Protein AF-0000000082405286 (afdb_homodimer)

Nearest PDB structures (foldseek):
  8a39-assembly2_BP1-2  TM=7.703E-01  e=8.171E-12  Escherichia coli W
  3kfw-assembly1_X  TM=6.449E-01  e=4.320E-07  Mycobacterium tuberculosis
  3l09-assembly2_C  TM=5.891E-01  e=4.094E-05  Jannaschia sp. CCS1
  2vxz-assembly1_A  TM=5.331E-01  e=3.857E-01  Pyrobaculum spherical virus
  4aih-assembly1_A  TM=5.585E-01  e=1.703E+00  Yersinia pseudotuberculosis YPIII

Solvent-accessible surface area (backbone atoms only — not comparable to full-atom values): 31335 Å² total; per-residue (Å²): 128,79,81,67,79,63,82,72,87,66,52,67,64,54,54,54,62,42,42,22,32,86,86,37,34,30,53,19,49,59,49,53,53,42,32,48,75,69,75,43,53,70,63,60,50,52,51,50,50,51,50,37,37,71,69,56,33,31,46,75,45,74,56,73,55,71,15,39,35,33,53,27,73,67,40,54,59,72,60,48,66,59,48,58,54,48,28,49,50,48,33,53,67,67,64,71,49,83,73,82,86,61,47,36,32,36,43,30,48,52,61,53,78,94,40,46,69,48,43,54,52,49,49,52,50,42,43,71,71,30,36,29,70,78,41,50,54,25,28,37,27,78,53,92,51,59,69,61,51,50,51,52,26,52,76,58,70,45,42,72,35,30,28,36,35,47,28,72,54,56,26,54,30,89,36,61,51,63,43,60,42,41,58,70,49,41,68,57,68,63,45,42,51,35,19,51,51,33,29,52,42,29,50,53,50,35,53,45,49,73,72,45,73,59,70,58,52,65,50,51,50,47,46,50,50,46,40,47,46,64,28,48,68,79,49,52,70,72,53,72,87,45,46,66,85,82,48,53,54,51,55,21,51,51,45,39,49,52,37,52,54,55,50,62,67,28,87,62,36,85,72,44,25,31,53,54,52,52,48,46,49,34,66,47,64,68,60,59,60,73,77,92,128,80,81,67,79,62,82,71,87,63,53,67,64,54,54,54,62,40,43,22,31,85,87,37,34,29,53,19,47,60,50,52,52,42,32,49,75,69,75,42,53,71,62,59,52,52,52,50,49,52,50,37,37,72,71,55,32,30,45,74,44,76,57,72,56,70,15,37,35,33,53,29,74,68,40,54,57,70,61,48,66,59,48,59,53,48,26,50,49,46,33,53,68,67,64,72,50,82,73,79,85,61,46,36,30,34,42,30,46,52,62,51,76,94,40,44,69,49,42,54,51,49,51,51,50,42,44,72,71,30,35,27,69,76,42,50,56,28,29,38,26,78,52,92,52,61,68,61,53,50,51,53,27,51,76,58,71,45,43,72,33,29,29,37,35,47,26,71,56,54,27,55,32,88,37,61,51,64,43,62,42,43,58,68,50,40,68,56,67,62,45,41,52,35,19,52,51,34,29,54,42,30,50,53,49,34,52,46,49,73,73,45,71,59,71,58,53,65,49,51,50,46,46,50,51,45,41,47,48,64,28,48,68,81,50,50,69,72,53,72,87,47,47,65,85,83,48,52,54,51,56,23,51,50,45,40,49,52,38,51,55,53,50,61,67,29,88,63,35,85,72,44,26,32,53,54,52,51,48,45,49,34,65,48,64,68,60,60,61,74,77,93

Structure (mmCIF, N/CA/C/O backbone):
data_AF-0000000082405286-model_v1
#
loop_
_entity.id
_entity.type
_entity.pdbx_description
1 polymer 'Transcriptional regulator'
#
loop_
_atom_site.group_PDB
_atom_site.id
_atom_site.type_symbol
_atom_site.label_atom_id
_atom_site.label_alt_id
_atom_site.label_comp_id
_atom_site.label_asym_id
_atom_site.label_entity_id
_atom_site.label_seq_id
_atom_site.pdbx_PDB_ins_code
_atom_site.Cartn_x
_atom_site.Cartn_y
_atom_site.Cartn_z
_atom_site.occupancy
_atom_site.B_iso_or_equiv
_atom_site.auth_seq_id
_atom_site.auth_comp_id
_atom_site.auth_asym_id
_atom_site.auth_atom_id
_atom_site.pdbx_PDB_model_num
ATOM 1 N N . MET A 1 1 ? 21.406 46.094 8.484 1 28.77 1 MET A N 1
ATOM 2 C CA . MET A 1 1 ? 20.203 45.906 7.652 1 28.77 1 MET A CA 1
ATOM 3 C C . MET A 1 1 ? 18.953 45.906 8.508 1 28.77 1 MET A C 1
ATOM 5 O O . MET A 1 1 ? 18.828 45.094 9.43 1 28.77 1 MET A O 1
ATOM 9 N N . ALA A 1 2 ? 18.375 46.969 8.758 1 38.72 2 ALA A N 1
ATOM 10 C CA . ALA A 1 2 ? 17.188 47.188 9.586 1 38.72 2 ALA A CA 1
ATOM 11 C C . ALA A 1 2 ? 16.188 46.062 9.445 1 38.72 2 ALA A C 1
ATOM 13 O O . ALA A 1 2 ? 15.82 45.688 8.328 1 38.72 2 ALA A O 1
ATOM 14 N N . MET A 1 3 ? 16.188 45.062 10.195 1 41.66 3 MET A N 1
ATOM 15 C CA . MET A 1 3 ? 15.25 43.938 10.156 1 41.66 3 MET A CA 1
ATOM 16 C C . MET A 1 3 ? 13.836 44.406 9.852 1 41.66 3 MET A C 1
ATOM 18 O O . MET A 1 3 ? 13.266 45.188 10.617 1 41.66 3 MET A O 1
ATOM 22 N N . THR A 1 4 ? 13.547 44.688 8.586 1 43.94 4 THR A N 1
ATOM 23 C CA . THR A 1 4 ? 12.305 45.156 7.973 1 43.94 4 THR A CA 1
ATOM 24 C C . THR A 1 4 ? 11.102 44.531 8.656 1 43.94 4 THR A C 1
ATOM 26 O O . THR A 1 4 ? 11.086 43.312 8.898 1 43.94 4 THR A O 1
ATOM 29 N N . ASP A 1 5 ? 10.406 45.25 9.484 1 55.47 5 ASP A N 1
ATOM 30 C CA . ASP A 1 5 ? 9.078 44.938 10 1 55.47 5 ASP A CA 1
ATOM 31 C C . ASP A 1 5 ? 8.273 44.094 8.984 1 55.47 5 ASP A C 1
ATOM 33 O O . ASP A 1 5 ? 7.93 44.594 7.914 1 55.47 5 ASP A O 1
ATOM 37 N N . ARG A 1 6 ? 8.68 42.875 8.914 1 64.81 6 ARG A N 1
ATOM 38 C CA . ARG A 1 6 ? 8.023 42.062 7.891 1 64.81 6 ARG A CA 1
ATOM 39 C C . ARG A 1 6 ? 6.504 42.125 8.031 1 64.81 6 ARG A C 1
ATOM 41 O O . ARG A 1 6 ? 5.957 41.812 9.086 1 64.81 6 ARG A O 1
ATOM 48 N N . ASP A 1 7 ? 5.898 42.781 7.168 1 77.62 7 ASP A N 1
ATOM 49 C CA . ASP A 1 7 ? 4.449 42.875 7.051 1 77.62 7 ASP A CA 1
ATOM 50 C C . ASP A 1 7 ? 3.803 41.5 6.965 1 77.62 7 ASP A C 1
ATOM 52 O O . ASP A 1 7 ? 4.34 40.594 6.316 1 77.62 7 ASP A O 1
ATOM 56 N N . VAL A 1 8 ? 2.967 41.188 8 1 85.38 8 VAL A N 1
ATOM 57 C CA . VAL A 1 8 ? 2.205 39.969 8.008 1 85.38 8 VAL A CA 1
ATOM 58 C C . VAL A 1 8 ? 0.835 40.188 7.375 1 85.38 8 VAL A C 1
ATOM 60 O O . VAL A 1 8 ? 0.118 41.125 7.75 1 85.38 8 VAL A O 1
ATOM 63 N N . ASP A 1 9 ? 0.602 39.5 6.254 1 85.75 9 ASP A N 1
ATOM 64 C CA . ASP A 1 9 ? -0.736 39.531 5.672 1 85.75 9 ASP A CA 1
ATOM 65 C C . ASP A 1 9 ? -1.679 38.594 6.406 1 85.75 9 ASP A C 1
ATOM 67 O O . ASP A 1 9 ? -1.629 37.375 6.203 1 85.75 9 ASP A O 1
ATOM 71 N N . VAL A 1 10 ? -2.572 39.156 7.25 1 89.88 10 VAL A N 1
ATOM 72 C CA . VAL A 1 10 ? -3.527 38.375 8.016 1 89.88 10 VAL A CA 1
ATOM 73 C C . VAL A 1 10 ? -4.84 38.25 7.246 1 89.88 10 VAL A C 1
ATOM 75 O O . VAL A 1 10 ? -5.547 39.25 7.059 1 89.88 10 VAL A O 1
ATOM 78 N N . PRO A 1 11 ? -5.137 37.094 6.84 1 88.31 11 PRO A N 1
ATOM 79 C CA . PRO A 1 11 ? -6.473 36.969 6.25 1 88.31 11 PRO A CA 1
ATOM 80 C C . PRO A 1 11 ? -7.582 37.406 7.203 1 88.31 11 PRO A C 1
ATOM 82 O O . PRO A 1 11 ? -7.488 37.188 8.414 1 88.31 11 PRO A O 1
ATOM 85 N N . THR A 1 12 ? -8.617 38.031 6.633 1 90.44 12 THR A N 1
ATOM 86 C CA . THR A 1 12 ? -9.688 38.594 7.453 1 90.44 12 THR A CA 1
ATOM 87 C C . THR A 1 12 ? -10.367 37.5 8.266 1 90.44 12 THR A C 1
ATOM 89 O O . THR A 1 12 ? -10.758 37.719 9.414 1 90.44 12 THR A O 1
ATOM 92 N N . ARG A 1 13 ? -10.461 36.375 7.672 1 86.31 13 ARG A N 1
ATOM 93 C CA . ARG A 1 13 ? -11.055 35.25 8.391 1 86.31 13 ARG A CA 1
ATOM 94 C C . ARG A 1 13 ? -10.234 34.875 9.625 1 86.31 13 ARG A C 1
ATOM 96 O O . ARG A 1 13 ? -10.797 34.656 10.695 1 86.31 13 ARG A O 1
ATOM 103 N N . ILE A 1 14 ? -8.984 34.906 9.461 1 84.88 14 ILE A N 1
ATOM 104 C CA . ILE A 1 14 ? -8.086 34.594 10.57 1 84.88 14 ILE A CA 1
ATOM 105 C C . ILE A 1 14 ? -8.18 35.688 11.633 1 84.88 14 ILE A C 1
ATOM 107 O O . ILE A 1 14 ? -8.094 35.406 12.836 1 84.88 14 ILE A O 1
ATOM 111 N N . LEU A 1 15 ? -8.32 36.906 11.188 1 89.19 15 LEU A N 1
ATOM 112 C CA . LEU A 1 15 ? -8.484 38 12.117 1 89.19 15 LEU A CA 1
ATOM 113 C C . LEU A 1 15 ? -9.719 37.812 12.992 1 89.19 15 LEU A C 1
ATOM 115 O O . LEU A 1 15 ? -9.633 37.906 14.219 1 89.19 15 LEU A O 1
ATOM 119 N N . ILE A 1 16 ? -10.805 37.375 12.375 1 89.25 16 ILE A N 1
ATOM 120 C CA . ILE A 1 16 ? -12.062 37.219 13.102 1 89.25 16 ILE A CA 1
ATOM 121 C C . ILE A 1 16 ? -11.969 36.031 14.023 1 89.25 16 ILE A C 1
ATOM 123 O O . ILE A 1 16 ? -12.258 36.125 15.219 1 89.25 16 ILE A O 1
ATOM 127 N N . GLU A 1 17 ? -11.523 34.969 13.523 1 85.88 17 GLU A N 1
ATOM 128 C CA . GLU A 1 17 ? -11.406 33.75 14.312 1 85.88 17 GLU A CA 1
ATOM 129 C C . GLU A 1 17 ? -10.375 33.906 15.422 1 85.88 17 GLU A C 1
ATOM 131 O O . GLU A 1 17 ? -10.547 33.344 16.516 1 85.88 17 GLU A O 1
ATOM 136 N N . GLY A 1 18 ? -9.336 34.594 15.125 1 85.44 18 GLY A N 1
ATOM 137 C CA . GLY A 1 18 ? -8.258 34.781 16.094 1 85.44 18 GLY A CA 1
ATOM 138 C C . GLY A 1 18 ? -8.672 35.656 17.266 1 85.44 18 GLY A C 1
ATOM 139 O O . GLY A 1 18 ? -8.023 35.625 18.312 1 85.44 18 GLY A O 1
ATOM 140 N N . LEU A 1 19 ? -9.75 36.438 17.141 1 88.56 19 LEU A N 1
ATOM 141 C CA . LEU A 1 19 ? -10.172 37.375 18.172 1 88.56 19 LEU A CA 1
ATOM 142 C C . LEU A 1 19 ? -11.258 36.75 19.047 1 88.56 19 LEU A C 1
ATOM 144 O O . LEU A 1 19 ? -11.805 37.406 19.922 1 88.56 19 LEU A O 1
ATOM 148 N N . LEU A 1 20 ? -11.477 35.5 18.734 1 88 20 LEU A N 1
ATOM 149 C CA . LEU A 1 20 ? -12.461 34.812 19.578 1 88 20 LEU A CA 1
ATOM 150 C C . LEU A 1 20 ? -12.047 34.844 21.047 1 88 20 LEU A C 1
ATOM 152 O O . LEU A 1 20 ? -10.898 34.531 21.375 1 88 20 LEU A O 1
ATOM 156 N N . ARG A 1 21 ? -12.992 35.188 21.859 1 83.94 21 ARG A N 1
ATOM 157 C CA . ARG A 1 21 ? -12.797 35.125 23.297 1 83.94 21 ARG A CA 1
ATOM 158 C C . ARG A 1 21 ? -13.148 33.75 23.859 1 83.94 21 ARG A C 1
ATOM 160 O O . ARG A 1 21 ? -13.633 32.906 23.125 1 83.94 21 ARG A O 1
ATOM 167 N N . THR A 1 22 ? -12.914 33.562 25.141 1 78.94 22 THR A N 1
ATOM 168 C CA . THR A 1 22 ? -13.164 32.281 25.781 1 78.94 22 THR A CA 1
ATOM 169 C C . THR A 1 22 ? -14.656 31.969 25.781 1 78.94 22 THR A C 1
ATOM 171 O O . THR A 1 22 ? -15.039 30.797 25.734 1 78.94 22 THR A O 1
ATOM 174 N N . ASP A 1 23 ? -15.461 32.969 25.719 1 82.88 23 ASP A N 1
ATOM 175 C CA . ASP A 1 23 ? -16.906 32.719 25.766 1 82.88 23 ASP A CA 1
ATOM 176 C C . ASP A 1 23 ? -17.469 32.531 24.359 1 82.88 23 ASP A C 1
ATOM 178 O O . ASP A 1 23 ? -18.688 32.438 24.172 1 82.88 23 ASP A O 1
ATOM 182 N N . GLY A 1 24 ? -16.594 32.531 23.375 1 86.38 24 GLY A N 1
ATOM 183 C CA . GLY A 1 24 ? -16.984 32.25 22.016 1 86.38 24 GLY A CA 1
ATOM 184 C C . GLY A 1 24 ? -17.453 33.469 21.234 1 86.38 24 GLY A C 1
ATOM 185 O O . GLY A 1 24 ? -18.031 33.344 20.156 1 86.38 24 GLY A O 1
ATOM 186 N N . THR A 1 25 ? -17.172 34.688 21.812 1 91.31 25 THR A N 1
ATOM 187 C CA . THR A 1 25 ? -17.656 35.875 21.156 1 91.31 25 THR A CA 1
ATOM 188 C C . THR A 1 25 ? -16.5 36.719 20.625 1 91.31 25 THR A C 1
ATOM 190 O O . THR A 1 25 ? -15.352 36.531 21.031 1 91.31 25 THR A O 1
ATOM 193 N N . VAL A 1 26 ? -16.781 37.438 19.625 1 92.56 26 VAL A N 1
ATOM 194 C CA . VAL A 1 26 ? -15.883 38.469 19.109 1 92.56 26 VAL A CA 1
ATOM 195 C C . VAL A 1 26 ? -16.531 39.844 19.25 1 92.56 26 VAL A C 1
ATOM 197 O O . VAL A 1 26 ? -17.656 40.062 18.797 1 92.56 26 VAL A O 1
ATOM 200 N N . ASP A 1 27 ? -15.758 40.719 19.922 1 92.19 27 ASP A N 1
ATOM 201 C CA . ASP A 1 27 ? -16.234 42.094 20.125 1 92.19 27 ASP A CA 1
ATOM 202 C C . ASP A 1 27 ? -15.992 42.938 18.891 1 92.19 27 ASP A C 1
ATOM 204 O O . ASP A 1 27 ? -14.867 43.031 18.406 1 92.19 27 ASP A O 1
ATOM 208 N N . GLY A 1 28 ? -17.031 43.594 18.5 1 93.12 28 GLY A N 1
ATOM 209 C CA . GLY A 1 28 ? -16.953 44.375 17.281 1 93.12 28 GLY A CA 1
ATOM 210 C C . GLY A 1 28 ? -15.938 45.5 17.375 1 93.12 28 GLY A C 1
ATOM 211 O O . GLY A 1 28 ? -15.227 45.781 16.406 1 93.12 28 GLY A O 1
ATOM 212 N N . ARG A 1 29 ? -15.875 46.188 18.516 1 91.69 29 ARG A N 1
ATOM 213 C CA . ARG A 1 29 ? -14.945 47.281 18.688 1 91.69 29 ARG A CA 1
ATOM 214 C C . ARG A 1 29 ? -13.5 46.812 18.531 1 91.69 29 ARG A C 1
ATOM 216 O O . ARG A 1 29 ? -12.711 47.438 17.828 1 91.69 29 ARG A O 1
ATOM 223 N N . THR A 1 30 ? -13.242 45.75 19.188 1 89.06 30 THR A N 1
ATOM 224 C CA . THR A 1 30 ? -11.898 45.188 19.094 1 89.06 30 THR A CA 1
ATOM 225 C C . THR A 1 30 ? -11.602 44.719 17.688 1 89.06 30 THR A C 1
ATOM 227 O O . THR A 1 30 ? -10.492 44.906 17.188 1 89.06 30 THR A O 1
ATOM 230 N N . LEU A 1 31 ? -12.578 44.094 17.062 1 93.19 31 LEU A N 1
ATOM 231 C CA . LEU A 1 31 ? -12.414 43.562 15.719 1 93.19 31 LEU A CA 1
ATOM 232 C C . LEU A 1 31 ? -12.062 44.656 14.727 1 93.19 31 LEU A C 1
ATOM 234 O O . LEU A 1 31 ? -11.062 44.562 14.016 1 93.19 31 LEU A O 1
ATOM 238 N N . TYR A 1 32 ? -12.812 45.719 14.773 1 93.81 32 TYR A N 1
ATOM 239 C CA . TYR A 1 32 ? -12.594 46.781 13.805 1 93.81 32 TYR A CA 1
ATOM 240 C C . TYR A 1 32 ? -11.336 47.562 14.141 1 93.81 32 TYR A C 1
ATOM 242 O O . TYR A 1 32 ? -10.633 48.031 13.242 1 93.81 32 TYR A O 1
ATOM 250 N N . ALA A 1 33 ? -11.031 47.75 15.398 1 90.44 33 ALA A N 1
ATOM 251 C CA . ALA A 1 33 ? -9.789 48.406 15.789 1 90.44 33 ALA A CA 1
ATOM 252 C C . ALA A 1 33 ? -8.57 47.625 15.312 1 90.44 33 ALA A C 1
ATOM 254 O O . ALA A 1 33 ? -7.609 48.219 14.812 1 90.44 33 ALA A O 1
ATOM 255 N N . THR A 1 34 ? -8.633 46.312 15.539 1 90.06 34 THR A N 1
ATOM 256 C CA . THR A 1 34 ? -7.527 45.469 15.109 1 90.06 34 THR A CA 1
ATOM 257 C C . THR A 1 34 ? -7.426 45.438 13.586 1 90.06 34 THR A C 1
ATOM 259 O O . THR A 1 34 ? -6.324 45.406 13.031 1 90.06 34 THR A O 1
ATOM 262 N N . ALA A 1 35 ? -8.547 45.406 12.922 1 92.94 35 ALA A N 1
ATOM 263 C CA . ALA A 1 35 ? -8.57 45.469 11.461 1 92.94 35 ALA A CA 1
ATOM 264 C C . ALA A 1 35 ? -7.906 46.719 10.938 1 92.94 35 ALA A C 1
ATOM 266 O O . ALA A 1 35 ? -7.125 46.688 9.977 1 92.94 35 ALA A O 1
ATOM 267 N N . ASP A 1 36 ? -8.18 47.781 11.578 1 92.06 36 ASP A N 1
ATOM 268 C CA . ASP A 1 36 ? -7.582 49.062 11.203 1 92.06 36 ASP A CA 1
ATOM 269 C C . ASP A 1 36 ? -6.062 49.031 11.359 1 92.06 36 ASP A C 1
ATOM 271 O O . ASP A 1 36 ? -5.332 49.5 10.492 1 92.06 36 ASP A O 1
ATOM 275 N N . ALA A 1 37 ? -5.684 48.469 12.43 1 88.81 37 ALA A N 1
ATOM 276 C CA . ALA A 1 37 ? -4.254 48.375 12.711 1 88.81 37 ALA A CA 1
ATOM 277 C C . ALA A 1 37 ? -3.562 47.469 11.68 1 88.81 37 ALA A C 1
ATOM 279 O O . ALA A 1 37 ? -2.363 47.625 11.438 1 88.81 37 ALA A O 1
ATOM 280 N N . LEU A 1 38 ? -4.293 46.531 11.062 1 90.56 38 LEU A N 1
ATOM 281 C CA . LEU A 1 38 ? -3.762 45.594 10.07 1 90.56 38 LEU A CA 1
ATOM 282 C C . LEU A 1 38 ? -4.055 46.094 8.656 1 90.56 38 LEU A C 1
ATOM 284 O O . LEU A 1 38 ? -3.943 45.312 7.699 1 90.56 38 LEU A O 1
ATOM 288 N N . ASP A 1 39 ? -4.5 47.312 8.523 1 90.94 39 ASP A N 1
ATOM 289 C CA . ASP A 1 39 ? -4.762 47.969 7.25 1 90.94 39 ASP A CA 1
ATOM 290 C C . ASP A 1 39 ? -5.863 47.281 6.469 1 90.94 39 ASP A C 1
ATOM 292 O O . ASP A 1 39 ? -5.742 47.062 5.258 1 90.94 39 ASP A O 1
ATOM 296 N N . LYS A 1 40 ? -6.871 46.812 7.223 1 93.19 40 LYS A N 1
ATOM 297 C CA . LYS A 1 40 ? -8.078 46.25 6.605 1 93.19 40 LYS A CA 1
ATOM 298 C C . LYS A 1 40 ? -9.242 47.25 6.699 1 93.19 40 LYS A C 1
ATOM 300 O O . LYS A 1 40 ? -9.414 47.906 7.723 1 93.19 40 LYS A O 1
ATOM 305 N N . THR A 1 41 ? -10 47.25 5.645 1 93.88 41 THR A N 1
ATOM 306 C CA . THR A 1 41 ? -11.117 48.188 5.617 1 93.88 41 THR A CA 1
ATOM 307 C C . THR A 1 41 ? -12.328 47.625 6.348 1 93.88 41 THR A C 1
ATOM 309 O O . THR A 1 41 ? -12.461 46.406 6.477 1 93.88 41 THR A O 1
ATOM 312 N N . ASP A 1 42 ? -13.156 48.531 6.73 1 93.88 42 ASP A N 1
ATOM 313 C CA . ASP A 1 42 ? -14.422 48.125 7.332 1 93.88 42 ASP A CA 1
ATOM 314 C C . ASP A 1 42 ? -15.227 47.25 6.367 1 93.88 42 ASP A C 1
ATOM 316 O O . ASP A 1 42 ? -15.914 46.312 6.793 1 93.88 42 ASP A O 1
ATOM 320 N N . GLN A 1 43 ? -15.047 47.562 5.152 1 94.06 43 GLN A N 1
ATOM 321 C CA . GLN A 1 43 ? -15.789 46.812 4.137 1 94.06 43 GLN A CA 1
ATOM 322 C C . GLN A 1 43 ? -15.312 45.375 4.07 1 94.06 43 GLN A C 1
ATOM 324 O O . GLN A 1 43 ? -16.125 44.438 3.971 1 94.06 43 GLN A O 1
ATOM 329 N N . GLN A 1 44 ? -14.047 45.156 4.086 1 93.81 44 GLN A N 1
ATOM 330 C CA . GLN A 1 44 ? -13.492 43.812 4.07 1 93.81 44 GLN A CA 1
ATOM 331 C C . GLN A 1 44 ? -13.984 43 5.266 1 93.81 44 GLN A C 1
ATOM 333 O O . GLN A 1 44 ? -14.336 41.812 5.125 1 93.81 44 GLN A O 1
ATOM 338 N N . VAL A 1 45 ? -14.016 43.656 6.402 1 95.5 45 VAL A N 1
ATOM 339 C CA . VAL A 1 45 ? -14.438 42.969 7.625 1 95.5 45 VAL A CA 1
ATOM 340 C C . VAL A 1 45 ? -15.922 42.625 7.531 1 95.5 45 VAL A C 1
ATOM 342 O O . VAL A 1 45 ? -16.312 41.5 7.82 1 95.5 45 VAL A O 1
ATOM 345 N N . ARG A 1 46 ? -16.672 43.594 7.047 1 94.44 46 ARG A N 1
ATOM 346 C CA . ARG A 1 46 ? -18.109 43.375 6.922 1 94.44 46 ARG A CA 1
ATOM 347 C C . ARG A 1 46 ? -18.422 42.219 5.973 1 94.44 46 ARG A C 1
ATOM 349 O O . ARG A 1 46 ? -19.312 41.406 6.242 1 94.44 46 ARG A O 1
ATOM 356 N N . LEU A 1 47 ? -17.75 42.156 4.906 1 95.5 47 LEU A N 1
ATOM 357 C CA . LEU A 1 47 ? -17.969 41.094 3.916 1 95.5 47 LEU A CA 1
ATOM 358 C C . LEU A 1 47 ? -17.578 39.75 4.477 1 95.5 47 LEU A C 1
ATOM 360 O O . LEU A 1 47 ? -18.25 38.75 4.207 1 95.5 47 LEU A O 1
ATOM 364 N N . CYS A 1 48 ? -16.5 39.75 5.172 1 95.69 48 CYS A N 1
ATOM 365 C CA . CYS A 1 48 ? -16.047 38.5 5.758 1 95.69 48 CYS A CA 1
ATOM 366 C C . CYS A 1 48 ? -17.031 38 6.816 1 95.69 48 CYS A C 1
ATOM 368 O O . CYS A 1 48 ? -17.312 36.812 6.914 1 95.69 48 CYS A O 1
ATOM 370 N N . ILE A 1 49 ? -17.547 38.938 7.613 1 95 49 ILE A N 1
ATOM 371 C CA . ILE A 1 49 ? -18.547 38.594 8.609 1 95 49 ILE A CA 1
ATOM 372 C C . ILE A 1 49 ? -19.781 37.969 7.93 1 95 49 ILE A C 1
ATOM 374 O O . ILE A 1 49 ? -20.281 36.938 8.352 1 95 49 ILE A O 1
ATOM 378 N N . LYS A 1 50 ? -20.203 38.656 6.93 1 95.31 50 LYS A N 1
ATOM 379 C CA . LYS A 1 50 ? -21.375 38.188 6.195 1 95.31 50 LYS A CA 1
ATOM 380 C C . LYS A 1 50 ? -21.172 36.75 5.691 1 95.31 50 LYS A C 1
ATOM 382 O O . LYS A 1 50 ? -22.078 35.938 5.77 1 95.31 50 LYS A O 1
ATOM 387 N N . ARG A 1 51 ? -20.078 36.5 5.125 1 94.81 51 ARG A N 1
ATOM 388 C CA . ARG A 1 51 ? -19.75 35.156 4.625 1 94.81 51 ARG A CA 1
ATOM 389 C C . ARG A 1 51 ? -19.766 34.125 5.75 1 94.81 51 ARG A C 1
ATOM 391 O O . ARG A 1 51 ? -20.312 33.031 5.594 1 94.81 51 ARG A O 1
ATOM 398 N N . LEU A 1 52 ? -19.094 34.438 6.863 1 94.19 52 LEU A N 1
ATOM 399 C CA . LEU A 1 52 ? -18.984 33.5 7.992 1 94.19 52 LEU A CA 1
ATOM 400 C C . LEU A 1 52 ? -20.359 33.219 8.578 1 94.19 52 LEU A C 1
ATOM 402 O O . LEU A 1 52 ? -20.625 32.094 9.016 1 94.19 52 LEU A O 1
ATOM 406 N N . VAL A 1 53 ? -21.219 34.25 8.531 1 94.12 53 VAL A N 1
ATOM 407 C CA . VAL A 1 53 ? -22.594 34.062 9.008 1 94.12 53 VAL A CA 1
ATOM 408 C C . VAL A 1 53 ? -23.375 33.188 8.031 1 94.12 53 VAL A C 1
ATOM 410 O O . VAL A 1 53 ? -24.094 32.281 8.445 1 94.12 53 VAL A O 1
ATOM 413 N N . THR A 1 54 ? -23.141 33.438 6.785 1 95.06 54 THR A N 1
ATOM 414 C CA . THR A 1 54 ? -23.812 32.656 5.762 1 95.06 54 THR A CA 1
ATOM 415 C C . THR A 1 54 ? -23.375 31.188 5.836 1 95.06 54 THR A C 1
ATOM 417 O O . THR A 1 54 ? -24.172 30.281 5.625 1 95.06 54 THR A O 1
ATOM 420 N N . GLU A 1 55 ? -22.125 30.984 6.168 1 92.31 55 GLU A N 1
ATOM 421 C CA . GLU A 1 55 ? -21.562 29.641 6.27 1 92.31 55 GLU A CA 1
ATOM 422 C C . GLU A 1 55 ? -22 28.953 7.562 1 92.31 55 GLU A C 1
ATOM 424 O O . GLU A 1 55 ? -21.734 27.766 7.766 1 92.31 55 GLU A O 1
ATOM 429 N N . GLY A 1 56 ? -22.656 29.734 8.406 1 91.88 56 GLY A N 1
ATOM 430 C CA . GLY A 1 56 ? -23.125 29.172 9.664 1 91.88 56 GLY A CA 1
ATOM 431 C C . GLY A 1 56 ? -22.031 29.031 10.703 1 91.88 56 GLY A C 1
ATOM 432 O O . GLY A 1 56 ? -22.141 28.219 11.625 1 91.88 56 GLY A O 1
ATOM 433 N N . LYS A 1 57 ? -20.984 29.766 10.594 1 92.5 57 LYS A N 1
ATOM 434 C CA . LYS A 1 57 ? -19.859 29.672 11.531 1 92.5 57 LYS A CA 1
ATOM 435 C C . LYS A 1 57 ? -20.031 30.672 12.664 1 92.5 57 LYS A C 1
ATOM 437 O O . LYS A 1 57 ? -19.578 30.422 13.789 1 92.5 57 LYS A O 1
ATOM 442 N N . PHE A 1 58 ? -20.703 31.859 12.328 1 94.69 58 PHE A N 1
ATOM 443 C CA . PHE A 1 58 ? -20.938 32.906 13.328 1 94.69 58 PHE A CA 1
ATOM 444 C C . PHE A 1 58 ? -22.359 33.438 13.234 1 94.69 58 PHE A C 1
ATOM 446 O O . PHE A 1 58 ? -23 33.312 12.188 1 94.69 58 PHE A O 1
ATOM 453 N N . THR A 1 59 ? -22.844 33.844 14.352 1 95.94 59 THR A N 1
ATOM 454 C CA . THR A 1 59 ? -24.016 34.719 14.383 1 95.94 59 THR A CA 1
ATOM 455 C C . THR A 1 59 ? -23.609 36.125 14.781 1 95.94 59 THR A C 1
ATOM 457 O O . THR A 1 59 ? -22.578 36.344 15.406 1 95.94 59 THR A O 1
ATOM 460 N N . GLN A 1 60 ? -24.406 37.062 14.328 1 95.56 60 GLN A N 1
ATOM 461 C CA . GLN A 1 60 ? -24.078 38.438 14.594 1 95.56 60 GLN A CA 1
ATOM 462 C C . GLN A 1 60 ? -25.25 39.156 15.266 1 95.56 60 GLN A C 1
ATOM 464 O O . GLN A 1 60 ? -26.391 39.062 14.828 1 95.56 60 GLN A O 1
ATOM 469 N N . GLU A 1 61 ? -24.969 39.719 16.391 1 94.56 61 GLU A N 1
ATOM 470 C CA . GLU A 1 61 ? -25.875 40.656 17.031 1 94.56 61 GLU A CA 1
ATOM 471 C C . GLU A 1 61 ? -25.359 42.062 16.938 1 94.56 61 GLU A C 1
ATOM 473 O O . GLU A 1 61 ? -24.188 42.344 17.219 1 94.56 61 GLU A O 1
ATOM 478 N N . GLY A 1 62 ? -26.234 42.938 16.531 1 92.38 62 GLY A N 1
ATOM 479 C CA . GLY A 1 62 ? -25.797 44.312 16.344 1 92.38 62 GLY A CA 1
ATOM 480 C C . GLY A 1 62 ? -25.125 44.562 15.008 1 92.38 62 GLY A C 1
ATOM 481 O O . GLY A 1 62 ? -25.203 43.719 14.102 1 92.38 62 GLY A O 1
ATOM 482 N N . ARG A 1 63 ? -24.531 45.844 14.875 1 89.69 63 ARG A N 1
ATOM 483 C CA . ARG A 1 63 ? -23.906 46.188 13.602 1 89.69 63 ARG A CA 1
ATOM 484 C C . ARG A 1 63 ? -22.609 46.969 13.828 1 89.69 63 ARG A C 1
ATOM 486 O O . ARG A 1 63 ? -22.469 47.656 14.82 1 89.69 63 ARG A O 1
ATOM 493 N N . GLY A 1 64 ? -21.766 46.75 12.852 1 88.69 64 GLY A N 1
ATOM 494 C CA . GLY A 1 64 ? -20.516 47.5 12.875 1 88.69 64 GLY A CA 1
ATOM 495 C C . GLY A 1 64 ? -19.734 47.312 14.164 1 88.69 64 GLY A C 1
ATOM 496 O O . GLY A 1 64 ? -19.547 46.188 14.633 1 88.69 64 GLY A O 1
ATOM 497 N N . ARG A 1 65 ? -19.156 48.344 14.742 1 89.94 65 ARG A N 1
ATOM 498 C CA . ARG A 1 65 ? -18.297 48.312 15.93 1 89.94 65 ARG A CA 1
ATOM 499 C C . ARG A 1 65 ? -19.094 47.969 17.172 1 89.94 65 ARG A C 1
ATOM 501 O O . ARG A 1 65 ? -18.531 47.594 18.203 1 89.94 65 ARG A O 1
ATOM 508 N N . GLN A 1 66 ? -20.438 48.031 17.141 1 91.81 66 GLN A N 1
ATOM 509 C CA . GLN A 1 66 ? -21.281 47.688 18.281 1 91.81 66 GLN A CA 1
ATOM 510 C C . GLN A 1 66 ? -21.766 46.25 18.156 1 91.81 66 GLN A C 1
ATOM 512 O O . GLN A 1 66 ? -22.5 45.75 19.016 1 91.81 66 GLN A O 1
ATOM 517 N N . ALA A 1 67 ? -21.297 45.594 17.172 1 93.19 67 ALA A N 1
ATOM 518 C CA . ALA A 1 67 ? -21.734 44.25 16.938 1 93.19 67 ALA A CA 1
ATOM 519 C C . ALA A 1 67 ? -21.031 43.25 17.859 1 93.19 67 ALA A C 1
ATOM 521 O O . ALA A 1 67 ? -19.938 43.531 18.359 1 93.19 67 ALA A O 1
ATOM 522 N N . THR A 1 68 ? -21.641 42.25 18.156 1 95.62 68 THR A N 1
ATOM 523 C CA . THR A 1 68 ? -21.078 41.062 18.797 1 95.62 68 THR A CA 1
ATOM 524 C C . THR A 1 68 ? -21.281 39.812 17.953 1 95.62 68 THR A C 1
ATOM 526 O O . THR A 1 68 ? -22.422 39.5 17.562 1 95.62 68 THR A O 1
ATOM 529 N N . LEU A 1 69 ? -20.156 39.188 17.562 1 95.81 69 LEU A N 1
ATOM 530 C CA . LEU A 1 69 ? -20.219 37.938 16.828 1 95.81 69 LEU A CA 1
ATOM 531 C C . LEU A 1 69 ? -20.094 36.75 17.781 1 95.81 69 LEU A C 1
ATOM 533 O O . LEU A 1 69 ? -19.328 36.781 18.75 1 95.81 69 LEU A O 1
ATOM 537 N N . ARG A 1 70 ? -20.859 35.75 17.531 1 94.81 70 ARG A N 1
ATOM 538 C CA . ARG A 1 70 ? -20.797 34.531 18.312 1 94.81 70 ARG A CA 1
ATOM 539 C C . ARG A 1 70 ? -20.547 33.312 17.422 1 94.81 70 ARG A C 1
ATOM 541 O O . ARG A 1 70 ? -21.266 33.094 16.453 1 94.81 70 ARG A O 1
ATOM 548 N N . ALA A 1 71 ? -19.453 32.594 17.766 1 92.75 71 ALA A N 1
ATOM 549 C CA . ALA A 1 71 ? -19.141 31.375 17 1 92.75 71 ALA A CA 1
ATOM 550 C C . ALA A 1 71 ? -20.172 30.266 17.297 1 92.75 71 ALA A C 1
ATOM 552 O O . ALA A 1 71 ? -20.594 30.094 18.438 1 92.75 71 ALA A O 1
ATOM 553 N N . THR A 1 72 ? -20.562 29.609 16.281 1 93.06 72 THR A N 1
ATOM 554 C CA . THR A 1 72 ? -21.453 28.469 16.453 1 93.06 72 THR A CA 1
ATOM 555 C C . THR A 1 72 ? -20.688 27.281 17.047 1 93.06 72 THR A C 1
ATOM 557 O O . THR A 1 72 ? -19.469 27.219 16.969 1 93.06 72 THR A O 1
ATOM 560 N N . PRO A 1 73 ? -21.453 26.375 17.656 1 85.81 73 PRO A N 1
ATOM 561 C CA . PRO A 1 73 ? -20.797 25.172 18.172 1 85.81 73 PRO A CA 1
ATOM 562 C C . PRO A 1 73 ? -20 24.422 17.109 1 85.81 73 PRO A C 1
ATOM 564 O O . PRO A 1 73 ? -18.922 23.891 17.375 1 85.81 73 PRO A O 1
ATOM 567 N N . LYS A 1 74 ? -20.484 24.391 15.984 1 81.44 74 LYS A N 1
ATOM 568 C CA . LYS A 1 74 ? -19.812 23.719 14.867 1 81.44 74 LYS A CA 1
ATOM 569 C C . LYS A 1 74 ? -18.484 24.406 14.547 1 81.44 74 LYS A C 1
ATOM 571 O O . LYS A 1 74 ? -17.469 23.734 14.328 1 81.44 74 LYS A O 1
ATOM 576 N N . ALA A 1 75 ? -18.469 25.672 14.516 1 79.31 75 ALA A N 1
ATOM 577 C CA . ALA A 1 75 ? -17.266 26.438 14.211 1 79.31 75 ALA A CA 1
ATOM 578 C C . ALA A 1 75 ? -16.203 26.25 15.297 1 79.31 75 ALA A C 1
ATOM 580 O O . ALA A 1 75 ? -15.016 26.125 14.992 1 79.31 75 ALA A O 1
ATOM 581 N N . LEU A 1 76 ? -16.656 26.172 16.5 1 77 76 LEU A N 1
ATOM 582 C CA . LEU A 1 76 ? -15.727 25.984 17.609 1 77 76 LEU A CA 1
ATOM 583 C C . LEU A 1 76 ? -15.062 24.609 17.531 1 77 76 LEU A C 1
ATOM 585 O O . LEU A 1 76 ? -13.859 24.484 17.781 1 77 76 LEU A O 1
ATOM 589 N N . ARG A 1 77 ? -15.773 23.594 17.109 1 74.56 77 ARG A N 1
ATOM 590 C CA . ARG A 1 77 ? -15.25 22.234 16.969 1 74.56 77 ARG A CA 1
ATOM 591 C C . ARG A 1 77 ? -14.219 22.156 15.859 1 74.56 77 ARG A C 1
ATOM 593 O O . ARG A 1 77 ? -13.227 21.438 15.977 1 74.56 77 ARG A O 1
ATOM 600 N N . GLU A 1 78 ? -14.414 22.906 14.883 1 70.69 78 GLU A N 1
ATOM 601 C CA . GLU A 1 78 ? -13.531 22.875 13.727 1 70.69 78 GLU A CA 1
ATOM 602 C C . GLU A 1 78 ? -12.195 23.562 14.031 1 70.69 78 GLU A C 1
ATOM 604 O O . GLU A 1 78 ? -11.203 23.312 13.344 1 70.69 78 GLU A O 1
ATOM 609 N N . MET A 1 79 ? -12.203 24.359 15.07 1 68.94 79 MET A N 1
ATOM 610 C CA . MET A 1 79 ? -10.992 25.109 15.414 1 68.94 79 MET A CA 1
ATOM 611 C C . MET A 1 79 ? -10.141 24.328 16.422 1 68.94 79 MET A C 1
ATOM 613 O O . MET A 1 79 ? -8.969 24.656 16.625 1 68.94 79 MET A O 1
ATOM 617 N N . GLU A 1 80 ? -10.656 23.188 17.016 1 63.81 80 GLU A N 1
ATOM 618 C CA . GLU A 1 80 ? -10.055 22.484 18.141 1 63.81 80 GLU A CA 1
ATOM 619 C C . GLU A 1 80 ? -8.844 21.672 17.703 1 63.81 80 GLU A C 1
ATOM 621 O O . GLU A 1 80 ? -7.797 21.703 18.359 1 63.81 80 GLU A O 1
ATOM 626 N N . PRO A 1 81 ? -8.867 20.922 16.609 1 63.03 81 PRO A N 1
ATOM 627 C CA . PRO A 1 81 ? -7.793 19.969 16.297 1 63.03 81 PRO A CA 1
ATOM 628 C C . PRO A 1 81 ? -6.43 20.641 16.156 1 63.03 81 PRO A C 1
ATOM 630 O O . PRO A 1 81 ? -5.414 20.078 16.562 1 63.03 81 PRO A O 1
ATOM 633 N N . ASP A 1 82 ? -6.316 21.766 15.953 1 78.12 82 ASP A N 1
ATOM 634 C CA . ASP A 1 82 ? -5.07 22.484 15.688 1 78.12 82 ASP A CA 1
ATOM 635 C C . ASP A 1 82 ? -4.262 22.672 16.969 1 78.12 82 ASP A C 1
ATOM 637 O O . ASP A 1 82 ? -3.033 22.609 16.953 1 78.12 82 ASP A O 1
ATOM 641 N N . VAL A 1 83 ? -4.977 22.578 18.078 1 78.88 83 VAL A N 1
ATOM 642 C CA . VAL A 1 83 ? -4.301 22.812 19.344 1 78.88 83 VAL A CA 1
ATOM 643 C C . VAL A 1 83 ? -3.492 21.562 19.734 1 78.88 83 VAL A C 1
ATOM 645 O O . VAL A 1 83 ? -2.391 21.688 20.266 1 78.88 83 VAL A O 1
ATOM 648 N N . GLU A 1 84 ? -4.039 20.438 19.406 1 83.69 84 GLU A N 1
ATOM 649 C CA . GLU A 1 84 ? -3.332 19.188 19.688 1 83.69 84 GLU A CA 1
ATOM 650 C C . GLU A 1 84 ? -2.053 19.078 18.875 1 83.69 84 GLU A C 1
ATOM 652 O O . GLU A 1 84 ? -1.048 18.547 19.344 1 83.69 84 GLU A O 1
ATOM 657 N N . PHE A 1 85 ? -2.094 19.578 17.703 1 88.69 85 PHE A N 1
ATOM 658 C CA . PHE A 1 85 ? -0.902 19.578 16.875 1 88.69 85 PHE A CA 1
ATOM 659 C C . PHE A 1 85 ? 0.157 20.531 17.422 1 88.69 85 PHE A C 1
ATOM 661 O O . PHE A 1 85 ? 1.35 20.219 17.391 1 88.69 85 PHE A O 1
ATOM 668 N N . VAL A 1 86 ? -0.343 21.625 17.906 1 89 86 VAL A N 1
ATOM 669 C CA . VAL A 1 86 ? 0.578 22.578 18.516 1 89 86 VAL A CA 1
ATOM 670 C C . VAL A 1 86 ? 1.22 21.969 19.75 1 89 86 VAL A C 1
ATOM 672 O O . VAL A 1 86 ? 2.436 22.062 19.938 1 89 86 VAL A O 1
ATOM 675 N N . ARG A 1 87 ? 0.401 21.312 20.547 1 88.69 87 ARG A N 1
ATOM 676 C CA . ARG A 1 87 ? 0.915 20.656 21.734 1 88.69 87 ARG A CA 1
ATOM 677 C C . ARG A 1 87 ? 1.97 19.609 21.375 1 88.69 87 ARG A C 1
ATOM 679 O O . ARG A 1 87 ? 3.047 19.578 21.969 1 88.69 87 ARG A O 1
ATOM 686 N N . LEU A 1 88 ? 1.697 18.875 20.375 1 91 88 LEU A N 1
ATOM 687 C CA . LEU A 1 88 ? 2.637 17.844 19.938 1 91 88 LEU A CA 1
ATOM 688 C C . LEU A 1 88 ? 3.945 18.469 19.469 1 91 88 LEU A C 1
ATOM 690 O O . LEU A 1 88 ? 5.027 17.984 19.797 1 91 88 LEU A O 1
ATOM 694 N N . ALA A 1 89 ? 3.836 19.547 18.703 1 93.38 89 ALA A N 1
ATOM 695 C CA . ALA A 1 89 ? 5.016 20.219 18.172 1 93.38 89 ALA A CA 1
ATOM 696 C C . ALA A 1 89 ? 5.957 20.656 19.281 1 93.38 89 ALA A C 1
ATOM 698 O O . ALA A 1 89 ? 7.164 20.406 19.219 1 93.38 89 ALA A O 1
ATOM 699 N N . TYR A 1 90 ? 5.422 21.219 20.281 1 92.19 90 TYR A N 1
ATOM 700 C CA . TYR A 1 90 ? 6.262 21.734 21.359 1 92.19 90 TYR A CA 1
ATOM 701 C C . TYR A 1 90 ? 6.758 20.609 22.25 1 92.19 90 TYR A C 1
ATOM 703 O O . TYR A 1 90 ? 7.859 20.688 22.797 1 92.19 90 TYR A O 1
ATOM 711 N N . GLN A 1 91 ? 5.957 19.594 22.422 1 91.38 91 GLN A N 1
ATOM 712 C CA . GLN A 1 91 ? 6.438 18.422 23.141 1 91.38 91 GLN A CA 1
ATOM 713 C C . GLN A 1 91 ? 7.621 17.781 22.406 1 91.38 91 GLN A C 1
ATOM 715 O O . GLN A 1 91 ? 8.586 17.359 23.047 1 91.38 91 GLN A O 1
ATOM 720 N N . GLN A 1 92 ? 7.559 17.703 21.125 1 92.44 92 GLN A N 1
ATOM 721 C CA . GLN A 1 92 ? 8.672 17.203 20.328 1 92.44 92 GLN A CA 1
ATOM 722 C C . GLN A 1 92 ? 9.906 18.078 20.469 1 92.44 92 GLN A C 1
ATOM 724 O O . GLN A 1 92 ? 11.023 17.578 20.594 1 92.44 92 GLN A O 1
ATOM 729 N N . ASP A 1 93 ? 9.648 19.375 20.438 1 91.75 93 ASP A N 1
ATOM 730 C CA . ASP A 1 93 ? 10.75 20.328 20.547 1 91.75 93 ASP A CA 1
ATOM 731 C C . ASP A 1 93 ? 11.484 20.172 21.875 1 91.75 93 ASP A C 1
ATOM 733 O O . ASP A 1 93 ? 12.703 20.344 21.953 1 91.75 93 ASP A O 1
ATOM 737 N N . ARG A 1 94 ? 10.758 19.828 22.891 1 88.62 94 ARG A N 1
ATOM 738 C CA . ARG A 1 94 ? 11.32 19.734 24.234 1 88.62 94 ARG A CA 1
ATOM 739 C C . ARG A 1 94 ? 11.781 18.312 24.531 1 88.62 94 ARG A C 1
ATOM 741 O O . ARG A 1 94 ? 12.211 18.016 25.656 1 88.62 94 ARG A O 1
ATOM 748 N N . ASP A 1 95 ? 11.594 17.391 23.609 1 87.19 95 ASP A N 1
ATOM 749 C CA . ASP A 1 95 ? 12 16 23.766 1 87.19 95 ASP A CA 1
ATOM 750 C C . ASP A 1 95 ? 11.25 15.328 24.906 1 87.19 95 ASP A C 1
ATOM 752 O O . ASP A 1 95 ? 11.859 14.625 25.719 1 87.19 95 ASP A O 1
ATOM 756 N N . THR A 1 96 ? 10.023 15.734 25 1 81.88 96 THR A N 1
ATOM 757 C CA . THR A 1 96 ? 9.219 15.156 26.062 1 81.88 96 THR A CA 1
ATOM 758 C C . THR A 1 96 ? 8.25 14.109 25.516 1 81.88 96 THR A C 1
ATOM 760 O O . THR A 1 96 ? 7.371 13.625 26.234 1 81.88 96 THR A O 1
ATOM 763 N N . VAL A 1 97 ? 8.383 13.805 24.281 1 83.75 97 VAL A N 1
ATOM 764 C CA . VAL A 1 97 ? 7.562 12.766 23.656 1 83.75 97 VAL A CA 1
ATOM 765 C C . VAL A 1 97 ? 8.391 11.492 23.484 1 83.75 97 VAL A C 1
ATOM 767 O O . VAL A 1 97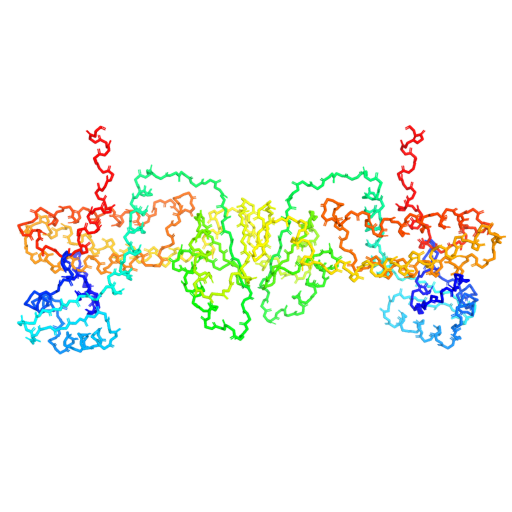 ? 9.617 11.539 23.484 1 83.75 97 VAL A O 1
ATOM 770 N N . THR A 1 98 ? 7.703 10.422 23.406 1 85.38 98 THR A N 1
ATOM 771 C CA . THR A 1 98 ? 8.359 9.141 23.156 1 85.38 98 THR A CA 1
ATOM 772 C C . THR A 1 98 ? 9.086 9.164 21.812 1 85.38 98 THR A C 1
ATOM 774 O O . THR A 1 98 ? 8.539 9.641 20.812 1 85.38 98 THR A O 1
ATOM 777 N N . PRO A 1 99 ? 10.328 8.734 21.875 1 91.81 99 PRO A N 1
ATOM 778 C CA . PRO A 1 99 ? 11.07 8.664 20.609 1 91.81 99 PRO A CA 1
ATOM 779 C C . PRO A 1 99 ? 10.375 7.789 19.562 1 91.81 99 PRO A C 1
ATOM 781 O O . PRO A 1 99 ? 9.625 6.879 19.922 1 91.81 99 PRO A O 1
ATOM 784 N N . TRP A 1 100 ? 10.609 8.133 18.406 1 95.44 100 TRP A N 1
ATOM 785 C CA . TRP A 1 100 ? 10.047 7.367 17.297 1 95.44 100 TRP A CA 1
ATOM 786 C C . TRP A 1 100 ? 10.492 5.91 17.359 1 95.44 100 TRP A C 1
ATOM 788 O O . TRP A 1 100 ? 11.68 5.629 17.516 1 95.44 100 TRP A O 1
ATOM 798 N N . ASP A 1 101 ? 9.617 4.98 17.25 1 95.69 101 ASP A N 1
ATOM 799 C CA . ASP A 1 101 ? 9.914 3.562 17.438 1 95.69 101 ASP A CA 1
ATOM 800 C C . ASP A 1 101 ? 10.297 2.902 16.109 1 95.69 101 ASP A C 1
ATOM 802 O O . ASP A 1 101 ? 10.555 1.697 16.062 1 95.69 101 ASP A O 1
ATOM 806 N N . GLY A 1 102 ? 10.336 3.658 15.047 1 96.81 102 GLY A N 1
ATOM 807 C CA . GLY A 1 102 ? 10.773 3.139 13.766 1 96.81 102 GLY A CA 1
ATOM 808 C C . GLY A 1 102 ? 9.633 2.627 12.906 1 96.81 102 GLY A C 1
ATOM 809 O O . GLY A 1 102 ? 9.836 2.225 11.758 1 96.81 102 GLY A O 1
ATOM 810 N N . TYR A 1 103 ? 8.406 2.684 13.445 1 97.69 103 TYR A N 1
ATOM 811 C CA . TYR A 1 103 ? 7.273 2.145 12.711 1 97.69 103 TYR A CA 1
ATOM 812 C C . TYR A 1 103 ? 6.66 3.203 11.797 1 97.69 103 TYR A C 1
ATOM 814 O O . TYR A 1 103 ? 6.391 4.324 12.242 1 97.69 103 TYR A O 1
ATOM 822 N N . TRP A 1 104 ? 6.531 2.795 10.586 1 98.56 104 TRP A N 1
ATOM 823 C CA . TRP A 1 104 ? 5.664 3.516 9.664 1 98.56 104 TRP A CA 1
ATOM 824 C C . TRP A 1 104 ? 4.234 2.994 9.742 1 98.56 104 TRP A C 1
ATOM 826 O O . TRP A 1 104 ? 4.012 1.784 9.828 1 98.56 104 TRP A O 1
ATOM 836 N N . HIS A 1 105 ? 3.352 3.902 9.781 1 98.69 105 HIS A N 1
ATOM 837 C CA . HIS A 1 105 ? 1.931 3.572 9.766 1 98.69 105 HIS A CA 1
ATOM 838 C C . HIS A 1 105 ? 1.313 3.877 8.398 1 98.69 105 HIS A C 1
ATOM 840 O O . HIS A 1 105 ? 1.307 5.027 7.961 1 98.69 105 HIS A O 1
ATOM 846 N N . LEU A 1 106 ? 0.862 2.809 7.719 1 98.06 106 LEU A N 1
ATOM 847 C CA . LEU A 1 106 ? 0.347 2.992 6.367 1 98.06 106 LEU A CA 1
ATOM 848 C C . LEU A 1 106 ? -1.164 2.785 6.328 1 98.06 106 LEU A C 1
ATOM 850 O O . LEU A 1 106 ? -1.707 1.994 7.102 1 98.06 106 LEU A O 1
ATOM 854 N N . ALA A 1 107 ? -1.821 3.553 5.496 1 96.94 107 ALA A N 1
ATOM 855 C CA . ALA A 1 107 ? -3.246 3.428 5.199 1 96.94 107 ALA A CA 1
ATOM 856 C C . ALA A 1 107 ? -3.512 3.598 3.705 1 96.94 107 ALA A C 1
ATOM 858 O O . ALA A 1 107 ? -2.996 4.527 3.08 1 96.94 107 ALA A O 1
ATOM 859 N N . GLY A 1 108 ? -4.176 2.613 3.145 1 94.12 108 GLY A N 1
ATOM 860 C CA . GLY A 1 108 ? -4.605 2.699 1.759 1 94.12 108 GLY A CA 1
ATOM 861 C C . GLY A 1 108 ? -6.109 2.58 1.592 1 94.12 108 GLY A C 1
ATOM 862 O O . GLY A 1 108 ? -6.785 1.965 2.42 1 94.12 108 GLY A O 1
ATOM 863 N N . PHE A 1 109 ? -6.648 3.201 0.623 1 90.69 109 PHE A N 1
ATOM 864 C CA . PHE A 1 109 ? -8.078 3.025 0.381 1 90.69 109 PHE A CA 1
ATOM 865 C C . PHE A 1 109 ? -8.383 3.072 -1.111 1 90.69 109 PHE A C 1
ATOM 867 O O . PHE A 1 109 ? -7.738 3.811 -1.859 1 90.69 109 PHE A O 1
ATOM 874 N N . ALA A 1 110 ? -9.141 2.092 -1.532 1 84.75 110 ALA A N 1
ATOM 875 C CA . ALA A 1 110 ? -9.68 1.954 -2.883 1 84.75 110 ALA A CA 1
ATOM 876 C C . ALA A 1 110 ? -11.172 2.262 -2.91 1 84.75 110 ALA A C 1
ATOM 878 O O . ALA A 1 110 ? -12 1.357 -3.061 1 84.75 110 ALA A O 1
ATOM 879 N N . ILE A 1 111 ? -11.5 3.486 -2.836 1 87.56 111 ILE A N 1
ATOM 880 C CA . ILE A 1 111 ? -12.898 3.912 -2.832 1 87.56 111 ILE A CA 1
ATOM 881 C C . ILE A 1 111 ? -13.383 4.098 -4.266 1 87.56 111 ILE A C 1
ATOM 883 O O . ILE A 1 111 ? -12.75 4.805 -5.059 1 87.56 111 ILE A O 1
ATOM 887 N N . PRO A 1 112 ? -14.406 3.445 -4.609 1 88.25 112 PRO A N 1
ATOM 888 C CA . PRO A 1 112 ? -14.891 3.486 -5.992 1 88.25 112 PRO A CA 1
ATOM 889 C C . PRO A 1 112 ? -15.281 4.895 -6.438 1 88.25 112 PRO A C 1
ATOM 891 O O . PRO A 1 112 ? -15.477 5.781 -5.602 1 88.25 112 PRO A O 1
ATOM 894 N N . GLU A 1 113 ? -15.375 5.008 -7.738 1 85.5 113 GLU A N 1
ATOM 895 C CA . GLU A 1 113 ? -15.711 6.293 -8.344 1 85.5 113 GLU A CA 1
ATOM 896 C C . GLU A 1 113 ? -17.109 6.754 -7.914 1 85.5 113 GLU A C 1
ATOM 898 O O . GLU A 1 113 ? -17.359 7.953 -7.801 1 85.5 113 GLU A O 1
ATOM 903 N N . SER A 1 114 ? -17.953 5.809 -7.652 1 88.12 114 SER A N 1
ATOM 904 C CA . SER A 1 114 ? -19.312 6.121 -7.207 1 88.12 114 SER A CA 1
ATOM 905 C C . SER A 1 114 ? -19.297 6.844 -5.863 1 88.12 114 SER A C 1
ATOM 907 O O . SER A 1 114 ? -20.266 7.508 -5.496 1 88.12 114 SER A O 1
ATOM 909 N N . SER A 1 115 ? -18.156 6.777 -5.145 1 91.62 115 SER A N 1
ATOM 910 C CA . SER A 1 115 ? -18 7.434 -3.848 1 91.62 115 SER A CA 1
ATOM 911 C C . SER A 1 115 ? -16.828 8.398 -3.855 1 91.62 115 SER A C 1
ATOM 913 O O . SER A 1 115 ? -16.078 8.492 -2.877 1 91.62 115 SER A O 1
ATOM 915 N N . ARG A 1 116 ? -16.734 9.078 -4.922 1 91.31 116 ARG A N 1
ATOM 916 C CA . ARG A 1 116 ? -15.602 9.984 -5.141 1 91.31 116 ARG A CA 1
ATOM 917 C C . ARG A 1 116 ? -15.547 11.055 -4.059 1 91.31 116 ARG A C 1
ATOM 919 O O . ARG A 1 116 ? -14.461 11.438 -3.615 1 91.31 116 ARG A O 1
ATOM 926 N N . LYS A 1 117 ? -16.703 11.578 -3.615 1 93.75 117 LYS A N 1
ATOM 927 C CA . LYS A 1 117 ? -16.734 12.609 -2.582 1 93.75 117 LYS A CA 1
ATOM 928 C C . LYS A 1 117 ? -16.125 12.102 -1.28 1 93.75 117 LYS A C 1
ATOM 930 O O . LYS A 1 117 ? -15.367 12.82 -0.626 1 93.75 117 LYS A O 1
ATOM 935 N N . ALA A 1 118 ? -16.469 10.883 -0.973 1 94.5 118 ALA A N 1
ATOM 936 C CA . ALA A 1 118 ? -15.914 10.273 0.237 1 94.5 118 ALA A CA 1
ATOM 937 C C . ALA A 1 118 ? -14.406 10.055 0.112 1 94.5 118 ALA A C 1
ATOM 939 O O . ALA A 1 118 ? -13.664 10.266 1.072 1 94.5 118 ALA A O 1
ATOM 940 N N . ARG A 1 119 ? -14.031 9.656 -1.06 1 93.88 119 ARG A N 1
ATOM 941 C CA . ARG A 1 119 ? -12.602 9.469 -1.311 1 93.88 119 ARG A CA 1
ATOM 942 C C . ARG A 1 119 ? -11.836 10.766 -1.107 1 93.88 119 ARG A C 1
ATOM 944 O O . ARG A 1 119 ? -10.812 10.789 -0.413 1 93.88 119 ARG A O 1
ATOM 951 N N . ASP A 1 120 ? -12.32 11.852 -1.664 1 94.69 120 ASP A N 1
ATOM 952 C CA . ASP A 1 120 ? -11.664 13.148 -1.562 1 94.69 120 ASP A CA 1
ATOM 953 C C . ASP A 1 120 ? -11.641 13.641 -0.117 1 94.69 120 ASP A C 1
ATOM 955 O O . ASP A 1 120 ? -10.641 14.203 0.339 1 94.69 120 ASP A O 1
ATOM 959 N N . ALA A 1 121 ? -12.695 13.406 0.595 1 94.75 121 ALA A N 1
ATOM 960 C CA . ALA A 1 121 ? -12.781 13.805 1.998 1 94.75 121 ALA A CA 1
ATOM 961 C C . ALA A 1 121 ? -11.781 13.031 2.85 1 94.75 121 ALA A C 1
ATOM 963 O O . ALA A 1 121 ? -11.117 13.609 3.719 1 94.75 121 ALA A O 1
ATOM 964 N N . LEU A 1 122 ? -11.68 11.773 2.6 1 94.94 122 LEU A N 1
ATOM 965 C CA . LEU A 1 122 ? -10.742 10.953 3.359 1 94.94 122 LEU A CA 1
ATOM 966 C C . LEU A 1 122 ? -9.305 11.352 3.057 1 94.94 122 LEU A C 1
ATOM 968 O O . LEU A 1 122 ? -8.477 11.438 3.965 1 94.94 122 LEU A O 1
ATOM 972 N N . ARG A 1 123 ? -9.07 11.586 1.781 1 95 123 ARG A N 1
ATOM 973 C CA . ARG A 1 123 ? -7.742 12.055 1.396 1 95 123 ARG A CA 1
ATOM 974 C C . ARG A 1 123 ? -7.383 13.344 2.121 1 95 123 ARG A C 1
ATOM 976 O O . ARG A 1 123 ? -6.273 13.484 2.648 1 95 123 ARG A O 1
ATOM 983 N N . THR A 1 124 ? -8.281 14.227 2.17 1 93.88 124 THR A N 1
ATOM 984 C CA . THR A 1 124 ? -8.07 15.5 2.852 1 93.88 124 THR A CA 1
ATOM 985 C C . THR A 1 124 ? -7.762 15.281 4.328 1 93.88 124 THR A C 1
ATOM 987 O O . THR A 1 124 ? -6.852 15.906 4.879 1 93.88 124 THR A O 1
ATOM 990 N N . ARG A 1 125 ? -8.5 14.391 4.918 1 93.06 125 ARG A N 1
ATOM 991 C CA . ARG A 1 125 ? -8.297 14.086 6.332 1 93.06 125 ARG A CA 1
ATOM 992 C C . ARG A 1 125 ? -6.93 13.445 6.562 1 93.06 125 ARG A C 1
ATOM 994 O O . ARG A 1 125 ? -6.238 13.773 7.531 1 93.06 125 ARG A O 1
ATOM 1001 N N . VAL A 1 126 ? -6.523 12.586 5.703 1 95.44 126 VAL A N 1
ATOM 1002 C CA . VAL A 1 126 ? -5.25 11.875 5.809 1 95.44 126 VAL A CA 1
ATOM 1003 C C . VAL A 1 126 ? -4.098 12.875 5.711 1 95.44 126 VAL A C 1
ATOM 1005 O O . VAL A 1 126 ? -3.154 12.82 6.504 1 95.44 126 VAL A O 1
ATOM 1008 N N . VAL A 1 127 ? -4.219 13.773 4.809 1 94.31 127 VAL A N 1
ATOM 1009 C CA . VAL A 1 127 ? -3.178 14.781 4.613 1 94.31 127 VAL A CA 1
ATOM 1010 C C . VAL A 1 127 ? -3.16 15.734 5.805 1 94.31 127 VAL A C 1
ATOM 1012 O O . VAL A 1 127 ? -2.092 16.109 6.293 1 94.31 127 VAL A O 1
ATOM 1015 N N . TYR A 1 128 ? -4.344 16.062 6.281 1 91.38 128 TYR A N 1
ATOM 1016 C CA . TYR A 1 128 ? -4.473 16.922 7.453 1 91.38 128 TYR A CA 1
ATOM 1017 C C . TYR A 1 128 ? -3.783 16.297 8.664 1 91.38 128 TYR A C 1
ATOM 1019 O O . TYR A 1 128 ? -3.176 17 9.469 1 91.38 128 TYR A O 1
ATOM 1027 N N . LEU A 1 129 ? -3.812 14.984 8.711 1 93.5 129 LEU A N 1
ATOM 1028 C CA . LEU A 1 129 ? -3.215 14.258 9.828 1 93.5 129 LEU A CA 1
ATOM 1029 C C . LEU A 1 129 ? -1.717 14.07 9.617 1 93.5 129 LEU A C 1
ATOM 1031 O O . LEU A 1 129 ? -1.042 13.445 10.438 1 93.5 129 LEU A O 1
ATOM 1035 N N . GLY A 1 130 ? -1.239 14.586 8.508 1 94.94 130 GLY A N 1
ATOM 1036 C CA . GLY A 1 130 ? 0.194 14.555 8.266 1 94.94 130 GLY A CA 1
ATOM 1037 C C . GLY A 1 130 ? 0.621 13.406 7.367 1 94.94 130 GLY A C 1
ATOM 1038 O O . GLY A 1 130 ? 1.811 13.102 7.273 1 94.94 130 GLY A O 1
ATOM 1039 N N . GLY A 1 131 ? -0.292 12.805 6.727 1 97.5 131 GLY A N 1
ATOM 1040 C CA . GLY A 1 131 ? 0.031 11.688 5.844 1 97.5 131 GLY A CA 1
ATOM 1041 C C . GLY A 1 131 ? 0.652 12.133 4.531 1 97.5 131 GLY A C 1
ATOM 1042 O O . GLY A 1 131 ? 0.319 13.195 4.008 1 97.5 131 GLY A O 1
ATOM 1043 N N . ALA A 1 132 ? 1.547 11.32 4.055 1 97.56 132 ALA A N 1
ATOM 1044 C CA . ALA A 1 132 ? 2.139 11.539 2.736 1 97.56 132 ALA A CA 1
ATOM 1045 C C . ALA A 1 132 ? 1.792 10.398 1.783 1 97.56 132 ALA A C 1
ATOM 1047 O O . ALA A 1 132 ? 1.698 9.242 2.197 1 97.56 132 ALA A O 1
ATOM 1048 N N . LEU A 1 133 ? 1.646 10.781 0.566 1 95.31 133 LEU A N 1
ATOM 1049 C CA . LEU A 1 133 ? 1.34 9.789 -0.462 1 95.31 133 LEU A CA 1
ATOM 1050 C C . LEU A 1 133 ? 2.59 9.008 -0.851 1 95.31 133 LEU A C 1
ATOM 1052 O O . LEU A 1 133 ? 3.604 9.594 -1.23 1 95.31 133 LEU A O 1
ATOM 1056 N N . VAL A 1 134 ? 2.545 7.664 -0.629 1 94.5 134 VAL A N 1
ATOM 1057 C CA . VAL A 1 134 ? 3.621 6.805 -1.105 1 94.5 134 VAL A CA 1
ATOM 1058 C C . VAL A 1 134 ? 3.393 6.453 -2.574 1 94.5 134 VAL A C 1
ATOM 1060 O O . VAL A 1 134 ? 4.262 6.684 -3.416 1 94.5 134 VAL A O 1
ATOM 1063 N N . GLN A 1 135 ? 2.117 5.824 -2.855 1 86.81 135 GLN A N 1
ATOM 1064 C CA . GLN A 1 135 ? 1.717 5.484 -4.215 1 86.81 135 GLN A CA 1
ATOM 1065 C C . GLN A 1 135 ? 0.261 5.031 -4.262 1 86.81 135 GLN A C 1
ATOM 1067 O O . GLN A 1 135 ? -0.223 4.383 -3.334 1 86.81 135 GLN A O 1
ATOM 1072 N N . GLY A 1 136 ? -0.377 5.352 -5.41 1 79.44 136 GLY A N 1
ATOM 1073 C CA . GLY A 1 136 ? -1.651 4.75 -5.773 1 79.44 136 GLY A CA 1
ATOM 1074 C C . GLY A 1 136 ? -2.676 4.805 -4.656 1 79.44 136 GLY A C 1
ATOM 1075 O O . GLY A 1 136 ? -3.396 3.832 -4.418 1 79.44 136 GLY A O 1
ATOM 1076 N N . GLY A 1 137 ? -2.746 5.738 -3.787 1 88.06 137 GLY A N 1
ATOM 1077 C CA . GLY A 1 137 ? -3.711 5.824 -2.703 1 88.06 137 GLY A CA 1
ATOM 1078 C C . GLY A 1 137 ? -3.184 5.285 -1.389 1 88.06 137 GLY A C 1
ATOM 1079 O O . GLY A 1 137 ? -3.936 5.148 -0.421 1 88.06 137 GLY A O 1
ATOM 1080 N N . LEU A 1 138 ? -1.992 4.906 -1.389 1 94.69 138 LEU A N 1
ATOM 1081 C CA . LEU A 1 138 ? -1.316 4.469 -0.171 1 94.69 138 LEU A CA 1
ATOM 1082 C C . LEU A 1 138 ? -0.604 5.637 0.504 1 94.69 138 LEU A C 1
ATOM 1084 O O . LEU A 1 138 ? 0.214 6.312 -0.121 1 94.69 138 LEU A O 1
ATOM 1088 N N . TYR A 1 139 ? -0.972 5.828 1.748 1 96.94 139 TYR A N 1
ATOM 1089 C CA . TYR A 1 139 ? -0.39 6.926 2.516 1 96.94 139 TYR A CA 1
ATOM 1090 C C . TYR A 1 139 ? 0.405 6.395 3.705 1 96.94 139 TYR A C 1
ATOM 1092 O O . TYR A 1 139 ? 0.197 5.262 4.145 1 96.94 139 TYR A O 1
ATOM 1100 N N . VAL A 1 140 ? 1.293 7.223 4.188 1 98.38 140 VAL A N 1
ATOM 1101 C CA . VAL A 1 140 ? 2.158 6.797 5.281 1 98.38 140 VAL A CA 1
ATOM 1102 C C . VAL A 1 140 ? 2.301 7.926 6.297 1 98.38 140 VAL A C 1
ATOM 1104 O O . VAL A 1 140 ? 2.182 9.102 5.945 1 98.38 140 VAL A O 1
ATOM 1107 N N . SER A 1 141 ? 2.422 7.625 7.5 1 98.25 141 SER A N 1
ATOM 1108 C CA . SER A 1 141 ? 2.693 8.523 8.617 1 98.25 141 SER A CA 1
ATOM 1109 C C . SER A 1 141 ? 3.623 7.867 9.641 1 98.25 141 SER A C 1
ATOM 1111 O O . SER A 1 141 ? 3.6 6.648 9.812 1 98.25 141 SER A O 1
ATOM 1113 N N . PRO A 1 142 ? 4.477 8.641 10.258 1 97.69 142 PRO A N 1
ATOM 1114 C CA . PRO A 1 142 ? 5.258 8.086 11.359 1 97.69 142 PRO A CA 1
ATOM 1115 C C . PRO A 1 142 ? 4.473 8.031 12.672 1 97.69 142 PRO A C 1
ATOM 1117 O O . PRO A 1 142 ? 4.977 7.535 13.68 1 97.69 142 PRO A O 1
ATOM 1120 N N . HIS A 1 143 ? 3.201 8.555 12.648 1 96 143 HIS A N 1
ATOM 1121 C CA . HIS A 1 143 ? 2.373 8.594 13.852 1 96 143 HIS A CA 1
ATOM 1122 C C . HIS A 1 143 ? 1.326 7.488 13.836 1 96 143 HIS A C 1
ATOM 1124 O O . HIS A 1 143 ? 0.882 7.059 12.773 1 96 143 HIS A O 1
ATOM 1130 N N . ALA A 1 144 ? 0.927 7.043 15.062 1 96 144 ALA A N 1
ATOM 1131 C CA . ALA A 1 144 ? -0.133 6.047 15.203 1 96 144 ALA A CA 1
ATOM 1132 C C . ALA A 1 144 ? -1.502 6.66 14.93 1 96 144 ALA A C 1
ATOM 1134 O O . ALA A 1 144 ? -2.328 6.785 15.836 1 96 144 ALA A O 1
ATOM 1135 N N . TRP A 1 145 ? -1.793 6.883 13.664 1 95.69 145 TRP A N 1
ATOM 1136 C CA . TRP A 1 145 ? -2.961 7.66 13.266 1 95.69 145 TRP A CA 1
ATOM 1137 C C . TRP A 1 145 ? -4.16 6.754 13.008 1 95.69 145 TRP A C 1
ATOM 1139 O O . TRP A 1 145 ? -5.234 7.223 12.625 1 95.69 145 TRP A O 1
ATOM 1149 N N . GLU A 1 146 ? -4.059 5.453 13.203 1 95.31 146 GLU A N 1
ATOM 1150 C CA . GLU A 1 146 ? -5.059 4.473 12.789 1 95.31 146 GLU A CA 1
ATOM 1151 C C . GLU A 1 146 ? -6.434 4.809 13.367 1 95.31 146 GLU A C 1
ATOM 1153 O O . GLU A 1 146 ? -7.434 4.777 12.648 1 95.31 146 GLU A O 1
ATOM 1158 N N . PRO A 1 147 ? -6.512 5.156 14.672 1 94.44 147 PRO A N 1
ATOM 1159 C CA . PRO A 1 147 ? -7.848 5.445 15.203 1 94.44 147 PRO A CA 1
ATOM 1160 C C . PRO A 1 147 ? -8.516 6.633 14.508 1 94.44 147 PRO A C 1
ATOM 1162 O O . PRO A 1 147 ? -9.727 6.613 14.273 1 94.44 147 PRO A O 1
ATOM 1165 N N . TYR A 1 148 ? -7.73 7.633 14.148 1 93.81 148 TYR A N 1
ATOM 1166 C CA . TYR A 1 148 ? -8.266 8.828 13.5 1 93.81 148 TYR A CA 1
ATOM 1167 C C . TYR A 1 148 ? -8.727 8.516 12.078 1 93.81 148 TYR A C 1
ATOM 1169 O O . TYR A 1 148 ? -9.781 8.992 11.648 1 93.81 148 TYR A O 1
ATOM 1177 N N . ILE A 1 149 ? -7.961 7.691 11.367 1 95.56 149 ILE A N 1
ATOM 1178 C CA . ILE A 1 149 ? -8.312 7.312 10.008 1 95.56 149 ILE A CA 1
ATOM 1179 C C . ILE A 1 149 ? -9.57 6.453 10.016 1 95.56 149 ILE A C 1
ATOM 1181 O O . ILE A 1 149 ? -10.469 6.645 9.188 1 95.56 149 ILE A O 1
ATOM 1185 N N . ARG A 1 150 ? -9.609 5.551 10.922 1 94.81 150 ARG A N 1
ATOM 1186 C CA . ARG A 1 150 ? -10.773 4.676 11.023 1 94.81 150 ARG A CA 1
ATOM 1187 C C . ARG A 1 150 ? -12.031 5.473 11.328 1 94.81 150 ARG A C 1
ATOM 1189 O O . ARG A 1 150 ? -13.094 5.207 10.758 1 94.81 150 ARG A O 1
ATOM 1196 N N . ASP A 1 151 ? -11.922 6.414 12.25 1 94.69 151 ASP A N 1
ATOM 1197 C CA . ASP A 1 151 ? -13.055 7.266 12.594 1 94.69 151 ASP A CA 1
ATOM 1198 C C . ASP A 1 151 ? -13.531 8.055 11.375 1 94.69 151 ASP A C 1
ATOM 1200 O O . ASP A 1 151 ? -14.734 8.156 11.125 1 94.69 151 ASP A O 1
ATOM 1204 N N . ALA A 1 152 ? -12.625 8.578 10.648 1 94.81 152 ALA A N 1
ATOM 1205 C CA . ALA A 1 152 ? -12.969 9.336 9.453 1 94.81 152 ALA A CA 1
ATOM 1206 C C . ALA A 1 152 ? -13.648 8.453 8.414 1 94.81 152 ALA A C 1
ATOM 1208 O O . ALA A 1 152 ? -14.648 8.852 7.816 1 94.81 152 ALA A O 1
ATOM 1209 N N . ALA A 1 153 ? -13.117 7.289 8.211 1 95.88 153 ALA A N 1
ATOM 1210 C CA . ALA A 1 153 ? -13.695 6.355 7.246 1 95.88 153 ALA A CA 1
ATOM 1211 C C . ALA A 1 153 ? -15.094 5.93 7.668 1 95.88 153 ALA A C 1
ATOM 1213 O O . ALA A 1 153 ? -15.984 5.77 6.824 1 95.88 153 ALA A O 1
ATOM 1214 N N . ALA A 1 154 ? -15.258 5.707 8.961 1 95.25 154 ALA A N 1
ATOM 1215 C CA . ALA A 1 154 ? -16.562 5.32 9.492 1 95.25 154 ALA A CA 1
ATOM 1216 C C . ALA A 1 154 ? -17.594 6.422 9.273 1 95.25 154 ALA A C 1
ATOM 1218 O O . ALA A 1 154 ? -18.734 6.152 8.875 1 95.25 154 ALA A O 1
ATOM 1219 N N . GLU A 1 155 ? -17.203 7.648 9.523 1 94.56 155 GLU A N 1
ATOM 1220 C CA . GLU A 1 155 ? -18.078 8.797 9.32 1 94.56 155 GLU A CA 1
ATOM 1221 C C . GLU A 1 155 ? -18.516 8.898 7.863 1 94.56 155 GLU A C 1
ATOM 1223 O O . GLU A 1 155 ? -19.641 9.336 7.578 1 94.56 155 GLU A O 1
ATOM 1228 N N . LEU A 1 156 ? -17.672 8.453 6.961 1 95.12 156 LEU A N 1
ATOM 1229 C CA . LEU A 1 156 ? -17.938 8.555 5.531 1 95.12 156 LEU A CA 1
ATOM 1230 C C . LEU A 1 156 ? -18.531 7.254 4.992 1 95.12 156 LEU A C 1
ATOM 1232 O O . LEU A 1 156 ? -18.828 7.152 3.799 1 95.12 156 LEU A O 1
ATOM 1236 N N . ASP A 1 157 ? -18.609 6.234 5.781 1 94.69 157 ASP A N 1
ATOM 1237 C CA . ASP A 1 157 ? -19.156 4.93 5.438 1 94.69 157 ASP A CA 1
ATOM 1238 C C . ASP A 1 157 ? -18.328 4.246 4.352 1 94.69 157 ASP A C 1
ATOM 1240 O O . ASP A 1 157 ? -18.875 3.73 3.377 1 94.69 157 ASP A O 1
ATOM 1244 N N . VAL A 1 158 ? -17 4.281 4.52 1 95.38 158 VAL A N 1
ATOM 1245 C CA . VAL A 1 158 ? -16.141 3.672 3.512 1 95.38 158 VAL A CA 1
ATOM 1246 C C . VAL A 1 158 ? -15.102 2.789 4.188 1 95.38 158 VAL A C 1
ATOM 1248 O O . VAL A 1 158 ? -14.023 2.549 3.631 1 95.38 158 VAL A O 1
ATOM 1251 N N . GLU A 1 159 ? -15.359 2.32 5.391 1 94.44 159 GLU A N 1
ATOM 1252 C CA . GLU A 1 159 ? -14.406 1.532 6.172 1 94.44 159 GLU A CA 1
ATOM 1253 C C . GLU A 1 159 ? -14.023 0.247 5.441 1 94.44 159 GLU A C 1
ATOM 1255 O O . GLU A 1 159 ? -12.898 -0.237 5.574 1 94.44 159 GLU A O 1
ATOM 1260 N N . GLN A 1 160 ? -14.969 -0.242 4.688 1 93.06 160 GLN A N 1
ATOM 1261 C CA . GLN A 1 160 ? -14.742 -1.511 4.004 1 93.06 160 GLN A CA 1
ATOM 1262 C C . GLN A 1 160 ? -13.703 -1.365 2.898 1 93.06 160 GLN A C 1
ATOM 1264 O O . GLN A 1 160 ? -13.188 -2.363 2.391 1 93.06 160 GLN A O 1
ATOM 1269 N N . HIS A 1 161 ? -13.344 -0.151 2.555 1 94.31 161 HIS A N 1
ATOM 1270 C CA . HIS A 1 161 ? -12.406 0.1 1.468 1 94.31 161 HIS A CA 1
ATOM 1271 C C . HIS A 1 161 ? -11.039 0.504 2.006 1 94.31 161 HIS A C 1
ATOM 1273 O O . HIS A 1 161 ? -10.133 0.828 1.231 1 94.31 161 HIS A O 1
ATOM 1279 N N . LEU A 1 162 ? -10.914 0.442 3.334 1 95.06 162 LEU A N 1
ATOM 1280 C CA . LEU A 1 162 ? -9.672 0.867 3.973 1 95.06 162 LEU A CA 1
ATOM 1281 C C . LEU A 1 162 ? -8.742 -0.322 4.203 1 95.06 162 LEU A C 1
ATOM 1283 O O . LEU A 1 162 ? -9.195 -1.405 4.578 1 95.06 162 LEU A O 1
ATOM 1287 N N . SER A 1 163 ? -7.512 -0.176 3.928 1 96.06 163 SER A N 1
ATOM 1288 C CA . SER A 1 163 ? -6.453 -1.08 4.367 1 96.06 163 SER A CA 1
ATOM 1289 C C . SER A 1 163 ? -5.43 -0.354 5.23 1 96.06 163 SER A C 1
ATOM 1291 O O . SER A 1 163 ? -5.121 0.814 4.988 1 96.06 163 SER A O 1
ATOM 1293 N N . SER A 1 164 ? -4.922 -0.998 6.262 1 97.25 164 SER A N 1
ATOM 1294 C CA . SER A 1 164 ? -3.928 -0.377 7.125 1 97.25 164 SER A CA 1
ATOM 1295 C C . SER A 1 164 ? -2.895 -1.395 7.602 1 97.25 164 SER A C 1
ATOM 1297 O O . SER A 1 164 ? -3.18 -2.592 7.664 1 97.25 164 SER A O 1
ATOM 1299 N N . LEU A 1 165 ? -1.722 -0.953 7.828 1 98.19 165 LEU A N 1
ATOM 1300 C CA . LEU A 1 165 ? -0.616 -1.77 8.32 1 98.19 165 LEU A CA 1
ATOM 1301 C C . LEU A 1 165 ? 0.483 -0.896 8.914 1 98.19 165 LEU A C 1
ATOM 1303 O O . LEU A 1 165 ? 0.489 0.322 8.719 1 98.19 165 LEU A O 1
ATOM 1307 N N . THR A 1 166 ? 1.329 -1.49 9.711 1 98.56 166 THR A N 1
ATOM 1308 C CA . THR A 1 166 ? 2.537 -0.837 10.203 1 98.56 166 THR A CA 1
ATOM 1309 C C . THR A 1 166 ? 3.781 -1.62 9.797 1 98.56 166 THR A C 1
ATOM 1311 O O . THR A 1 166 ? 3.709 -2.826 9.547 1 98.56 166 THR A O 1
ATOM 1314 N N . THR A 1 167 ? 4.844 -0.93 9.594 1 98.56 167 THR A N 1
ATOM 1315 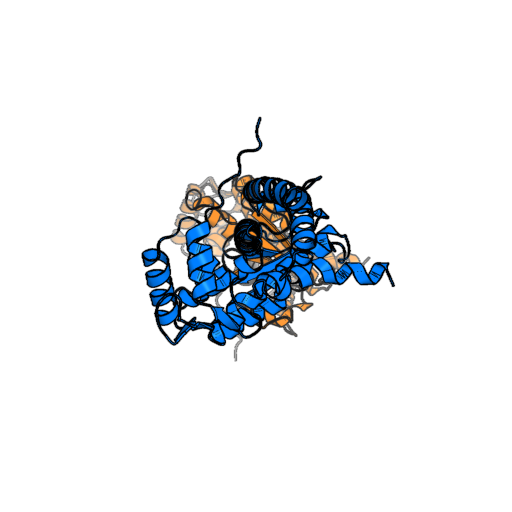C CA . THR A 1 167 ? 6.07 -1.61 9.188 1 98.56 167 THR A CA 1
ATOM 1316 C C . THR A 1 167 ? 7.297 -0.817 9.625 1 98.56 167 THR A C 1
ATOM 1318 O O . THR A 1 167 ? 7.219 0.396 9.836 1 98.56 167 THR A O 1
ATOM 1321 N N . ARG A 1 168 ? 8.406 -1.477 9.766 1 97.75 168 ARG A N 1
ATOM 1322 C CA . ARG A 1 168 ? 9.688 -0.832 10.039 1 97.75 168 ARG A CA 1
ATOM 1323 C C . ARG A 1 168 ? 10.617 -0.926 8.836 1 97.75 168 ARG A C 1
ATOM 1325 O O . ARG A 1 168 ? 11.727 -0.395 8.859 1 97.75 168 ARG A O 1
ATOM 1332 N N . ASP A 1 169 ? 10.125 -1.576 7.789 1 97.88 169 ASP A N 1
ATOM 1333 C CA . ASP A 1 169 ? 11.031 -1.832 6.676 1 97.88 169 ASP A CA 1
ATOM 1334 C C . ASP A 1 169 ? 10.461 -1.29 5.367 1 97.88 169 ASP A C 1
ATOM 1336 O O . ASP A 1 169 ? 10.57 -1.933 4.32 1 97.88 169 ASP A O 1
ATOM 1340 N N . LEU A 1 170 ? 9.836 -0.156 5.473 1 98.06 170 LEU A N 1
ATOM 1341 C CA . LEU A 1 170 ? 9.305 0.497 4.281 1 98.06 170 LEU A CA 1
ATOM 1342 C C . LEU A 1 170 ? 10.43 0.88 3.322 1 98.06 170 LEU A C 1
ATOM 1344 O O . LEU A 1 170 ? 11.414 1.49 3.73 1 98.06 170 LEU A O 1
ATOM 1348 N N . LYS A 1 171 ? 10.344 0.451 2.129 1 97.56 171 LYS A N 1
ATOM 1349 C CA . LYS A 1 171 ? 11.195 0.907 1.039 1 97.56 171 LYS A CA 1
ATOM 1350 C C . LYS A 1 171 ? 10.398 1.696 0.005 1 97.56 171 LYS A C 1
ATOM 1352 O O . LYS A 1 171 ? 9.305 1.288 -0.386 1 97.56 171 LYS A O 1
ATOM 1357 N N . VAL A 1 172 ? 10.844 2.816 -0.374 1 96.19 172 VAL A N 1
ATOM 1358 C CA . VAL A 1 172 ? 10.266 3.65 -1.423 1 96.19 172 VAL A CA 1
ATOM 1359 C C . VAL A 1 172 ? 11.281 3.844 -2.549 1 96.19 172 VAL A C 1
ATOM 1361 O O . VAL A 1 172 ? 12.273 4.555 -2.381 1 96.19 172 VAL A O 1
ATOM 1364 N N . GLY A 1 173 ? 10.945 3.268 -3.682 1 92.94 173 GLY A N 1
ATOM 1365 C CA . GLY A 1 173 ? 11.984 3.195 -4.695 1 92.94 173 GLY A CA 1
ATOM 1366 C C . GLY A 1 173 ? 13.242 2.502 -4.207 1 92.94 173 GLY A C 1
ATOM 1367 O O . GLY A 1 173 ? 13.188 1.373 -3.717 1 92.94 173 GLY A O 1
ATOM 1368 N N . MET A 1 174 ? 14.328 3.234 -4.254 1 91.44 174 MET A N 1
ATOM 1369 C CA . MET A 1 174 ? 15.609 2.672 -3.83 1 91.44 174 MET A CA 1
ATOM 1370 C C . MET A 1 174 ? 15.961 3.125 -2.416 1 91.44 174 MET A C 1
ATOM 1372 O O . MET A 1 174 ? 17.016 2.781 -1.894 1 91.44 174 MET A O 1
ATOM 1376 N N . LEU A 1 175 ? 15.039 3.803 -1.796 1 96.25 175 LEU A N 1
ATOM 1377 C CA . LEU A 1 175 ? 15.312 4.367 -0.479 1 96.25 175 LEU A CA 1
ATOM 1378 C C . LEU A 1 175 ? 14.859 3.414 0.625 1 96.25 175 LEU A C 1
ATOM 1380 O O . LEU A 1 175 ? 13.758 2.873 0.57 1 96.25 175 LEU A O 1
ATOM 1384 N N . GLU A 1 176 ? 15.727 3.25 1.592 1 96.38 176 GLU A N 1
ATOM 1385 C CA . GLU A 1 176 ? 15.422 2.418 2.752 1 96.38 176 GLU A CA 1
ATOM 1386 C C . GLU A 1 176 ? 15.586 3.201 4.051 1 96.38 176 GLU A C 1
ATOM 1388 O O . GLU A 1 176 ? 14.961 2.881 5.062 1 96.38 176 GLU A O 1
ATOM 1393 N N . ASP A 1 177 ? 16.453 4.168 3.986 1 97.44 177 ASP A N 1
ATOM 1394 C CA . ASP A 1 177 ? 16.703 5 5.16 1 97.44 177 ASP A CA 1
ATOM 1395 C C . ASP A 1 177 ? 15.508 5.887 5.473 1 97.44 177 ASP A C 1
ATOM 1397 O O . ASP A 1 177 ? 15.039 6.637 4.613 1 97.44 177 ASP A O 1
ATOM 1401 N N . PRO A 1 178 ? 15.023 5.793 6.707 1 97.56 178 PRO A N 1
ATOM 1402 C CA . PRO A 1 178 ? 13.805 6.535 7.051 1 97.56 178 PRO A CA 1
ATOM 1403 C C . PRO A 1 178 ? 13.953 8.039 6.836 1 97.56 178 PRO A C 1
ATOM 1405 O O . PRO A 1 178 ? 12.992 8.703 6.438 1 97.56 178 PRO A O 1
ATOM 1408 N N . VAL A 1 179 ? 15.109 8.594 7.094 1 96.5 179 VAL A N 1
ATOM 1409 C CA . VAL A 1 179 ? 15.328 10.031 6.93 1 96.5 179 VAL A CA 1
ATOM 1410 C C . VAL A 1 179 ? 15.211 10.398 5.453 1 96.5 179 VAL A C 1
ATOM 1412 O O . VAL A 1 179 ? 14.578 11.398 5.105 1 96.5 179 VAL A O 1
ATOM 1415 N N . GLU A 1 180 ? 15.805 9.594 4.605 1 96.69 180 GLU A N 1
ATOM 1416 C CA . GLU A 1 180 ? 15.75 9.836 3.168 1 96.69 180 GLU A CA 1
ATOM 1417 C C . GLU A 1 180 ? 14.328 9.656 2.633 1 96.69 180 GLU A C 1
ATOM 1419 O O . GLU A 1 180 ? 13.891 10.398 1.757 1 96.69 180 GLU A O 1
ATOM 1424 N N . ILE A 1 181 ? 13.633 8.641 3.168 1 97.5 181 ILE A N 1
ATOM 1425 C CA . ILE A 1 181 ? 12.25 8.398 2.775 1 97.5 181 ILE A CA 1
ATOM 1426 C C . ILE A 1 181 ? 11.391 9.602 3.16 1 97.5 181 ILE A C 1
ATOM 1428 O O . ILE A 1 181 ? 10.594 10.086 2.352 1 97.5 181 ILE A O 1
ATOM 1432 N N . ALA A 1 182 ? 11.586 10.125 4.367 1 97.62 182 ALA A N 1
ATOM 1433 C CA . ALA A 1 182 ? 10.836 11.297 4.82 1 97.62 182 ALA A CA 1
ATOM 1434 C C . ALA A 1 182 ? 11.102 12.5 3.92 1 97.62 182 ALA A C 1
ATOM 1436 O O . ALA A 1 182 ? 10.164 13.195 3.512 1 97.62 182 ALA A O 1
ATOM 1437 N N . ALA A 1 183 ? 12.336 12.719 3.553 1 95.56 183 ALA A N 1
ATOM 1438 C CA . ALA A 1 183 ? 12.711 13.852 2.715 1 95.56 183 ALA A CA 1
ATOM 1439 C C . ALA A 1 183 ? 12.086 13.742 1.327 1 95.56 183 ALA A C 1
ATOM 1441 O O . ALA A 1 183 ? 11.789 14.758 0.692 1 95.56 183 ALA A O 1
ATOM 1442 N N . GLN A 1 184 ? 11.898 12.516 0.961 1 95.25 184 GLN A N 1
ATOM 1443 C CA . GLN A 1 184 ? 11.312 12.289 -0.354 1 95.25 184 GLN A CA 1
ATOM 1444 C C . GLN A 1 184 ? 9.797 12.484 -0.319 1 95.25 184 GLN A C 1
ATOM 1446 O O . GLN A 1 184 ? 9.211 13 -1.271 1 95.25 184 GLN A O 1
ATOM 1451 N N . LEU A 1 185 ? 9.172 12.078 0.715 1 96.88 185 LEU A N 1
ATOM 1452 C CA . LEU A 1 185 ? 7.715 11.984 0.744 1 96.88 185 LEU A CA 1
ATOM 1453 C C . LEU A 1 185 ? 7.094 13.305 1.192 1 96.88 185 LEU A C 1
ATOM 1455 O O . LEU A 1 185 ? 5.973 13.633 0.791 1 96.88 185 LEU A O 1
ATOM 1459 N N . TRP A 1 186 ? 7.727 14.039 2.064 1 97.56 186 TRP A N 1
ATOM 1460 C CA . TRP A 1 186 ? 7.211 15.32 2.547 1 97.56 186 TRP A CA 1
ATOM 1461 C C . TRP A 1 186 ? 8.047 16.484 2.014 1 97.56 186 TRP A C 1
ATOM 1463 O O . TRP A 1 186 ? 9.266 16.375 1.899 1 97.56 186 TRP A O 1
ATOM 1473 N N . PRO A 1 187 ? 7.418 17.594 1.647 1 96.06 187 PRO A N 1
ATOM 1474 C CA . PRO A 1 187 ? 8.141 18.75 1.142 1 96.06 187 PRO A CA 1
ATOM 1475 C C . PRO A 1 187 ? 8.82 19.547 2.252 1 96.06 187 PRO A C 1
ATOM 1477 O O . PRO A 1 187 ? 8.438 20.688 2.521 1 96.06 187 PRO A O 1
ATOM 1480 N N . LEU A 1 188 ? 9.883 19.016 2.752 1 95.94 188 LEU A N 1
ATOM 1481 C CA . LEU A 1 188 ? 10.516 19.578 3.945 1 95.94 188 LEU A CA 1
ATOM 1482 C C . LEU A 1 188 ? 11.102 20.953 3.662 1 95.94 188 LEU A C 1
ATOM 1484 O O . LEU A 1 188 ? 11.086 21.828 4.527 1 95.94 188 LEU A O 1
ATOM 1488 N N . ASP A 1 189 ? 11.594 21.172 2.447 1 95.5 189 ASP A N 1
ATOM 1489 C CA . ASP A 1 189 ? 12.156 22.469 2.104 1 95.5 189 ASP A CA 1
ATOM 1490 C C . ASP A 1 189 ? 11.086 23.562 2.107 1 95.5 189 ASP A C 1
ATOM 1492 O O . ASP A 1 189 ? 11.312 24.656 2.607 1 95.5 189 ASP A O 1
ATOM 1496 N N . GLN A 1 190 ? 9.977 23.203 1.554 1 96.44 190 GLN A N 1
ATOM 1497 C CA . GLN A 1 190 ? 8.867 24.156 1.533 1 96.44 190 GLN A CA 1
ATOM 1498 C C . GLN A 1 190 ? 8.375 24.453 2.945 1 96.44 190 GLN A C 1
ATOM 1500 O O . GLN A 1 190 ? 8.047 25.594 3.266 1 96.44 190 GLN A O 1
ATOM 1505 N N . ILE A 1 191 ? 8.289 23.453 3.744 1 96.88 191 ILE A N 1
ATOM 1506 C CA . ILE A 1 191 ? 7.883 23.625 5.137 1 96.88 191 ILE A CA 1
ATOM 1507 C C . ILE A 1 191 ? 8.891 24.5 5.863 1 96.88 191 ILE A C 1
ATOM 1509 O O . ILE A 1 191 ? 8.508 25.406 6.613 1 96.88 191 ILE A O 1
ATOM 1513 N N . ALA A 1 192 ? 10.156 24.281 5.617 1 96.88 192 ALA A N 1
ATOM 1514 C CA . ALA A 1 192 ? 11.219 25.078 6.219 1 96.88 192 ALA A CA 1
ATOM 1515 C C . ALA A 1 192 ? 11.094 26.547 5.824 1 96.88 192 ALA A C 1
ATOM 1517 O O . ALA A 1 192 ? 11.32 27.453 6.645 1 96.88 192 ALA A O 1
ATOM 1518 N N . ASP A 1 193 ? 10.734 26.766 4.59 1 96.94 193 ASP A N 1
ATOM 1519 C CA . ASP A 1 193 ? 10.531 28.141 4.125 1 96.94 193 ASP A CA 1
ATOM 1520 C C . ASP A 1 193 ? 9.461 28.844 4.941 1 96.94 193 ASP A C 1
ATOM 1522 O O . ASP A 1 193 ? 9.594 30.031 5.266 1 96.94 193 ASP A O 1
ATOM 1526 N N . GLY A 1 194 ? 8.383 28.125 5.164 1 96.75 194 GLY A N 1
ATOM 1527 C CA . GLY A 1 194 ? 7.34 28.688 6.004 1 96.75 194 GLY A CA 1
ATOM 1528 C C . GLY A 1 194 ? 7.82 29.031 7.402 1 96.75 194 GLY A C 1
ATOM 1529 O O . GLY A 1 194 ? 7.48 30.094 7.934 1 96.75 194 GLY A O 1
ATOM 1530 N N . TYR A 1 195 ? 8.625 28.266 7.945 1 97.56 195 TYR A N 1
ATOM 1531 C CA . TYR A 1 195 ? 9.141 28.5 9.289 1 97.56 195 TYR A CA 1
ATOM 1532 C C . TYR A 1 195 ? 10.18 29.625 9.281 1 97.56 195 TYR A C 1
ATOM 1534 O O . TYR A 1 195 ? 10.312 30.344 10.266 1 97.56 195 TYR A O 1
ATOM 1542 N N . GLU A 1 196 ? 10.945 29.719 8.219 1 97.5 196 GLU A N 1
ATOM 1543 C CA . GLU A 1 196 ? 11.867 30.844 8.102 1 97.5 196 GLU A CA 1
ATOM 1544 C C . GLU A 1 196 ? 11.117 32.188 8.164 1 97.5 196 GLU A C 1
ATOM 1546 O O . GLU A 1 196 ? 11.562 33.094 8.836 1 97.5 196 GLU A O 1
ATOM 1551 N N . ARG A 1 197 ? 10.055 32.219 7.461 1 96.56 197 ARG A N 1
ATOM 1552 C CA . ARG A 1 197 ? 9.227 33.406 7.508 1 96.56 197 ARG A CA 1
ATOM 1553 C C . ARG A 1 197 ? 8.688 33.656 8.914 1 96.56 197 ARG A C 1
ATOM 1555 O O . ARG A 1 197 ? 8.672 34.781 9.391 1 96.56 197 ARG A O 1
ATOM 1562 N N . LEU A 1 198 ? 8.18 32.625 9.516 1 96.75 198 LEU A N 1
ATOM 1563 C CA . LEU A 1 198 ? 7.707 32.75 10.891 1 96.75 198 LEU A CA 1
ATOM 1564 C C . LEU A 1 198 ? 8.82 33.25 11.805 1 96.75 198 LEU A C 1
ATOM 1566 O O . LEU A 1 198 ? 8.586 34.094 12.664 1 96.75 198 LEU A O 1
ATOM 1570 N N . LEU A 1 199 ? 9.992 32.656 11.664 1 97 199 LEU A N 1
ATOM 1571 C CA . LEU A 1 199 ? 11.133 33.062 12.477 1 97 199 LEU A CA 1
ATOM 1572 C C . LEU A 1 199 ? 11.414 34.562 12.32 1 97 199 LEU A C 1
ATOM 1574 O O . LEU A 1 199 ? 11.648 35.25 13.305 1 97 199 LEU A O 1
ATOM 1578 N N . ASP A 1 200 ? 11.375 35.031 11.117 1 96.94 200 ASP A N 1
ATOM 1579 C CA . ASP A 1 200 ? 11.602 36.438 10.844 1 96.94 200 ASP A CA 1
ATOM 1580 C C . ASP A 1 200 ? 10.555 37.312 11.547 1 96.94 200 ASP A C 1
ATOM 1582 O O . ASP A 1 200 ? 10.906 38.281 12.227 1 96.94 200 ASP A O 1
ATOM 1586 N N . VAL A 1 201 ? 9.352 36.969 11.352 1 95.31 201 VAL A N 1
ATOM 1587 C CA . VAL A 1 201 ? 8.25 37.719 11.938 1 95.31 201 VAL A CA 1
ATOM 1588 C C . VAL A 1 201 ? 8.352 37.688 13.461 1 95.31 201 VAL A C 1
ATOM 1590 O O . VAL A 1 201 ? 8.25 38.719 14.117 1 95.31 201 VAL A O 1
ATOM 1593 N N . ALA A 1 202 ? 8.516 36.531 14.031 1 95.44 202 ALA A N 1
ATOM 1594 C CA . ALA A 1 202 ? 8.57 36.375 15.484 1 95.44 202 ALA A CA 1
ATOM 1595 C C . ALA A 1 202 ? 9.75 37.125 16.078 1 95.44 202 ALA A C 1
ATOM 1597 O O . ALA A 1 202 ? 9.641 37.719 17.156 1 95.44 202 ALA A O 1
ATOM 1598 N N . THR A 1 203 ? 10.883 37.062 15.398 1 95.88 203 THR A N 1
ATOM 1599 C CA . THR A 1 203 ? 12.062 37.781 15.875 1 95.88 203 THR A CA 1
ATOM 1600 C C . THR A 1 203 ? 11.812 39.281 15.906 1 95.88 203 THR A C 1
ATOM 1602 O O . THR A 1 203 ? 12.172 39.938 16.875 1 95.88 203 THR A O 1
ATOM 1605 N N . ALA A 1 204 ? 11.258 39.781 14.891 1 94.19 204 ALA A N 1
ATOM 1606 C CA . ALA A 1 204 ? 10.938 41.219 14.836 1 94.19 204 ALA A CA 1
ATOM 1607 C C . ALA A 1 204 ? 9.969 41.594 15.945 1 94.19 204 ALA A C 1
ATOM 1609 O O . ALA A 1 204 ? 10.133 42.656 16.578 1 94.19 204 ALA A O 1
ATOM 1610 N N . ARG A 1 205 ? 8.945 40.781 16.109 1 92.69 205 ARG A N 1
ATOM 1611 C CA . ARG A 1 205 ? 7.965 41.062 17.156 1 92.69 205 ARG A CA 1
ATOM 1612 C C . ARG A 1 205 ? 8.586 40.938 18.547 1 92.69 205 ARG A C 1
ATOM 1614 O O . ARG A 1 205 ? 8.25 41.688 19.453 1 92.69 205 ARG A O 1
ATOM 1621 N N . LEU A 1 206 ? 9.414 40 18.703 1 92.69 206 LEU A N 1
ATOM 1622 C CA . LEU A 1 206 ? 10.094 39.812 19.984 1 92.69 206 LEU A CA 1
ATOM 1623 C C . LEU A 1 206 ? 10.891 41.062 20.344 1 92.69 206 LEU A C 1
ATOM 1625 O O . LEU A 1 206 ? 10.82 41.531 21.484 1 92.69 206 LEU A O 1
ATOM 1629 N N . ARG A 1 207 ? 11.578 41.594 19.391 1 92.06 207 ARG A N 1
ATOM 1630 C CA . ARG A 1 207 ? 12.352 42.812 19.609 1 92.06 207 ARG A CA 1
ATOM 1631 C C . ARG A 1 207 ? 11.445 43.969 20.016 1 92.06 207 ARG A C 1
ATOM 1633 O O . ARG A 1 207 ? 11.766 44.75 20.922 1 92.06 207 ARG A O 1
ATOM 1640 N N . LYS A 1 208 ? 10.367 44.094 19.344 1 89.75 208 LYS A N 1
ATOM 1641 C CA . LYS A 1 208 ? 9.414 45.156 19.641 1 89.75 208 LYS A CA 1
ATOM 1642 C C . LYS A 1 208 ? 8.836 45 21.047 1 89.75 208 LYS A C 1
ATOM 1644 O O . LYS A 1 208 ? 8.68 46 21.766 1 89.75 208 LYS A O 1
ATOM 1649 N N . LEU A 1 209 ? 8.508 43.781 21.406 1 88.69 209 LEU A N 1
ATOM 1650 C CA . LEU A 1 209 ? 7.926 43.5 22.719 1 88.69 209 LEU A CA 1
ATOM 1651 C C . LEU A 1 209 ? 8.922 43.781 23.828 1 88.69 209 LEU A C 1
ATOM 1653 O O . LEU A 1 209 ? 8.531 44.219 24.922 1 88.69 209 LEU A O 1
ATOM 1657 N N . GLN A 1 210 ? 10.156 43.625 23.578 1 88.56 210 GLN A N 1
ATOM 1658 C CA . GLN A 1 210 ? 11.195 43.875 24.562 1 88.56 210 GLN A CA 1
ATOM 1659 C C . GLN A 1 210 ? 11.445 45.375 24.75 1 88.56 210 GLN A C 1
ATOM 1661 O O . GLN A 1 210 ? 11.742 45.812 25.859 1 88.56 210 GLN A O 1
ATOM 1666 N N . ASN A 1 211 ? 11.219 46.125 23.688 1 86.31 211 ASN A N 1
ATOM 1667 C CA . ASN A 1 211 ? 11.516 47.531 23.719 1 86.31 211 ASN A CA 1
ATOM 1668 C C . ASN A 1 211 ? 10.297 48.344 24.141 1 86.31 211 ASN A C 1
ATOM 1670 O O . ASN A 1 211 ? 10.438 49.406 24.75 1 86.31 211 ASN A O 1
ATOM 1674 N N . SER A 1 212 ? 9.133 48.062 23.719 1 79.31 212 SER A N 1
ATOM 1675 C CA . SER A 1 212 ? 7.895 48.781 24 1 79.31 212 SER A CA 1
ATOM 1676 C C . SER A 1 212 ? 6.766 47.844 24.375 1 79.31 212 SER A C 1
ATOM 1678 O O . SER A 1 212 ? 5.848 47.594 23.594 1 79.31 212 SER A O 1
ATOM 1680 N N . PRO A 1 213 ? 6.844 47.469 25.766 1 64.62 213 PRO A N 1
ATOM 1681 C CA . PRO A 1 213 ? 5.82 46.531 26.203 1 64.62 213 PRO A CA 1
ATOM 1682 C C . PRO A 1 213 ? 4.41 47.094 26.172 1 64.62 213 PRO A C 1
ATOM 1684 O O . PRO A 1 213 ? 4.23 48.312 26.406 1 64.62 213 PRO A O 1
ATOM 1687 N N . GLY A 1 214 ? 3.508 46.531 25.516 1 62.62 214 GLY A N 1
ATOM 1688 C CA . GLY A 1 214 ? 2.117 46.938 25.594 1 62.62 214 GLY A CA 1
ATOM 1689 C C . GLY A 1 214 ? 1.582 47.5 24.281 1 62.62 214 GLY A C 1
ATOM 1690 O O . GLY A 1 214 ? 0.368 47.625 24.109 1 62.62 214 GLY A O 1
ATOM 1691 N N . THR A 1 215 ? 2.562 48 23.484 1 64.44 215 THR A N 1
ATOM 1692 C CA . THR A 1 215 ? 2.018 48.625 22.266 1 64.44 215 THR A CA 1
ATOM 1693 C C . THR A 1 215 ? 1.438 47.562 21.344 1 64.44 215 THR A C 1
ATOM 1695 O O . THR A 1 215 ? 2.127 46.594 20.984 1 64.44 215 THR A O 1
ATOM 1698 N N . ASP A 1 216 ? 0.126 47.625 21.125 1 80.12 216 ASP A N 1
ATOM 1699 C CA . ASP A 1 216 ? -0.738 46.938 20.172 1 80.12 216 ASP A CA 1
ATOM 1700 C C . ASP A 1 216 ? -0.619 45.406 20.328 1 80.12 216 ASP A C 1
ATOM 1702 O O . ASP A 1 216 ? -0.385 44.688 19.359 1 80.12 216 ASP A O 1
ATOM 1706 N N . ALA A 1 217 ? -0.692 44.969 21.562 1 82.62 217 ALA A N 1
ATOM 1707 C CA . ALA A 1 217 ? -0.544 43.562 21.938 1 82.62 217 ALA A CA 1
ATOM 1708 C C . ALA A 1 217 ? -1.538 42.688 21.188 1 82.62 217 ALA A C 1
ATOM 1710 O O . ALA A 1 217 ? -1.199 41.594 20.766 1 82.62 217 ALA A O 1
ATOM 1711 N N . VAL A 1 218 ? -2.674 43.188 21.016 1 83.56 218 VAL A N 1
ATOM 1712 C CA . VAL A 1 218 ? -3.715 42.406 20.328 1 83.56 218 VAL A CA 1
ATOM 1713 C C . VAL A 1 218 ? -3.32 42.188 18.875 1 83.56 218 VAL A C 1
ATOM 1715 O O . VAL A 1 218 ? -3.371 41.062 18.375 1 83.56 218 VAL A O 1
ATOM 1718 N N . THR A 1 219 ? -2.898 43.25 18.219 1 84.62 219 THR A N 1
ATOM 1719 C CA . THR A 1 219 ? -2.5 43.156 16.828 1 84.62 219 THR A CA 1
ATOM 1720 C C . THR A 1 219 ? -1.315 42.219 16.656 1 84.62 219 THR A C 1
ATOM 1722 O O . THR A 1 219 ? -1.307 41.375 15.75 1 84.62 219 THR A O 1
ATOM 1725 N N . MET A 1 220 ? -0.361 42.312 17.516 1 87.06 220 MET A N 1
ATOM 1726 C CA . MET A 1 220 ? 0.815 41.438 17.438 1 87.06 220 MET A CA 1
ATOM 1727 C C . MET A 1 220 ? 0.431 40 17.656 1 87.06 220 MET A C 1
ATOM 1729 O O . MET A 1 220 ? 0.965 39.094 17 1 87.06 220 MET A O 1
ATOM 1733 N N . THR A 1 221 ? -0.465 39.812 18.609 1 86 221 THR A N 1
ATOM 1734 C CA . THR A 1 221 ? -0.943 38.438 18.875 1 86 221 THR A CA 1
ATOM 1735 C C . THR A 1 221 ? -1.579 37.844 17.625 1 86 221 THR A C 1
ATOM 1737 O O . THR A 1 221 ? -1.297 36.688 17.281 1 86 221 THR A O 1
ATOM 1740 N N . ILE A 1 222 ? -2.359 38.594 16.953 1 87.12 222 ILE A N 1
ATOM 1741 C CA . ILE A 1 222 ? -3.068 38.125 15.766 1 87.12 222 ILE A CA 1
ATOM 1742 C C . ILE A 1 222 ? -2.07 37.844 14.641 1 87.12 222 ILE A C 1
ATOM 1744 O O . ILE A 1 222 ? -2.18 36.844 13.922 1 87.12 222 ILE A O 1
ATOM 1748 N N . GLU A 1 223 ? -1.109 38.75 14.469 1 89.56 223 GLU A N 1
ATOM 1749 C CA . GLU A 1 223 ? -0.084 38.562 13.445 1 89.56 223 GLU A CA 1
ATOM 1750 C C . GLU A 1 223 ? 0.726 37.312 13.68 1 89.56 223 GLU A C 1
ATOM 1752 O O . GLU A 1 223 ? 0.942 36.531 12.75 1 89.56 223 GLU A O 1
ATOM 1757 N N . LEU A 1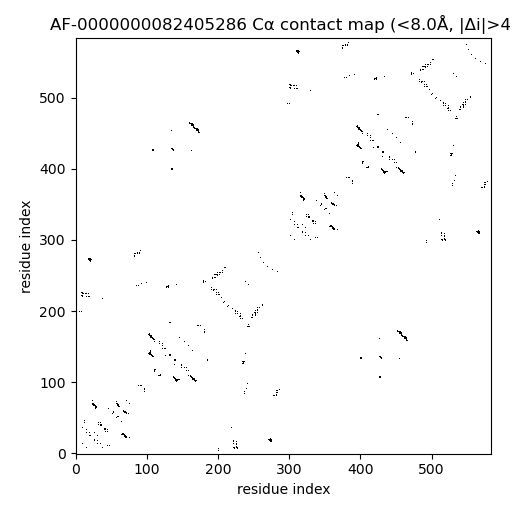 224 ? 1.116 37.125 14.914 1 89.88 224 LEU A N 1
ATOM 1758 C CA . LEU A 1 224 ? 1.907 35.938 15.266 1 89.88 224 LEU A CA 1
ATOM 1759 C C . LEU A 1 224 ? 1.094 34.656 15.094 1 89.88 224 LEU A C 1
ATOM 1761 O O . LEU A 1 224 ? 1.598 33.688 14.57 1 89.88 224 LEU A O 1
ATOM 1765 N N . ALA A 1 225 ? -0.115 34.719 15.523 1 87 225 ALA A N 1
ATOM 1766 C CA . ALA A 1 225 ? -0.991 33.562 15.398 1 87 225 ALA A CA 1
ATOM 1767 C C . ALA A 1 225 ? -1.214 33.188 13.93 1 87 225 ALA A C 1
ATOM 1769 O O . ALA A 1 225 ? -1.213 32.031 13.57 1 87 225 ALA A O 1
ATOM 1770 N N . ALA A 1 226 ? -1.405 34.219 13.133 1 88.12 226 ALA A N 1
ATOM 1771 C CA . ALA A 1 226 ? -1.638 34 11.711 1 88.12 226 ALA A CA 1
ATOM 1772 C C . ALA A 1 226 ? -0.418 33.344 11.047 1 88.12 226 ALA A C 1
ATOM 1774 O O . ALA A 1 226 ? -0.544 32.375 10.312 1 88.12 226 ALA A O 1
ATOM 1775 N N . GLU A 1 227 ? 0.713 33.906 11.297 1 92.12 227 GLU A N 1
ATOM 1776 C CA . GLU A 1 227 ? 1.934 33.375 10.688 1 92.12 227 GLU A CA 1
ATOM 1777 C C . GLU A 1 227 ? 2.281 32 11.227 1 92.12 227 GLU A C 1
ATOM 1779 O O . GLU A 1 227 ? 2.775 31.156 10.492 1 92.12 227 GLU A O 1
ATOM 1784 N N . PHE A 1 228 ? 2.037 31.875 12.531 1 91.69 228 PHE A N 1
ATOM 1785 C CA . PHE A 1 228 ? 2.266 30.594 13.164 1 91.69 228 PHE A CA 1
ATOM 1786 C C . PHE A 1 228 ? 1.399 29.516 12.531 1 91.69 228 PHE A C 1
ATOM 1788 O O . PHE A 1 228 ? 1.895 28.438 12.18 1 91.69 228 PHE A O 1
ATOM 1795 N N . THR A 1 229 ? 0.166 29.797 12.359 1 87.5 229 THR A N 1
ATOM 1796 C CA . THR A 1 229 ? -0.775 28.859 11.742 1 87.5 229 THR A CA 1
ATOM 1797 C C . THR A 1 229 ? -0.373 28.562 10.305 1 87.5 229 THR A C 1
ATOM 1799 O O . THR A 1 229 ? -0.434 27.406 9.875 1 87.5 229 THR A O 1
ATOM 1802 N N . ARG A 1 230 ? 0.034 29.531 9.602 1 90.88 230 ARG A N 1
ATOM 1803 C CA . ARG A 1 230 ? 0.453 29.359 8.211 1 90.88 230 ARG A CA 1
ATOM 1804 C C . ARG A 1 230 ? 1.646 28.406 8.117 1 90.88 230 ARG A C 1
ATOM 1806 O O . ARG A 1 230 ? 1.716 27.578 7.207 1 90.88 230 ARG A O 1
ATOM 1813 N N . ALA A 1 231 ? 2.531 28.531 9.016 1 93.88 231 ALA A N 1
ATOM 1814 C CA . ALA A 1 231 ? 3.73 27.703 9.016 1 93.88 231 ALA A CA 1
ATOM 1815 C C . ALA A 1 231 ? 3.414 26.281 9.477 1 93.88 231 ALA A C 1
ATOM 1817 O O . ALA A 1 231 ? 3.949 25.312 8.938 1 93.88 231 ALA A O 1
ATOM 1818 N N . MET A 1 232 ? 2.488 26.172 10.461 1 92.06 232 MET A N 1
ATOM 1819 C CA . MET A 1 232 ? 2.205 24.906 11.109 1 92.06 232 MET A CA 1
ATOM 1820 C C . MET A 1 232 ? 1.268 24.047 10.258 1 92.06 232 MET A C 1
ATOM 1822 O O . MET A 1 232 ? 1.343 22.828 10.281 1 92.06 232 MET A O 1
ATOM 1826 N N . GLU A 1 233 ? 0.485 24.656 9.516 1 89.81 233 GLU A N 1
ATOM 1827 C CA . GLU A 1 233 ? -0.603 23.984 8.812 1 89.81 233 GLU A CA 1
ATOM 1828 C C . GLU A 1 233 ? -0.07 22.875 7.902 1 89.81 233 GLU A C 1
ATOM 1830 O O . GLU A 1 233 ? -0.546 21.75 7.953 1 89.81 233 GLU A O 1
ATOM 1835 N N . PRO A 1 234 ? 0.973 23.125 7.121 1 93.31 234 PRO A N 1
ATOM 1836 C CA . PRO A 1 234 ? 1.444 22.078 6.219 1 93.31 234 PRO A CA 1
ATOM 1837 C C . PRO A 1 234 ? 2.41 21.109 6.895 1 93.31 234 PRO A C 1
ATOM 1839 O O . PRO A 1 234 ? 2.832 20.125 6.285 1 93.31 234 PRO A O 1
ATOM 1842 N N . ASP A 1 235 ? 2.779 21.375 8.133 1 95.5 235 ASP A N 1
ATOM 1843 C CA . ASP A 1 235 ? 3.789 20.578 8.82 1 95.5 235 ASP A CA 1
ATOM 1844 C C . ASP A 1 235 ? 3.195 19.266 9.336 1 95.5 235 ASP A C 1
ATOM 1846 O O . ASP A 1 235 ? 2.293 19.281 10.18 1 95.5 235 ASP A O 1
ATOM 1850 N N . PRO A 1 236 ? 3.742 18.141 8.898 1 96.06 236 PRO A N 1
ATOM 1851 C CA . PRO A 1 236 ? 3.252 16.844 9.367 1 96.06 236 PRO A CA 1
ATOM 1852 C C . PRO A 1 236 ? 3.738 16.516 10.781 1 96.06 236 PRO A C 1
ATOM 1854 O O . PRO A 1 236 ? 3.273 15.539 11.383 1 96.06 236 PRO A O 1
ATOM 1857 N N . LEU A 1 237 ? 4.59 17.359 11.328 1 95.5 237 LEU A N 1
ATOM 1858 C CA . LEU A 1 237 ? 5.168 17.156 12.648 1 95.5 237 LEU A CA 1
ATOM 1859 C C . LEU A 1 237 ? 5.887 15.82 12.734 1 95.5 237 LEU A C 1
ATOM 1861 O O . LEU A 1 237 ? 5.637 15.031 13.641 1 95.5 237 LEU A O 1
ATOM 1865 N N . LEU A 1 238 ? 6.828 15.594 11.773 1 97.44 238 LEU A N 1
ATOM 1866 C CA . LEU A 1 238 ? 7.645 14.391 11.797 1 97.44 238 LEU A CA 1
ATOM 1867 C C . LEU A 1 238 ? 8.453 14.305 13.086 1 97.44 238 LEU A C 1
ATOM 1869 O O . LEU A 1 238 ? 8.867 15.328 13.641 1 97.44 238 LEU A O 1
ATOM 1873 N N . PRO A 1 239 ? 8.656 13.141 13.586 1 96.31 239 PRO A N 1
ATOM 1874 C CA . PRO A 1 239 ? 9.594 13 14.703 1 96.31 239 PRO A CA 1
ATOM 1875 C C . PRO A 1 239 ? 10.961 13.609 14.414 1 96.31 239 PRO A C 1
ATOM 1877 O O . PRO A 1 239 ? 11.445 13.539 13.281 1 96.31 239 PRO A O 1
ATOM 1880 N N . PRO A 1 240 ? 11.555 14.117 15.477 1 94.44 240 PRO A N 1
ATOM 1881 C CA . PRO A 1 240 ? 12.867 14.742 15.289 1 94.44 240 PRO A CA 1
ATOM 1882 C C . PRO A 1 240 ? 13.875 13.82 14.617 1 94.44 240 PRO A C 1
ATOM 1884 O O . PRO A 1 240 ? 14.75 14.281 13.883 1 94.44 240 PRO A O 1
ATOM 1887 N N . GLU A 1 241 ? 13.797 12.516 14.797 1 95.31 241 GLU A N 1
ATOM 1888 C CA . GLU A 1 241 ? 14.703 11.523 14.234 1 95.31 241 GLU A CA 1
ATOM 1889 C C . GLU A 1 241 ? 14.641 11.508 12.711 1 95.31 241 GLU A C 1
ATOM 1891 O O . GLU A 1 241 ? 15.57 11.047 12.039 1 95.31 241 GLU A O 1
ATOM 1896 N N . LEU A 1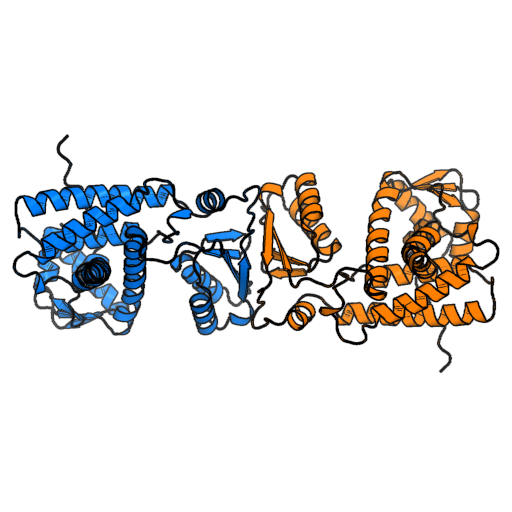 242 ? 13.531 12.023 12.133 1 97.12 242 LEU A N 1
ATOM 1897 C CA . LEU A 1 242 ? 13.32 11.961 10.695 1 97.12 242 LEU A CA 1
ATOM 1898 C C . LEU A 1 242 ? 13.609 13.312 10.047 1 97.12 242 LEU A C 1
ATOM 1900 O O . LEU A 1 242 ? 13.508 13.461 8.828 1 97.12 242 LEU A O 1
ATOM 1904 N N . LEU A 1 243 ? 13.93 14.297 10.898 1 95.94 243 LEU A N 1
ATOM 1905 C CA . LEU A 1 243 ? 14.164 15.656 10.422 1 95.94 243 LEU A CA 1
ATOM 1906 C C . LEU A 1 243 ? 15.656 15.938 10.289 1 95.94 243 LEU A C 1
ATOM 1908 O O . LEU A 1 243 ? 16.469 15.273 10.938 1 95.94 243 LEU A O 1
ATOM 1912 N N . PRO A 1 244 ? 15.984 16.875 9.367 1 92.5 244 PRO A N 1
ATOM 1913 C CA . PRO A 1 244 ? 17.375 17.328 9.344 1 92.5 244 PRO A CA 1
ATOM 1914 C C . PRO A 1 244 ? 17.844 17.891 10.68 1 92.5 244 PRO A C 1
ATOM 1916 O O . PRO A 1 244 ? 17.031 18.328 11.492 1 92.5 244 PRO A O 1
ATOM 1919 N N . THR A 1 245 ? 19.141 17.828 10.773 1 90.5 245 THR A N 1
ATOM 1920 C CA . THR A 1 245 ? 19.719 18.438 11.969 1 90.5 245 THR A CA 1
ATOM 1921 C C . THR A 1 245 ? 19.438 19.938 11.992 1 90.5 245 THR A C 1
ATOM 1923 O O . THR A 1 245 ? 19.484 20.609 10.953 1 90.5 245 THR A O 1
ATOM 1926 N N . ASN A 1 246 ? 19.156 20.531 13.148 1 90.88 246 ASN A N 1
ATOM 1927 C CA . ASN A 1 246 ? 18.891 21.953 13.336 1 90.88 246 ASN A CA 1
ATOM 1928 C C . ASN A 1 246 ? 17.625 22.391 12.578 1 90.88 246 ASN A C 1
ATOM 1930 O O . ASN A 1 246 ? 17.672 23.375 11.82 1 90.88 246 ASN A O 1
ATOM 1934 N N . TRP A 1 247 ? 16.672 21.641 12.711 1 94.12 247 TRP A N 1
ATOM 1935 C CA . TRP A 1 247 ? 15.398 21.922 12.039 1 94.12 247 TRP A CA 1
ATOM 1936 C C . TRP A 1 247 ? 14.898 23.312 12.383 1 94.12 247 TRP A C 1
ATOM 1938 O O . TRP A 1 247 ? 14.742 23.656 13.562 1 94.12 247 TRP A O 1
ATOM 1948 N N . ILE A 1 248 ? 14.656 24.125 11.398 1 96.69 248 ILE A N 1
ATOM 1949 C CA . ILE A 1 248 ? 14.305 25.531 11.523 1 96.69 248 ILE A CA 1
ATOM 1950 C C . ILE A 1 248 ? 12.969 25.672 12.242 1 96.69 248 ILE A C 1
ATOM 1952 O O . ILE A 1 248 ? 12.719 26.672 12.914 1 96.69 248 ILE A O 1
ATOM 1956 N N . GLY A 1 249 ? 12.102 24.656 12.148 1 96.81 249 GLY A N 1
ATOM 1957 C CA . GLY A 1 249 ? 10.82 24.703 12.836 1 96.81 249 GLY A CA 1
ATOM 1958 C C . GLY A 1 249 ? 10.953 24.828 14.336 1 96.81 249 GLY A C 1
ATOM 1959 O O . GLY A 1 249 ? 10.211 25.578 14.977 1 96.81 249 GLY A O 1
ATOM 1960 N N . THR A 1 250 ? 11.906 24.172 14.875 1 95 250 THR A N 1
ATOM 1961 C CA . THR A 1 250 ? 12.156 24.203 16.312 1 95 250 THR A CA 1
ATOM 1962 C C . THR A 1 250 ? 12.555 25.609 16.75 1 95 250 THR A C 1
ATOM 1964 O O . THR A 1 250 ? 12.047 26.125 17.75 1 95 250 THR A O 1
ATOM 1967 N N . ARG A 1 251 ? 13.406 26.203 16.031 1 95.19 251 ARG A N 1
ATOM 1968 C CA . ARG A 1 251 ? 13.875 27.547 16.359 1 95.19 251 ARG A CA 1
ATOM 1969 C C . ARG A 1 251 ? 12.742 28.562 16.25 1 95.19 251 ARG A C 1
ATOM 1971 O O . ARG A 1 251 ? 12.57 29.406 17.141 1 95.19 251 ARG A O 1
ATOM 1978 N N . ALA A 1 252 ? 12.023 28.453 15.18 1 97.44 252 ALA A N 1
ATOM 1979 C CA . ALA A 1 252 ? 10.922 29.375 14.961 1 97.44 252 ALA A CA 1
ATOM 1980 C C . ALA A 1 252 ? 9.883 29.266 16.078 1 97.44 252 ALA A C 1
ATOM 1982 O O . ALA A 1 252 ? 9.406 30.281 16.594 1 97.44 252 ALA A O 1
ATOM 1983 N N . ARG A 1 253 ? 9.57 28.062 16.453 1 95.56 253 ARG A N 1
ATOM 1984 C CA . ARG A 1 253 ? 8.586 27.828 17.5 1 95.56 253 ARG A CA 1
ATOM 1985 C C . ARG A 1 253 ? 9.109 28.328 18.859 1 95.56 253 ARG A C 1
ATOM 1987 O O . ARG A 1 253 ? 8.344 28.828 19.672 1 95.56 253 ARG A O 1
ATOM 1994 N N . SER A 1 254 ? 10.391 28.203 19.047 1 94.88 254 SER A N 1
ATOM 1995 C CA . SER A 1 254 ? 11 28.688 20.281 1 94.88 254 SER A CA 1
ATOM 1996 C C . SER A 1 254 ? 10.867 30.203 20.422 1 94.88 254 SER A C 1
ATOM 1998 O O . SER A 1 254 ? 10.492 30.703 21.469 1 94.88 254 SER A O 1
ATOM 2000 N N . ILE A 1 255 ? 11.18 30.922 19.359 1 95.88 255 ILE A N 1
ATOM 2001 C CA . ILE A 1 255 ? 11.094 32.375 19.391 1 95.88 255 ILE A CA 1
ATOM 2002 C C . ILE A 1 255 ? 9.633 32.812 19.516 1 95.88 255 ILE A C 1
ATOM 2004 O O . ILE A 1 255 ? 9.32 33.781 20.219 1 95.88 255 ILE A O 1
ATOM 2008 N N . THR A 1 256 ? 8.766 32.062 18.859 1 94.38 256 THR A N 1
ATOM 2009 C CA . THR A 1 256 ? 7.344 32.375 18.984 1 94.38 256 THR A CA 1
ATOM 2010 C C . THR A 1 256 ? 6.867 32.188 20.422 1 94.38 256 THR A C 1
ATOM 2012 O O . THR A 1 256 ? 6.102 33 20.922 1 94.38 256 THR A O 1
ATOM 2015 N N . ALA A 1 257 ? 7.312 31.172 21.031 1 92.5 257 ALA A N 1
ATOM 2016 C CA . ALA A 1 257 ? 6.961 30.922 22.422 1 92.5 257 ALA A CA 1
ATOM 2017 C C . ALA A 1 257 ? 7.441 32.062 23.312 1 92.5 257 ALA A C 1
ATOM 2019 O O . ALA A 1 257 ? 6.758 32.438 24.266 1 92.5 257 ALA A O 1
ATOM 2020 N N . GLN A 1 258 ? 8.578 32.594 23.047 1 92.75 258 GLN A N 1
ATOM 2021 C CA . GLN A 1 258 ? 9.086 33.719 23.797 1 92.75 258 GLN A CA 1
ATOM 2022 C C . GLN A 1 258 ? 8.188 34.938 23.625 1 92.75 258 GLN A C 1
ATOM 2024 O O . GLN A 1 258 ? 7.918 35.656 24.594 1 92.75 258 GLN A O 1
ATOM 2029 N N . CYS A 1 259 ? 7.758 35.156 22.422 1 91.38 259 CYS A N 1
ATOM 2030 C CA . CYS A 1 259 ? 6.824 36.25 22.172 1 91.38 259 CYS A CA 1
ATOM 2031 C C . CYS A 1 259 ? 5.551 36.062 22.984 1 91.38 259 CYS A C 1
ATOM 2033 O O . CYS A 1 259 ? 5.062 37.031 23.609 1 91.38 259 CYS A O 1
ATOM 2035 N N . TRP A 1 260 ? 5.078 34.812 22.938 1 88.31 260 TRP A N 1
ATOM 2036 C CA . TRP A 1 260 ? 3.838 34.531 23.641 1 88.31 260 TRP A CA 1
ATOM 2037 C C . TRP A 1 260 ? 4 34.781 25.141 1 88.31 260 TRP A C 1
ATOM 2039 O O . TRP A 1 260 ? 3.086 35.281 25.797 1 88.31 260 TRP A O 1
ATOM 2049 N N . THR A 1 261 ? 5.09 34.438 25.656 1 87.44 261 THR A N 1
ATOM 2050 C CA . THR A 1 261 ? 5.379 34.625 27.062 1 87.44 261 THR A CA 1
ATOM 2051 C C . THR A 1 261 ? 5.367 36.125 27.422 1 87.44 261 THR A C 1
ATOM 2053 O O . THR A 1 261 ? 4.797 36.5 28.438 1 87.44 261 THR A O 1
ATOM 2056 N N . LEU A 1 262 ? 5.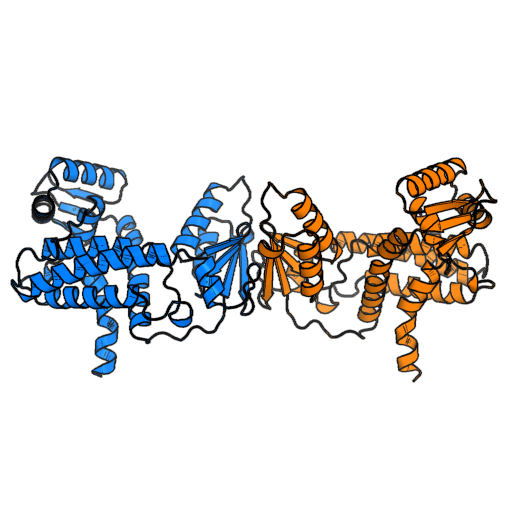957 36.938 26.594 1 88.12 262 LEU A N 1
ATOM 2057 C CA . LEU A 1 262 ? 6 38.375 26.844 1 88.12 262 LEU A CA 1
ATOM 2058 C C . LEU A 1 262 ? 4.613 38.969 26.688 1 88.12 262 LEU A C 1
ATOM 2060 O O . LEU A 1 262 ? 4.238 39.875 27.453 1 88.12 262 LEU A O 1
ATOM 2064 N N . LEU A 1 263 ? 3.889 38.469 25.734 1 86.81 263 LEU A N 1
ATOM 2065 C CA . LEU A 1 263 ? 2.535 38.969 25.516 1 86.81 263 LEU A CA 1
ATOM 2066 C C . LEU A 1 263 ? 1.645 38.656 26.719 1 86.81 263 LEU A C 1
ATOM 2068 O O . LEU A 1 263 ? 0.752 39.438 27.047 1 86.81 263 LEU A O 1
ATOM 2072 N N . ALA A 1 264 ? 1.859 37.562 27.328 1 83.06 264 ALA A N 1
ATOM 2073 C CA . ALA A 1 264 ? 1.079 37.156 28.5 1 83.06 264 ALA A CA 1
ATOM 2074 C C . ALA A 1 264 ? 1.345 38.062 29.688 1 83.06 264 ALA A C 1
ATOM 2076 O O . ALA A 1 264 ? 0.557 38.125 30.625 1 83.06 264 ALA A O 1
ATOM 2077 N N . GLN A 1 265 ? 2.441 38.781 29.594 1 83.19 265 GLN A N 1
ATOM 2078 C CA . GLN A 1 265 ? 2.834 39.656 30.719 1 83.19 265 GLN A CA 1
ATOM 2079 C C . GLN A 1 265 ? 2.35 41.062 30.5 1 83.19 265 GLN A C 1
ATOM 2081 O O . GLN A 1 265 ? 2.43 41.906 31.406 1 83.19 265 GLN A O 1
ATOM 2086 N N . VAL A 1 266 ? 1.858 41.281 29.328 1 79.06 266 VAL A N 1
ATOM 2087 C CA . VAL A 1 266 ? 1.414 42.656 29.047 1 79.06 266 VAL A CA 1
ATOM 2088 C C . VAL A 1 266 ? 0.116 42.938 29.797 1 79.06 266 VAL A C 1
ATOM 2090 O O . VAL A 1 266 ? -0.644 42.031 30.109 1 79.06 266 VAL A O 1
ATOM 2093 N N . ASP A 1 267 ? -0.076 44.188 30.094 1 73.19 267 ASP A N 1
ATOM 2094 C CA . ASP A 1 267 ? -1.312 44.625 30.75 1 73.19 267 ASP A CA 1
ATOM 2095 C C . ASP A 1 267 ? -2.527 44.281 29.875 1 73.19 267 ASP A C 1
ATOM 2097 O O . ASP A 1 267 ? -2.539 44.594 28.688 1 73.19 267 ASP A O 1
ATOM 2101 N N . GLY A 1 268 ? -3.51 43.562 30.406 1 70.62 268 GLY A N 1
ATOM 2102 C CA . GLY A 1 268 ? -4.719 43.219 29.688 1 70.62 268 GLY A CA 1
ATOM 2103 C C . GLY A 1 268 ? -4.613 41.906 28.938 1 70.62 268 GLY A C 1
ATOM 2104 O O . GLY A 1 268 ? -5.391 41.656 28.016 1 70.62 268 GLY A O 1
ATOM 2105 N N . ALA A 1 269 ? -3.627 41.25 29.297 1 69.94 269 ALA A N 1
ATOM 2106 C CA . ALA A 1 269 ? -3.404 39.938 28.656 1 69.94 269 ALA A CA 1
ATOM 2107 C C . ALA A 1 269 ? -4.645 39.062 28.75 1 69.94 269 ALA A C 1
ATOM 2109 O O . ALA A 1 269 ? -4.91 38.25 27.844 1 69.94 269 ALA A O 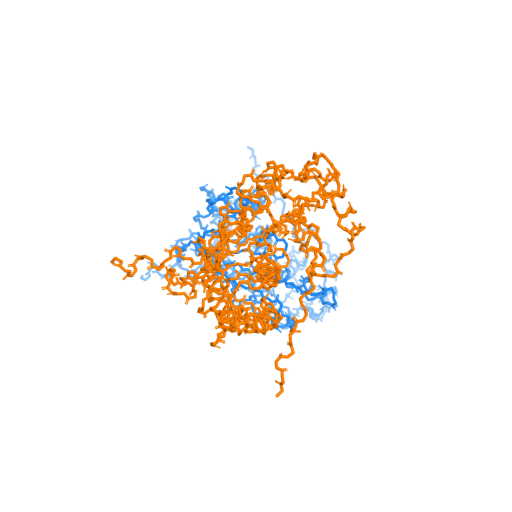1
ATOM 2110 N N . ASP A 1 270 ? -5.363 39.25 29.734 1 67.44 270 ASP A N 1
ATOM 2111 C CA . ASP A 1 270 ? -6.578 38.469 29.938 1 67.44 270 ASP A CA 1
ATOM 2112 C C . ASP A 1 270 ? -7.59 38.719 28.828 1 67.44 270 ASP A C 1
ATOM 2114 O O . ASP A 1 270 ? -8.453 37.875 28.547 1 67.44 270 ASP A O 1
ATOM 2118 N N . ASP A 1 271 ? -7.348 39.812 28.25 1 68.44 271 ASP A N 1
ATOM 2119 C CA . ASP A 1 271 ? -8.312 40.219 27.219 1 68.44 271 ASP A CA 1
ATOM 2120 C C . ASP A 1 271 ? -7.852 39.781 25.828 1 68.44 271 ASP A C 1
ATOM 2122 O O . ASP A 1 271 ? -8.508 40.062 24.828 1 68.44 271 ASP A O 1
ATOM 2126 N N . LEU A 1 272 ? -6.77 39.062 25.953 1 72.25 272 LEU A N 1
ATOM 2127 C CA . LEU A 1 272 ? -6.293 38.562 24.656 1 72.25 272 LEU A CA 1
ATOM 2128 C C . LEU A 1 272 ? -7.211 37.469 24.125 1 72.25 272 LEU A C 1
ATOM 2130 O O . LEU A 1 272 ? -7.961 36.875 24.875 1 72.25 272 LEU A O 1
ATOM 2134 N N . PRO A 1 273 ? -7.203 37.25 22.766 1 74.31 273 PRO A N 1
ATOM 2135 C CA . PRO A 1 273 ? -8.07 36.281 22.125 1 74.31 273 PRO A CA 1
ATOM 2136 C C . PRO A 1 273 ? -7.852 34.844 22.625 1 74.31 273 PRO A C 1
ATOM 2138 O O . PRO A 1 273 ? -6.785 34.562 23.172 1 74.31 273 PRO A O 1
ATOM 2141 N N . SER A 1 274 ? -8.93 34.062 22.5 1 73.38 274 SER A N 1
ATOM 2142 C CA . SER A 1 274 ? -8.914 32.656 22.984 1 73.38 274 SER A CA 1
ATOM 2143 C C . SER A 1 274 ? -7.754 31.891 22.375 1 73.38 274 SER A C 1
ATOM 2145 O O . SER A 1 274 ? -7.16 31.031 23.047 1 73.38 274 SER A O 1
ATOM 2147 N N . LEU A 1 275 ? -7.418 32.25 21.188 1 73.25 275 LEU A N 1
ATOM 2148 C CA . LEU A 1 275 ? -6.316 31.562 20.5 1 73.25 275 LEU A CA 1
ATOM 2149 C C . LEU A 1 275 ? -5.02 31.703 21.297 1 73.25 275 LEU A C 1
ATOM 2151 O O . LEU A 1 275 ? -4.211 30.781 21.344 1 73.25 275 LEU A O 1
ATOM 2155 N N . PHE A 1 276 ? -4.879 32.875 21.875 1 74.69 276 PHE A N 1
ATOM 2156 C CA . PHE A 1 276 ? -3.701 33.094 22.703 1 74.69 276 PHE A CA 1
ATOM 2157 C C . PHE A 1 276 ? -3.666 32.125 23.875 1 74.69 276 PHE A C 1
ATOM 2159 O O . PHE A 1 276 ? -2.629 31.516 24.156 1 74.69 276 PHE A O 1
ATOM 2166 N N . HIS A 1 277 ? -4.773 31.922 24.453 1 73.88 277 HIS A N 1
ATOM 2167 C CA . HIS A 1 277 ? -4.832 31.062 25.625 1 73.88 277 HIS A CA 1
ATOM 2168 C C . HIS A 1 277 ? -4.66 29.594 25.234 1 73.88 277 HIS A C 1
ATOM 2170 O O . HIS A 1 277 ? -3.994 28.844 25.953 1 73.88 277 HIS A O 1
ATOM 2176 N N . LEU A 1 278 ? -5.219 29.281 24.156 1 75.38 278 LEU A N 1
ATOM 2177 C CA . LEU A 1 278 ? -5.098 27.922 23.672 1 75.38 278 LEU A CA 1
ATOM 2178 C C . LEU A 1 278 ? -3.646 27.578 23.328 1 75.38 278 LEU A C 1
ATOM 2180 O O . LEU A 1 278 ? -3.135 26.531 23.734 1 75.38 278 LEU A O 1
ATOM 2184 N N . TYR A 1 279 ? -3.047 28.516 22.719 1 78.31 279 TYR A N 1
ATOM 2185 C CA . TYR A 1 279 ? -1.654 28.297 22.344 1 78.31 279 TYR A CA 1
ATOM 2186 C C . TYR A 1 279 ? -0.744 28.391 23.562 1 78.31 279 TYR A C 1
ATOM 2188 O O . TYR A 1 279 ? 0.214 27.609 23.688 1 78.31 279 TYR A O 1
ATOM 2196 N N . SER A 1 280 ? -1.107 29.328 24.422 1 78.62 280 SER A N 1
ATOM 2197 C CA . SER A 1 280 ? -0.333 29.453 25.656 1 78.62 280 SER A CA 1
ATOM 2198 C C . SER A 1 280 ? -0.383 28.156 26.469 1 78.62 280 SER A C 1
ATOM 2200 O O . SER A 1 280 ? 0.638 27.719 27 1 78.62 280 SER A O 1
ATOM 2202 N N . ASP A 1 281 ? -1.546 27.594 26.531 1 77.44 281 ASP A N 1
ATOM 2203 C CA . ASP A 1 281 ? -1.712 26.344 27.25 1 77.44 281 ASP A CA 1
ATOM 2204 C C . ASP A 1 281 ? -0.929 25.219 26.578 1 77.44 281 ASP A C 1
ATOM 2206 O O . ASP A 1 281 ? -0.313 24.391 27.266 1 77.44 281 ASP A O 1
ATOM 2210 N N . ALA A 1 282 ? -0.967 25.25 25.297 1 79.69 282 ALA A N 1
ATOM 2211 C CA . ALA A 1 282 ? -0.284 24.203 24.531 1 79.69 282 ALA A CA 1
ATOM 2212 C C . ALA A 1 282 ? 1.231 24.359 24.641 1 79.69 282 ALA A C 1
ATOM 2214 O O . ALA A 1 282 ? 1.955 23.359 24.719 1 79.69 282 ALA A O 1
ATOM 2215 N N . ILE A 1 283 ? 1.65 25.609 24.688 1 80 283 ILE A N 1
ATOM 2216 C CA . ILE A 1 283 ? 3.078 25.906 24.734 1 80 283 ILE A CA 1
ATOM 2217 C C . ILE A 1 283 ? 3.607 25.703 26.156 1 80 283 ILE A C 1
ATOM 2219 O O . ILE A 1 283 ? 4.719 25.203 26.344 1 80 283 ILE A O 1
ATOM 2223 N N . GLY A 1 284 ? 2.811 26.188 27.281 1 69.69 284 GLY A N 1
ATOM 2224 C CA . GLY A 1 284 ? 3.221 26.203 28.672 1 69.69 284 GLY A CA 1
ATOM 2225 C C . GLY A 1 284 ? 3.068 24.859 29.359 1 69.69 284 GLY A C 1
ATOM 2226 O O . GLY A 1 284 ? 3.621 24.641 30.438 1 69.69 284 GLY A O 1
ATOM 2227 N N . ASP A 1 285 ? 2.041 24.047 29.109 1 57.28 285 ASP A N 1
ATOM 2228 C CA . ASP A 1 285 ? 1.805 22.797 29.844 1 57.28 285 ASP A CA 1
ATOM 2229 C C . ASP A 1 285 ? 3.121 22.172 30.297 1 57.28 285 ASP A C 1
ATOM 2231 O O . ASP A 1 285 ? 3.207 21.609 31.391 1 57.28 285 ASP A O 1
ATOM 2235 N N . ASP A 1 286 ? 4.273 21.953 29.625 1 48.81 286 ASP A N 1
ATOM 2236 C CA . ASP A 1 286 ? 5.348 21.156 30.219 1 48.81 286 ASP A CA 1
ATOM 2237 C C . ASP A 1 286 ? 6.246 22.016 31.109 1 48.81 286 ASP A C 1
ATOM 2239 O O . ASP A 1 286 ? 7.262 21.531 31.609 1 48.81 286 ASP A O 1
ATOM 2243 N N . GLN A 1 287 ? 6.195 23.266 31.25 1 43.03 287 GLN A N 1
ATOM 2244 C CA . GLN A 1 287 ? 7.133 23.938 32.156 1 43.03 287 GLN A CA 1
ATOM 2245 C C . GLN A 1 287 ? 6.836 23.578 33.594 1 43.03 287 GLN A C 1
ATOM 2247 O O . GLN A 1 287 ? 7.734 23.609 34.438 1 43.03 287 GLN A O 1
ATOM 2252 N N . ASP A 1 288 ? 5.758 23.328 34.156 1 36.16 288 ASP A N 1
ATOM 2253 C CA . ASP A 1 288 ? 5.535 22.938 35.531 1 36.16 288 ASP A CA 1
ATOM 2254 C C . ASP A 1 288 ? 6.027 21.5 35.781 1 36.16 288 ASP A C 1
ATOM 2256 O O . ASP A 1 288 ? 6.043 21.047 36.938 1 36.16 288 ASP A O 1
ATOM 2260 N N . ALA A 1 289 ? 6.199 20.641 34.969 1 41.62 289 ALA A N 1
ATOM 2261 C CA . ALA A 1 289 ? 6.738 19.375 35.406 1 41.62 289 ALA A CA 1
ATOM 2262 C C . ALA A 1 289 ? 8.195 19.516 35.875 1 41.62 289 ALA A C 1
ATOM 2264 O O . ALA A 1 289 ? 8.734 18.641 36.531 1 41.62 289 ALA A O 1
ATOM 2265 N N . SER A 1 290 ? 8.992 20.344 35.344 1 31.44 290 SER A N 1
ATOM 2266 C CA . SER A 1 290 ? 10.344 20.484 35.875 1 31.44 290 SER A CA 1
ATOM 2267 C C . SER A 1 290 ? 10.352 21.344 37.125 1 31.44 290 SER A C 1
ATOM 2269 O O . SER A 1 290 ? 11.383 21.484 37.781 1 31.44 290 SER A O 1
ATOM 2271 N N . VAL A 1 291 ? 9.422 22.328 37.344 1 31.56 291 VAL A N 1
ATOM 2272 C CA . VAL A 1 291 ? 9.516 22.969 38.656 1 31.56 291 VAL A CA 1
ATOM 2273 C C . VAL A 1 291 ? 8.938 22.047 39.719 1 31.56 291 VAL A C 1
ATOM 2275 O O . VAL A 1 291 ? 9.008 22.344 40.906 1 31.56 291 VAL A O 1
ATOM 2278 N N . ARG A 1 292 ? 8.141 20.984 39.219 1 26.42 292 ARG A N 1
ATOM 2279 C CA . ARG A 1 292 ? 7.914 20.109 40.375 1 26.42 292 ARG A CA 1
ATOM 2280 C C . ARG A 1 292 ? 8.945 18.984 40.406 1 26.42 292 ARG A C 1
ATOM 2282 O O . ARG A 1 292 ? 9.367 18.484 39.375 1 26.42 292 ARG A O 1
ATOM 2289 N N . MET B 1 1 ? -22.078 -45.031 -10.078 1 28.91 1 MET B N 1
ATOM 2290 C CA . MET B 1 1 ? -21.906 -44.031 -11.117 1 28.91 1 MET B CA 1
ATOM 2291 C C . MET B 1 1 ? -20.547 -44.125 -11.773 1 28.91 1 MET B C 1
ATOM 2293 O O . MET B 1 1 ? -19.516 -44.094 -11.094 1 28.91 1 MET B O 1
ATOM 2297 N N . ALA B 1 2 ? -20.422 -44.875 -12.781 1 38.38 2 ALA B N 1
ATOM 2298 C CA . ALA B 1 2 ? -19.188 -45.156 -13.539 1 38.38 2 ALA B CA 1
ATOM 2299 C C . ALA B 1 2 ? -18.312 -43.906 -13.594 1 38.38 2 ALA B C 1
ATOM 2301 O O . ALA B 1 2 ? -18.766 -42.812 -13.961 1 38.38 2 ALA B O 1
ATOM 2302 N N . MET B 1 3 ? -17.406 -43.688 -12.758 1 41.38 3 MET B N 1
ATOM 2303 C CA . MET B 1 3 ? -16.469 -42.562 -12.766 1 41.38 3 MET B CA 1
ATOM 2304 C C . MET B 1 3 ? -16.047 -42.219 -14.188 1 41.38 3 MET B C 1
ATOM 2306 O O . MET B 1 3 ? -15.422 -43.031 -14.867 1 41.38 3 MET B O 1
ATOM 2310 N N . THR B 1 4 ? -16.906 -41.531 -14.945 1 44.25 4 THR B N 1
ATOM 2311 C CA . THR B 1 4 ? -16.797 -41.062 -16.312 1 44.25 4 THR B CA 1
ATOM 2312 C C . THR B 1 4 ? -15.367 -40.594 -16.625 1 44.25 4 THR B C 1
ATOM 2314 O O . THR B 1 4 ? -14.75 -39.906 -15.836 1 44.25 4 THR B O 1
ATOM 2317 N N . ASP B 1 5 ? -14.609 -41.375 -17.328 1 55.94 5 ASP B N 1
ATOM 2318 C CA . ASP B 1 5 ? -13.352 -41.031 -17.984 1 55.94 5 ASP B CA 1
ATOM 2319 C C . ASP B 1 5 ? -13.352 -39.531 -18.375 1 55.94 5 ASP B C 1
ATOM 2321 O O . ASP B 1 5 ? -14.117 -39.125 -19.25 1 55.94 5 ASP B O 1
ATOM 2325 N N . ARG B 1 6 ? -13.203 -38.781 -17.344 1 64.94 6 ARG B N 1
ATOM 2326 C CA . ARG B 1 6 ? -13.297 -37.344 -17.641 1 64.94 6 ARG B CA 1
ATOM 2327 C C . ARG B 1 6 ? -12.344 -36.938 -18.766 1 64.94 6 ARG B C 1
ATOM 2329 O O . ARG B 1 6 ? -11.133 -37.188 -18.672 1 64.94 6 ARG B O 1
ATOM 2336 N N . ASP B 1 7 ? -12.852 -36.688 -19.859 1 77.94 7 ASP B N 1
ATOM 2337 C CA . ASP B 1 7 ? -12.125 -36.188 -21.031 1 77.94 7 ASP B CA 1
ATOM 2338 C C . ASP B 1 7 ? -11.336 -34.906 -20.688 1 77.94 7 ASP B C 1
ATOM 2340 O O . ASP B 1 7 ? -11.82 -34.062 -19.922 1 77.94 7 ASP B O 1
ATOM 2344 N N . VAL B 1 8 ? -9.984 -35.062 -20.812 1 85.56 8 VAL B N 1
ATOM 2345 C CA . VAL B 1 8 ? -9.109 -33.906 -20.609 1 85.56 8 VAL B CA 1
ATOM 2346 C C . VAL B 1 8 ? -8.852 -33.188 -21.938 1 85.56 8 VAL B C 1
ATOM 2348 O O . VAL B 1 8 ? -8.484 -33.844 -22.922 1 85.56 8 VAL B O 1
ATOM 2351 N N . ASP B 1 9 ? -9.289 -31.953 -22.016 1 85.88 9 ASP B N 1
ATOM 2352 C CA . ASP B 1 9 ? -8.945 -31.156 -23.188 1 85.88 9 ASP B CA 1
ATOM 2353 C C . ASP B 1 9 ? -7.527 -30.594 -23.078 1 85.88 9 ASP B C 1
ATOM 2355 O O . ASP B 1 9 ? -7.281 -29.641 -22.359 1 85.88 9 ASP B O 1
ATOM 2359 N N . VAL B 1 10 ? -6.59 -31.203 -23.844 1 89.81 10 VAL B N 1
ATOM 2360 C CA . VAL B 1 10 ? -5.191 -30.781 -23.828 1 89.81 10 VAL B CA 1
ATOM 2361 C C . VAL B 1 10 ? -4.949 -29.766 -24.938 1 89.81 10 VAL B C 1
ATOM 2363 O O . VAL B 1 10 ? -5.02 -30.109 -26.125 1 89.81 10 VAL B O 1
ATOM 2366 N N . PRO B 1 11 ? -4.68 -28.609 -24.578 1 88.44 11 PRO B N 1
ATOM 2367 C CA . PRO B 1 11 ? -4.281 -27.688 -25.656 1 88.44 11 PRO B CA 1
ATOM 2368 C C . PRO B 1 11 ? -3.084 -28.188 -26.453 1 88.44 11 PRO B C 1
ATOM 2370 O O . PRO B 1 11 ? -2.176 -28.812 -25.891 1 88.44 11 PRO B O 1
ATOM 2373 N N . THR B 1 12 ? -3.109 -27.922 -27.75 1 90.44 12 THR B N 1
ATOM 2374 C CA . THR B 1 12 ? -2.076 -28.438 -28.641 1 90.44 12 THR B CA 1
ATOM 2375 C C . THR B 1 12 ? -0.698 -27.922 -28.234 1 90.44 12 THR B C 1
ATOM 2377 O O . THR B 1 12 ? 0.292 -28.656 -28.328 1 90.44 12 THR B O 1
ATOM 2380 N N . ARG B 1 13 ? -0.694 -26.734 -27.766 1 86.31 13 ARG B N 1
ATOM 2381 C CA . ARG B 1 13 ? 0.571 -26.172 -27.297 1 86.31 13 ARG B CA 1
ATOM 2382 C C . ARG B 1 13 ? 1.122 -26.969 -26.125 1 86.31 13 ARG B C 1
ATOM 2384 O O . ARG B 1 13 ? 2.318 -27.266 -26.062 1 86.31 13 ARG B O 1
ATOM 2391 N N . ILE B 1 14 ? 0.266 -27.312 -25.266 1 84.75 14 ILE B N 1
ATOM 2392 C CA . ILE B 1 14 ? 0.665 -28.094 -24.094 1 84.75 14 ILE B CA 1
ATOM 2393 C C . ILE B 1 14 ? 1.122 -29.484 -24.531 1 84.75 14 ILE B C 1
ATOM 2395 O O . ILE B 1 14 ? 2.051 -30.047 -23.953 1 84.75 14 ILE B O 1
ATOM 2399 N N . LEU B 1 15 ? 0.452 -30.016 -25.516 1 89.06 15 LEU B N 1
ATOM 2400 C CA . LEU B 1 15 ? 0.846 -31.312 -26.047 1 89.06 15 LEU B CA 1
ATOM 2401 C C . LEU B 1 15 ? 2.277 -31.281 -26.578 1 89.06 15 LEU B C 1
ATOM 2403 O O . LEU B 1 15 ? 3.098 -32.125 -26.203 1 89.06 15 LEU B O 1
ATOM 2407 N N . ILE B 1 16 ? 2.592 -30.219 -27.281 1 89 16 ILE B N 1
ATOM 2408 C CA . ILE B 1 16 ? 3.912 -30.109 -27.891 1 89 16 ILE B CA 1
ATOM 2409 C C . ILE B 1 16 ? 4.961 -29.859 -26.812 1 89 16 ILE B C 1
ATOM 2411 O O . ILE B 1 16 ? 5.969 -30.562 -26.734 1 89 16 ILE B O 1
ATOM 2415 N N . GLU B 1 17 ? 4.703 -28.953 -25.969 1 85.81 17 GLU B N 1
ATOM 2416 C CA . GLU B 1 17 ? 5.641 -28.609 -24.906 1 85.81 17 GLU B CA 1
ATOM 2417 C C . GLU B 1 17 ? 5.797 -29.766 -23.922 1 85.81 17 GLU B C 1
ATOM 2419 O O . GLU B 1 17 ? 6.887 -30 -23.391 1 85.81 17 GLU B O 1
ATOM 2424 N N . GLY B 1 18 ? 4.734 -30.453 -23.672 1 85.12 18 GLY B N 1
ATOM 2425 C CA . GLY B 1 18 ? 4.742 -31.562 -22.734 1 85.12 18 GLY B CA 1
ATOM 2426 C C . GLY B 1 18 ? 5.539 -32.75 -23.234 1 85.12 18 GLY B C 1
ATOM 2427 O O . GLY B 1 18 ? 5.945 -33.594 -22.438 1 85.12 18 GLY B O 1
ATOM 2428 N N . LEU B 1 19 ? 5.801 -32.844 -24.531 1 88.31 19 LEU B N 1
ATOM 2429 C CA . LEU B 1 19 ? 6.484 -33.969 -25.125 1 88.31 19 LEU B CA 1
ATOM 2430 C C . LEU B 1 19 ? 7.977 -33.688 -25.281 1 88.31 19 LEU B C 1
ATOM 2432 O O . LEU B 1 19 ? 8.711 -34.531 -25.844 1 88.31 19 LEU B O 1
ATOM 2436 N N . LEU B 1 20 ? 8.32 -32.562 -24.75 1 87.81 20 LEU B N 1
ATOM 2437 C CA . LEU B 1 20 ? 9.742 -32.25 -24.797 1 87.81 20 LEU B CA 1
ATOM 2438 C C . LEU B 1 20 ? 10.562 -33.312 -24.078 1 87.81 20 LEU B C 1
ATOM 2440 O O . LEU B 1 20 ? 10.242 -33.688 -22.953 1 87.81 20 LEU B O 1
ATOM 2444 N N . ARG B 1 21 ? 11.602 -33.719 -24.766 1 83.69 21 ARG B N 1
ATOM 2445 C CA . ARG B 1 21 ? 12.562 -34.656 -24.172 1 83.69 21 ARG B CA 1
ATOM 2446 C C . ARG B 1 21 ? 13.648 -33.875 -23.422 1 83.69 21 ARG B C 1
ATOM 2448 O O . ARG B 1 21 ? 13.695 -32.656 -23.438 1 83.69 21 ARG B O 1
ATOM 2455 N N . THR B 1 22 ? 14.508 -34.625 -22.75 1 78.62 22 THR B N 1
ATOM 2456 C CA . THR B 1 22 ? 15.57 -34.031 -21.953 1 78.62 22 THR B CA 1
ATOM 2457 C C . THR B 1 22 ? 16.547 -33.281 -22.828 1 78.62 22 THR B C 1
ATOM 2459 O O . THR B 1 22 ? 17.156 -32.281 -22.406 1 78.62 22 THR B O 1
ATOM 2462 N N . ASP B 1 23 ? 16.656 -33.656 -24.047 1 82.44 23 ASP B N 1
ATOM 2463 C CA . ASP B 1 23 ? 17.609 -33 -24.953 1 82.44 23 ASP B CA 1
ATOM 2464 C C . ASP B 1 23 ? 16.969 -31.797 -25.641 1 82.44 23 ASP B C 1
ATOM 2466 O O . ASP B 1 23 ? 17.578 -31.188 -26.531 1 82.44 23 ASP B O 1
ATOM 2470 N N . GLY B 1 24 ? 15.727 -31.516 -25.312 1 86.19 24 GLY B N 1
ATOM 2471 C CA . GLY B 1 24 ? 15.062 -30.328 -25.812 1 86.19 24 GLY B CA 1
ATOM 2472 C C . GLY B 1 24 ? 14.344 -30.562 -27.141 1 86.19 24 GLY B C 1
ATOM 2473 O O . GLY B 1 24 ? 13.938 -29.609 -27.797 1 86.19 24 GLY B O 1
ATOM 2474 N N . THR B 1 25 ? 14.188 -31.859 -27.5 1 91.12 25 THR B N 1
ATOM 2475 C CA . THR B 1 25 ? 13.57 -32.125 -28.797 1 91.12 25 THR B CA 1
ATOM 2476 C C . THR B 1 25 ? 12.211 -32.812 -28.625 1 91.12 25 THR B C 1
ATOM 2478 O O . THR B 1 25 ? 11.906 -33.344 -27.547 1 91.12 25 THR B O 1
ATOM 2481 N N . VAL B 1 26 ? 11.391 -32.625 -29.562 1 92.44 26 VAL B N 1
ATOM 2482 C CA . VAL B 1 26 ? 10.133 -33.344 -29.703 1 92.44 26 VAL B CA 1
ATOM 2483 C C . VAL B 1 26 ? 10.141 -34.156 -30.984 1 92.44 26 VAL B C 1
ATOM 2485 O O . VAL B 1 26 ? 10.391 -33.656 -32.062 1 92.44 26 VAL B O 1
ATOM 2488 N N . ASP B 1 27 ? 9.883 -35.469 -30.766 1 92.19 27 ASP B N 1
ATOM 2489 C CA . ASP B 1 27 ? 9.844 -36.375 -31.891 1 92.19 27 ASP B CA 1
ATOM 2490 C C . ASP B 1 27 ? 8.5 -36.344 -32.625 1 92.19 27 ASP B C 1
ATOM 2492 O O . ASP B 1 27 ? 7.449 -36.5 -31.984 1 92.19 27 ASP B O 1
ATOM 2496 N N . GLY B 1 28 ? 8.586 -36.188 -33.875 1 93.06 28 GLY B N 1
ATOM 2497 C CA . GLY B 1 28 ? 7.375 -36.031 -34.656 1 93.06 28 GLY B CA 1
ATOM 2498 C C . GLY B 1 28 ? 6.461 -37.219 -34.594 1 93.06 28 GLY B C 1
ATOM 2499 O O . GLY B 1 28 ? 5.238 -37.094 -34.531 1 93.06 28 GLY B O 1
ATOM 2500 N N . ARG B 1 29 ? 7.027 -38.406 -34.625 1 91.69 29 ARG B N 1
ATOM 2501 C CA . ARG B 1 29 ? 6.227 -39.625 -34.562 1 91.69 29 ARG B CA 1
ATOM 2502 C C . ARG B 1 29 ? 5.43 -39.688 -33.281 1 91.69 29 ARG B C 1
ATOM 2504 O O . ARG B 1 29 ? 4.23 -39.969 -33.281 1 91.69 29 ARG B O 1
ATOM 2511 N N . THR B 1 30 ? 6.121 -39.438 -32.25 1 89 30 THR B N 1
ATOM 2512 C CA . THR B 1 30 ? 5.473 -39.469 -30.938 1 89 30 THR B CA 1
ATOM 2513 C C . THR B 1 30 ? 4.422 -38.375 -30.844 1 89 30 THR B C 1
ATOM 2515 O O . THR B 1 30 ? 3.342 -38.562 -30.281 1 89 30 THR B O 1
ATOM 2518 N N . LEU B 1 31 ? 4.754 -37.188 -31.344 1 93.19 31 LEU B N 1
ATOM 2519 C CA . LEU B 1 31 ? 3.852 -36.062 -31.281 1 93.19 31 LEU B CA 1
ATOM 2520 C C . LEU B 1 31 ? 2.541 -36.344 -32 1 93.19 31 LEU B C 1
ATOM 2522 O O . LEU B 1 31 ? 1.463 -36.219 -31.422 1 93.19 31 LEU B O 1
ATOM 2526 N N . TYR B 1 32 ? 2.65 -36.875 -33.188 1 93.75 32 TYR B N 1
ATOM 2527 C CA . TYR B 1 32 ? 1.444 -37.094 -33.969 1 93.75 32 TYR B CA 1
ATOM 2528 C C . TYR B 1 32 ? 0.682 -38.312 -33.438 1 93.75 32 TYR B C 1
ATOM 2530 O O . TYR B 1 32 ? -0.551 -38.344 -33.469 1 93.75 32 TYR B O 1
ATOM 2538 N N . ALA B 1 33 ? 1.372 -39.312 -32.938 1 90.38 33 ALA B N 1
ATOM 2539 C CA . ALA B 1 33 ? 0.704 -40.469 -32.344 1 90.38 33 ALA B CA 1
ATOM 2540 C C . ALA B 1 33 ? -0.087 -40.031 -31.109 1 90.38 33 ALA B C 1
ATOM 2542 O O . ALA B 1 33 ? -1.223 -40.469 -30.906 1 90.38 33 ALA B O 1
ATOM 2543 N N . THR B 1 34 ? 0.562 -39.219 -30.281 1 89.94 34 THR B N 1
ATOM 2544 C CA . THR B 1 34 ? -0.106 -38.75 -29.062 1 89.94 34 THR B CA 1
ATOM 2545 C C . THR B 1 34 ? -1.274 -37.844 -29.422 1 89.94 34 THR B C 1
ATOM 2547 O O . THR B 1 34 ? -2.316 -37.875 -28.766 1 89.94 34 THR B O 1
ATOM 2550 N N . ALA B 1 35 ? -1.094 -37.031 -30.422 1 92.88 35 ALA B N 1
ATOM 2551 C CA . ALA B 1 35 ? -2.166 -36.156 -30.891 1 92.88 35 ALA B CA 1
ATOM 2552 C C . ALA B 1 35 ? -3.381 -36.969 -31.328 1 92.88 35 ALA B C 1
ATOM 2554 O O . ALA B 1 35 ? -4.52 -36.625 -31.016 1 92.88 35 ALA B O 1
ATOM 2555 N N . ASP B 1 36 ? -3.109 -38 -32 1 92 36 ASP B N 1
ATOM 2556 C CA . ASP B 1 36 ? -4.18 -38.875 -32.469 1 92 36 ASP B CA 1
ATOM 2557 C C . ASP B 1 36 ? -4.938 -39.5 -31.281 1 92 36 ASP B C 1
ATOM 2559 O O . ASP B 1 36 ? -6.168 -39.562 -31.297 1 92 36 ASP B O 1
ATOM 2563 N N . ALA B 1 37 ? -4.18 -39.906 -30.359 1 88.75 37 ALA B N 1
ATOM 2564 C CA . ALA B 1 37 ? -4.773 -40.5 -29.156 1 88.75 37 ALA B CA 1
ATOM 2565 C C . ALA B 1 37 ? -5.621 -39.469 -28.406 1 88.75 37 ALA B C 1
ATOM 2567 O O . ALA B 1 37 ? -6.543 -39.844 -27.672 1 88.75 37 ALA B O 1
ATOM 2568 N N . LEU B 1 38 ? -5.34 -38.156 -28.531 1 90.5 38 LEU B N 1
ATOM 2569 C CA . LEU B 1 38 ? -6.051 -37.094 -27.859 1 90.5 38 LEU B CA 1
ATOM 2570 C C . LEU B 1 38 ? -7.086 -36.469 -28.781 1 90.5 38 LEU B C 1
ATOM 2572 O O . LEU B 1 38 ? -7.59 -35.375 -28.516 1 90.5 38 LEU B O 1
ATOM 2576 N N . ASP B 1 39 ? -7.344 -37.094 -29.906 1 90.94 39 ASP B N 1
ATOM 2577 C CA . ASP B 1 39 ? -8.352 -36.688 -30.891 1 90.94 39 ASP B CA 1
ATOM 2578 C C . ASP B 1 39 ? -8.039 -35.312 -31.484 1 90.94 39 ASP B C 1
ATOM 2580 O O . ASP B 1 39 ? -8.93 -34.469 -31.625 1 90.94 39 ASP B O 1
ATOM 2584 N N . LYS B 1 40 ? -6.738 -35.094 -31.719 1 93.06 40 LYS B N 1
ATOM 2585 C CA . LYS B 1 40 ? -6.297 -33.906 -32.438 1 93.06 40 LYS B CA 1
ATOM 2586 C C . LYS B 1 40 ? -5.887 -34.25 -33.875 1 93.06 40 LYS B C 1
ATOM 2588 O O . LYS B 1 40 ? -5.258 -35.281 -34.094 1 93.06 40 LYS B O 1
ATOM 2593 N N . THR B 1 41 ? -6.219 -33.344 -34.75 1 93.81 41 THR B N 1
ATOM 2594 C CA . THR B 1 41 ? -5.91 -33.594 -36.156 1 93.81 41 THR B CA 1
ATOM 2595 C C . THR B 1 41 ? -4.469 -33.219 -36.469 1 93.81 41 THR B C 1
ATOM 2597 O O . THR B 1 41 ? -3.875 -32.375 -35.75 1 93.81 41 THR B O 1
ATOM 2600 N N . ASP B 1 42 ? -4.016 -33.812 -37.531 1 93.81 42 ASP B N 1
ATOM 2601 C CA . ASP B 1 42 ? -2.691 -33.438 -38 1 93.81 42 ASP B CA 1
ATOM 2602 C C . ASP B 1 42 ? -2.627 -31.953 -38.344 1 93.81 42 ASP B C 1
ATOM 2604 O O . ASP B 1 42 ? -1.593 -31.312 -38.156 1 93.81 42 ASP B O 1
ATOM 2608 N N . GLN B 1 43 ? -3.725 -31.5 -38.75 1 94.06 43 GLN B N 1
ATOM 2609 C CA . GLN B 1 43 ? -3.779 -30.078 -39.125 1 94.06 43 GLN B CA 1
ATOM 2610 C C . GLN B 1 43 ? -3.607 -29.188 -37.906 1 94.06 43 GLN B C 1
ATOM 2612 O O . GLN B 1 43 ? -2.889 -28.188 -37.969 1 94.06 43 GLN B O 1
ATOM 2617 N N . GLN B 1 44 ? -4.266 -29.484 -36.875 1 93.81 44 GLN B N 1
ATOM 2618 C CA . GLN B 1 44 ? -4.137 -28.719 -35.625 1 93.81 44 GLN B CA 1
ATOM 2619 C C . GLN B 1 44 ? -2.693 -28.703 -35.125 1 93.81 44 GLN B C 1
ATOM 2621 O O . GLN B 1 44 ? -2.186 -27.672 -34.719 1 93.81 44 GLN B O 1
ATOM 2626 N N . VAL B 1 45 ? -2.061 -29.859 -35.219 1 95.5 45 VAL B N 1
ATOM 2627 C CA . VAL B 1 45 ? -0.682 -29.984 -34.781 1 95.5 45 VAL B CA 1
ATOM 2628 C C . VAL B 1 45 ? 0.236 -29.141 -35.656 1 95.5 45 VAL B C 1
ATOM 2630 O O . VAL B 1 45 ? 1.074 -28.391 -35.156 1 95.5 45 VAL B O 1
ATOM 2633 N N . ARG B 1 46 ? -0.01 -29.281 -36.938 1 94.38 46 ARG B N 1
ATOM 2634 C CA . ARG B 1 46 ? 0.81 -28.547 -37.906 1 94.38 46 ARG B CA 1
ATOM 2635 C C . ARG B 1 46 ? 0.692 -27.047 -37.719 1 94.38 46 ARG B C 1
ATOM 2637 O O . ARG B 1 46 ? 1.69 -26.328 -37.781 1 94.38 46 ARG B O 1
ATOM 2644 N N . LEU B 1 47 ? -0.459 -26.578 -37.5 1 95.44 47 LEU B N 1
ATOM 2645 C CA . LEU B 1 47 ? -0.691 -25.141 -37.281 1 95.44 47 LEU B CA 1
ATOM 2646 C C . LEU B 1 47 ? -0.036 -24.656 -36 1 95.44 47 LEU B C 1
ATOM 2648 O O . LEU B 1 47 ? 0.508 -23.547 -35.969 1 95.44 47 LEU B O 1
ATOM 2652 N N . CYS B 1 48 ? -0.172 -25.469 -35 1 95.62 48 CYS B N 1
ATOM 2653 C CA . CYS B 1 48 ? 0.436 -25.094 -33.719 1 95.62 48 CYS B CA 1
ATOM 2654 C C . CYS B 1 48 ? 1.955 -25.062 -33.844 1 95.62 48 CYS B C 1
ATOM 2656 O O . CYS B 1 48 ? 2.602 -24.172 -33.281 1 95.62 48 CYS B O 1
ATOM 2658 N N . ILE B 1 49 ? 2.523 -26 -34.562 1 94.94 49 ILE B N 1
ATOM 2659 C CA . ILE B 1 49 ? 3.965 -26.016 -34.781 1 94.94 49 ILE B CA 1
ATOM 2660 C C . ILE B 1 49 ? 4.387 -24.75 -35.5 1 94.94 49 ILE B C 1
ATOM 2662 O O . ILE B 1 49 ? 5.352 -24.094 -35.094 1 94.94 49 ILE B O 1
ATOM 2666 N N . LYS B 1 50 ? 3.674 -24.469 -36.5 1 95.31 50 LYS B N 1
ATOM 2667 C CA . LYS B 1 50 ? 3.98 -23.266 -37.281 1 95.31 50 LYS B CA 1
ATOM 2668 C C . LYS B 1 50 ? 3.982 -22.031 -36.406 1 95.31 50 LYS B C 1
ATOM 2670 O O . LYS B 1 50 ? 4.859 -21.172 -36.531 1 95.31 50 LYS B O 1
ATOM 2675 N N . ARG B 1 51 ? 3.02 -21.875 -35.594 1 94.69 51 ARG B N 1
ATOM 2676 C CA . ARG B 1 51 ? 2.92 -20.75 -34.688 1 94.69 51 ARG B CA 1
ATOM 2677 C C . ARG B 1 51 ? 4.109 -20.703 -33.75 1 94.69 51 ARG B C 1
ATOM 2679 O O . ARG B 1 51 ? 4.695 -19.641 -33.531 1 94.69 51 ARG B O 1
ATOM 2686 N N . LEU B 1 52 ? 4.434 -21.828 -33.125 1 94.12 52 LEU B N 1
ATOM 2687 C CA . LEU B 1 52 ? 5.52 -21.906 -32.156 1 94.12 52 LEU B CA 1
ATOM 2688 C C . LEU B 1 52 ? 6.855 -21.562 -32.812 1 94.12 52 LEU B C 1
ATOM 2690 O O . LEU B 1 52 ? 7.719 -20.953 -32.188 1 94.12 52 LEU B O 1
ATOM 2694 N N . VAL B 1 53 ? 6.973 -21.969 -34.062 1 94.12 53 VAL B N 1
ATOM 2695 C CA . VAL B 1 53 ? 8.18 -21.656 -34.844 1 94.12 53 VAL B CA 1
ATOM 2696 C C . VAL B 1 53 ? 8.227 -20.156 -35.156 1 94.12 53 VAL B C 1
ATOM 2698 O O . VAL B 1 53 ? 9.266 -19.516 -35 1 94.12 53 VAL B O 1
ATOM 2701 N N . THR B 1 54 ? 7.086 -19.656 -35.5 1 95.06 54 THR B N 1
ATOM 2702 C CA . THR B 1 54 ? 7 -18.219 -35.781 1 95.06 54 THR B CA 1
ATOM 2703 C C . THR B 1 54 ? 7.305 -17.391 -34.531 1 95.06 54 THR B C 1
ATOM 2705 O O . THR B 1 54 ? 7.938 -16.344 -34.625 1 95.06 54 THR B O 1
ATOM 2708 N N . GLU B 1 55 ? 6.902 -17.891 -33.406 1 92.19 55 GLU B N 1
ATOM 2709 C CA . GLU B 1 55 ? 7.117 -17.203 -32.156 1 92.19 55 GLU B CA 1
ATOM 2710 C C . GLU B 1 55 ? 8.555 -17.359 -31.672 1 92.19 55 GLU B C 1
ATOM 2712 O O . GLU B 1 55 ? 8.961 -16.75 -30.672 1 92.19 55 GLU B O 1
ATOM 2717 N N . GLY B 1 56 ? 9.281 -18.203 -32.375 1 91.88 56 GLY B N 1
ATOM 2718 C CA . GLY B 1 56 ? 10.672 -18.422 -32 1 91.88 56 GLY B CA 1
ATOM 2719 C C . GLY B 1 56 ? 10.844 -19.344 -30.828 1 91.88 56 GLY B C 1
ATOM 2720 O O . GLY B 1 56 ? 11.875 -19.297 -30.141 1 91.88 56 GLY B O 1
ATOM 2721 N N . LYS B 1 57 ? 9.898 -20.156 -30.531 1 92.44 57 LYS B N 1
ATOM 2722 C CA . LYS B 1 57 ? 9.961 -21.062 -29.391 1 92.44 57 LYS B CA 1
ATOM 2723 C C . LYS B 1 57 ? 10.539 -22.422 -29.797 1 92.44 57 LYS B C 1
ATOM 2725 O O . LYS B 1 57 ? 11.188 -23.078 -28.984 1 92.44 57 LYS B O 1
ATOM 2730 N N . PHE B 1 58 ? 10.281 -22.797 -31.125 1 94.56 58 PHE B N 1
ATOM 2731 C CA . PHE B 1 58 ? 10.789 -24.062 -31.656 1 94.56 58 PHE B CA 1
ATOM 2732 C C . PHE B 1 58 ? 11.375 -23.875 -33.031 1 94.56 58 PHE B C 1
ATOM 2734 O O . PHE B 1 58 ? 11.023 -22.922 -33.75 1 94.56 58 PHE B O 1
ATOM 2741 N N . THR B 1 59 ? 12.328 -24.688 -33.312 1 95.88 59 THR B N 1
ATOM 2742 C CA . THR B 1 59 ? 12.734 -24.922 -34.688 1 95.88 59 THR B CA 1
ATOM 2743 C C . THR B 1 59 ? 12.312 -26.312 -35.156 1 95.88 59 THR B C 1
ATOM 2745 O O . THR B 1 59 ? 12.086 -27.203 -34.344 1 95.88 59 THR B O 1
ATOM 2748 N N . GLN B 1 60 ? 12.109 -26.391 -36.438 1 95.56 60 GLN B N 1
ATOM 2749 C CA . GLN B 1 60 ? 11.633 -27.656 -37 1 95.56 60 GLN B CA 1
ATOM 2750 C C . GLN B 1 60 ? 12.555 -28.172 -38.094 1 95.56 60 GLN B C 1
ATOM 2752 O O . GLN B 1 60 ? 12.938 -27.422 -39 1 95.56 60 GLN B O 1
ATOM 2757 N N . GLU B 1 61 ? 13.031 -29.344 -37.875 1 94.62 61 GLU B N 1
ATOM 2758 C CA . GLU B 1 61 ? 13.719 -30.078 -38.938 1 94.62 61 GLU B CA 1
ATOM 2759 C C . GLU B 1 61 ? 12.852 -31.219 -39.469 1 94.62 61 GLU B C 1
ATOM 2761 O O . GLU B 1 61 ? 12.281 -31.984 -38.688 1 94.62 61 GLU B O 1
ATOM 2766 N N . GLY B 1 62 ? 12.75 -31.266 -40.75 1 92.38 62 GLY B N 1
ATOM 2767 C CA . GLY B 1 62 ? 11.891 -32.281 -41.344 1 92.38 62 GLY B CA 1
ATOM 2768 C C . GLY B 1 62 ? 10.43 -31.875 -41.375 1 92.38 62 GLY B C 1
ATOM 2769 O O . GLY B 1 62 ? 10.102 -30.703 -41.188 1 92.38 62 GLY B O 1
ATOM 2770 N N . ARG B 1 63 ? 9.547 -32.906 -41.781 1 89.62 63 ARG B N 1
ATOM 2771 C CA . ARG B 1 63 ? 8.125 -32.594 -41.906 1 89.62 63 ARG B CA 1
ATOM 2772 C C . ARG B 1 63 ? 7.266 -33.719 -41.375 1 89.62 63 ARG B C 1
ATOM 2774 O O . ARG B 1 63 ? 7.668 -34.906 -41.406 1 89.62 63 ARG B O 1
ATOM 2781 N N . GLY B 1 64 ? 6.117 -33.281 -40.906 1 88.69 64 GLY B N 1
ATOM 2782 C CA . GLY B 1 64 ? 5.145 -34.25 -40.469 1 88.69 64 GLY B CA 1
ATOM 2783 C C . GLY B 1 64 ? 5.691 -35.188 -39.406 1 88.69 64 GLY B C 1
ATOM 2784 O O . GLY B 1 64 ? 6.312 -34.75 -38.438 1 88.69 64 GLY B O 1
ATOM 2785 N N . ARG B 1 65 ? 5.438 -36.5 -39.438 1 89.94 65 ARG B N 1
ATOM 2786 C CA . ARG B 1 65 ? 5.812 -37.5 -38.469 1 89.94 65 ARG B CA 1
ATOM 2787 C C . ARG B 1 65 ? 7.324 -37.719 -38.469 1 89.94 65 ARG B C 1
ATOM 2789 O O . ARG B 1 65 ? 7.867 -38.312 -37.5 1 89.94 65 ARG B O 1
ATOM 2796 N N . GLN B 1 66 ? 8.047 -37.281 -39.5 1 91.75 66 GLN B N 1
ATOM 2797 C CA . GLN B 1 66 ? 9.5 -37.438 -39.562 1 91.75 66 GLN B CA 1
ATOM 2798 C C . GLN B 1 66 ? 10.195 -36.156 -39.062 1 91.75 66 GLN B C 1
ATOM 2800 O O . GLN B 1 66 ? 11.422 -36.094 -39.062 1 91.75 66 GLN B O 1
ATOM 2805 N N . ALA B 1 67 ? 9.398 -35.281 -38.625 1 93.25 67 ALA B N 1
ATOM 2806 C CA . ALA B 1 67 ? 9.961 -34 -38.156 1 93.25 67 ALA B CA 1
ATOM 2807 C C . ALA B 1 67 ? 10.562 -34.125 -36.781 1 93.25 67 ALA B C 1
ATOM 2809 O O . ALA B 1 67 ? 10.203 -35.031 -36 1 93.25 67 ALA B O 1
ATOM 2810 N N . THR B 1 68 ? 11.492 -33.375 -36.5 1 95.56 68 THR B N 1
ATOM 2811 C CA . THR B 1 68 ? 12.047 -33.156 -35.188 1 95.56 68 THR B CA 1
ATOM 2812 C C . THR B 1 68 ? 11.977 -31.672 -34.812 1 95.56 68 THR B C 1
ATOM 2814 O O . THR B 1 68 ? 12.469 -30.812 -35.562 1 95.56 68 THR B O 1
ATOM 2817 N N . LEU B 1 69 ? 11.25 -31.391 -33.719 1 95.75 69 LEU B N 1
ATOM 2818 C CA . LEU B 1 69 ? 11.188 -30.031 -33.188 1 95.75 69 LEU B CA 1
ATOM 2819 C C . LEU B 1 69 ? 12.227 -29.828 -32.094 1 95.75 69 LEU B C 1
ATOM 2821 O O . LEU B 1 69 ? 12.469 -30.719 -31.297 1 95.75 69 LEU B O 1
ATOM 2825 N N . ARG B 1 70 ? 12.836 -28.688 -32.125 1 94.75 70 ARG B N 1
ATOM 2826 C CA . ARG B 1 70 ? 13.812 -28.312 -31.094 1 94.75 70 ARG B CA 1
ATOM 2827 C C . ARG B 1 70 ? 13.422 -27 -30.406 1 94.75 70 ARG B C 1
ATOM 2829 O O . ARG B 1 70 ? 13.203 -26 -31.078 1 94.75 70 ARG B O 1
ATOM 2836 N N . ALA B 1 71 ? 13.289 -27.094 -29.078 1 92.5 71 ALA B N 1
ATOM 2837 C CA . ALA B 1 71 ? 12.977 -25.875 -28.328 1 92.5 71 ALA B CA 1
ATOM 2838 C C . ALA B 1 71 ? 14.164 -24.922 -28.312 1 92.5 71 ALA B C 1
ATOM 2840 O O . ALA B 1 71 ? 15.312 -25.344 -28.188 1 92.5 71 ALA B O 1
ATOM 2841 N N . THR B 1 72 ? 13.883 -23.688 -28.484 1 93 72 THR B N 1
ATOM 2842 C CA . THR B 1 72 ? 14.922 -22.672 -28.359 1 93 72 THR B CA 1
ATOM 2843 C C . THR B 1 72 ? 15.328 -22.484 -26.906 1 93 72 THR B C 1
ATOM 2845 O O . THR B 1 72 ? 14.57 -22.812 -26 1 93 72 THR B O 1
ATOM 2848 N N . PRO B 1 73 ? 16.531 -21.953 -26.719 1 85.81 73 PRO B N 1
ATOM 2849 C CA . PRO B 1 73 ? 16.953 -21.656 -25.344 1 85.81 73 PRO B CA 1
ATOM 2850 C C . PRO B 1 73 ? 15.969 -20.734 -24.609 1 85.81 73 PRO B C 1
ATOM 2852 O O . PRO B 1 73 ? 15.719 -20.922 -23.422 1 85.81 73 PRO B O 1
ATOM 2855 N N . LYS B 1 74 ? 15.445 -19.844 -25.266 1 81.38 74 LYS B N 1
ATOM 2856 C CA . LYS B 1 74 ? 14.469 -18.922 -24.688 1 81.38 74 LYS B CA 1
ATOM 2857 C C . LYS B 1 74 ? 13.219 -19.672 -24.234 1 81.38 74 LYS B C 1
ATOM 2859 O O . LYS B 1 74 ? 12.703 -19.422 -23.141 1 81.38 74 LYS B O 1
ATOM 2864 N N . ALA B 1 75 ? 12.742 -20.547 -25.031 1 79.31 75 ALA B N 1
ATOM 2865 C CA . ALA B 1 75 ? 11.539 -21.312 -24.703 1 79.31 75 ALA B CA 1
ATOM 2866 C C . ALA B 1 75 ? 11.773 -22.219 -23.5 1 79.31 75 ALA B C 1
ATOM 2868 O O . ALA B 1 75 ? 10.898 -22.359 -22.656 1 79.31 75 ALA B O 1
ATOM 2869 N N . LEU B 1 76 ? 12.93 -22.766 -23.438 1 77.12 76 LEU B N 1
ATOM 2870 C CA . LEU B 1 76 ? 13.273 -23.625 -22.312 1 77.12 76 LEU B CA 1
ATOM 2871 C C . LEU B 1 76 ? 13.297 -22.844 -21 1 77.12 76 LEU B C 1
ATOM 2873 O O . LEU B 1 76 ? 12.812 -23.328 -19.969 1 77.12 76 LEU B O 1
ATOM 2877 N N . ARG B 1 77 ? 13.773 -21.625 -21.016 1 74.62 77 ARG B N 1
ATOM 2878 C CA . ARG B 1 77 ? 13.844 -20.766 -19.844 1 74.62 77 ARG B CA 1
ATOM 2879 C C . ARG B 1 77 ? 12.445 -20.375 -19.359 1 74.62 77 ARG B C 1
ATOM 2881 O O . ARG B 1 77 ? 12.203 -20.281 -18.156 1 74.62 77 ARG B O 1
ATOM 2888 N N . GLU B 1 78 ? 11.594 -20.234 -20.266 1 70.69 78 GLU B N 1
ATOM 2889 C CA . GLU B 1 78 ? 10.234 -19.812 -19.938 1 70.69 78 GLU B CA 1
ATOM 2890 C C . GLU B 1 78 ? 9.438 -20.938 -19.297 1 70.69 78 GLU B C 1
ATOM 2892 O O . GLU B 1 78 ? 8.43 -20.688 -18.625 1 70.69 78 GLU B O 1
ATOM 2897 N N . MET B 1 79 ? 9.914 -22.141 -19.484 1 69 79 MET B N 1
ATOM 2898 C CA . MET B 1 79 ? 9.188 -23.297 -18.953 1 69 79 MET B CA 1
ATOM 2899 C C . MET B 1 79 ? 9.695 -23.656 -17.562 1 69 79 MET B C 1
ATOM 2901 O O . MET B 1 79 ? 9.031 -24.406 -16.844 1 69 79 MET B O 1
ATOM 2905 N N . GLU B 1 80 ? 10.828 -23.047 -17.078 1 64.06 80 GLU B N 1
ATOM 2906 C CA . GLU B 1 80 ? 11.547 -23.453 -15.867 1 64.06 80 GLU B CA 1
ATOM 2907 C C . GLU B 1 80 ? 10.797 -23.016 -14.609 1 64.06 80 GLU B C 1
ATOM 2909 O O . GLU B 1 80 ? 10.648 -23.797 -13.672 1 64.06 80 GLU B O 1
ATOM 2914 N N . PRO B 1 81 ? 10.281 -21.797 -14.5 1 63.44 81 PRO B N 1
ATOM 2915 C CA . PRO B 1 81 ? 9.75 -21.312 -13.227 1 63.44 81 PRO B CA 1
ATOM 2916 C C . PRO B 1 81 ? 8.609 -22.172 -12.695 1 63.44 81 PRO B C 1
ATOM 2918 O O . PRO B 1 81 ? 8.492 -22.359 -11.477 1 63.44 81 PRO B O 1
ATOM 2921 N N . ASP B 1 82 ? 8 -22.875 -13.375 1 78.06 82 ASP B N 1
ATOM 2922 C CA . ASP B 1 82 ? 6.836 -23.672 -12.984 1 78.06 82 ASP B CA 1
ATOM 2923 C C . ASP B 1 82 ? 7.242 -24.859 -12.125 1 78.06 82 ASP B C 1
ATOM 2925 O O . ASP B 1 82 ? 6.523 -25.25 -11.203 1 78.06 82 ASP B O 1
ATOM 2929 N N . VAL B 1 83 ? 8.5 -25.234 -12.281 1 78.88 83 VAL B N 1
ATOM 2930 C CA . VAL B 1 83 ? 8.969 -26.406 -11.547 1 78.88 83 VAL B CA 1
ATOM 2931 C C . VAL B 1 83 ? 9.203 -26.047 -10.086 1 78.88 83 VAL B C 1
ATOM 2933 O O . VAL B 1 83 ? 8.93 -26.844 -9.188 1 78.88 83 VAL B O 1
ATOM 2936 N N . GLU B 1 84 ? 9.672 -24.859 -9.883 1 83.69 84 GLU B N 1
ATOM 2937 C CA . GLU B 1 84 ? 9.914 -24.391 -8.516 1 83.69 84 GLU B CA 1
ATOM 2938 C C . GLU B 1 84 ? 8.602 -24.25 -7.75 1 83.69 84 GLU B C 1
ATOM 2940 O O . GLU B 1 84 ? 8.547 -24.531 -6.547 1 83.69 84 GLU B O 1
ATOM 2945 N N . PHE B 1 85 ? 7.594 -23.891 -8.438 1 88.56 85 PHE B N 1
ATOM 2946 C CA . PHE B 1 85 ? 6.285 -23.797 -7.805 1 88.56 85 PHE B CA 1
ATOM 2947 C C . PHE B 1 85 ? 5.746 -25.172 -7.441 1 88.56 85 PHE B C 1
ATOM 2949 O O . PHE B 1 85 ? 5.141 -25.344 -6.383 1 88.56 85 PHE B O 1
ATOM 2956 N N . VAL B 1 86 ? 6.004 -26.062 -8.344 1 88.88 86 VAL B N 1
ATOM 2957 C CA . VAL B 1 86 ? 5.578 -27.438 -8.07 1 88.88 86 VAL B CA 1
ATOM 2958 C C . VAL B 1 86 ? 6.332 -27.984 -6.863 1 88.88 86 VAL B C 1
ATOM 2960 O O . VAL B 1 86 ? 5.73 -28.594 -5.973 1 88.88 86 VAL B O 1
ATOM 2963 N N . ARG B 1 87 ? 7.621 -27.719 -6.828 1 88.56 87 ARG B N 1
ATOM 2964 C CA . ARG B 1 87 ? 8.43 -28.156 -5.691 1 88.56 87 ARG B CA 1
ATOM 2965 C C . ARG B 1 87 ? 7.91 -27.562 -4.387 1 88.56 87 ARG B C 1
ATOM 2967 O O . ARG B 1 87 ? 7.73 -28.281 -3.4 1 88.56 87 ARG B O 1
ATOM 2974 N N . LEU B 1 88 ? 7.598 -26.344 -4.43 1 90.88 88 LEU B N 1
ATOM 2975 C CA . LEU B 1 88 ? 7.082 -25.672 -3.242 1 90.88 88 LEU B CA 1
ATOM 2976 C C . LEU B 1 88 ? 5.754 -26.297 -2.803 1 90.88 88 LEU B C 1
ATOM 2978 O O . LEU B 1 88 ? 5.539 -26.516 -1.611 1 90.88 88 LEU B O 1
ATOM 2982 N N . ALA B 1 89 ? 4.891 -26.547 -3.768 1 93.31 89 ALA B N 1
ATOM 2983 C CA . ALA B 1 89 ? 3.572 -27.109 -3.471 1 93.31 89 ALA B CA 1
ATOM 2984 C C . ALA B 1 89 ? 3.689 -28.438 -2.723 1 93.31 89 ALA B C 1
ATOM 2986 O O . ALA B 1 89 ? 3.031 -28.641 -1.7 1 93.31 89 ALA B O 1
ATOM 2987 N N . TYR B 1 90 ? 4.539 -29.266 -3.166 1 92.06 90 TYR B N 1
ATOM 2988 C CA . TYR B 1 90 ? 4.66 -30.578 -2.557 1 92.06 90 TYR B CA 1
ATOM 2989 C C . TYR B 1 90 ? 5.422 -30.5 -1.237 1 92.06 90 TYR B C 1
ATOM 2991 O O . TYR B 1 90 ? 5.156 -31.266 -0.313 1 92.06 90 TYR B O 1
ATOM 2999 N N . GLN B 1 91 ? 6.355 -29.594 -1.158 1 91.12 91 GLN B N 1
ATOM 3000 C CA . GLN B 1 91 ? 7.012 -29.359 0.126 1 91.12 91 GLN B CA 1
ATOM 3001 C C . GLN B 1 91 ? 6.012 -28.891 1.175 1 91.12 91 GLN B C 1
ATOM 3003 O O . GLN B 1 91 ? 6.066 -29.312 2.332 1 91.12 91 GLN B O 1
ATOM 3008 N N . GLN B 1 92 ? 5.121 -28.031 0.797 1 92.25 92 GLN B N 1
ATOM 3009 C CA . GLN B 1 92 ? 4.062 -27.562 1.691 1 92.25 92 GLN B CA 1
ATOM 3010 C C . GLN B 1 92 ? 3.146 -28.719 2.098 1 92.25 92 GLN B C 1
ATOM 3012 O O . GLN B 1 92 ? 2.762 -28.828 3.264 1 92.25 92 GLN B O 1
ATOM 3017 N N . ASP B 1 93 ? 2.828 -29.531 1.111 1 91.62 93 ASP B N 1
ATOM 3018 C CA . ASP B 1 93 ? 1.936 -30.656 1.366 1 91.62 93 ASP B CA 1
ATOM 3019 C C . ASP B 1 93 ? 2.539 -31.609 2.391 1 91.62 93 ASP B C 1
ATOM 3021 O O . ASP B 1 93 ? 1.818 -32.219 3.197 1 91.62 93 ASP B O 1
ATOM 3025 N N . ARG B 1 94 ? 3.824 -31.734 2.369 1 88.5 94 ARG B N 1
ATOM 3026 C CA . ARG B 1 94 ? 4.516 -32.688 3.234 1 88.5 94 ARG B CA 1
ATOM 3027 C C . ARG B 1 94 ? 4.965 -32 4.531 1 88.5 94 ARG B C 1
ATOM 3029 O O . ARG B 1 94 ? 5.641 -32.625 5.352 1 88.5 94 ARG B O 1
ATOM 3036 N N . ASP B 1 95 ? 4.715 -30.75 4.688 1 86.75 95 ASP B N 1
ATOM 3037 C CA . ASP B 1 95 ? 5.066 -29.984 5.879 1 86.75 95 ASP B CA 1
ATOM 3038 C C . ASP B 1 95 ? 6.578 -29.953 6.078 1 86.75 95 ASP B C 1
ATOM 3040 O O . ASP B 1 95 ? 7.07 -30.156 7.191 1 86.75 95 ASP B O 1
ATOM 3044 N N . THR B 1 96 ? 7.227 -29.859 4.953 1 81.19 96 THR B N 1
ATOM 3045 C CA . THR B 1 96 ? 8.688 -29.812 5.027 1 81.19 96 THR B CA 1
ATOM 3046 C C . THR B 1 96 ? 9.195 -28.406 4.793 1 81.19 96 THR B C 1
ATOM 3048 O O . THR B 1 96 ? 10.406 -28.188 4.652 1 81.19 96 THR B O 1
ATOM 3051 N N . VAL B 1 97 ? 8.305 -27.484 4.715 1 82.62 97 VAL B N 1
ATOM 3052 C CA . VAL B 1 97 ? 8.68 -26.078 4.566 1 82.62 97 VAL B CA 1
ATOM 3053 C C . VAL B 1 97 ? 8.523 -25.359 5.902 1 82.62 97 VAL B C 1
ATOM 3055 O O . VAL B 1 97 ? 7.773 -25.812 6.773 1 82.62 97 VAL B O 1
ATOM 3058 N N . THR B 1 98 ? 9.242 -24.297 6.027 1 84.5 98 THR B N 1
ATOM 3059 C CA . THR B 1 98 ? 9.117 -23.469 7.215 1 84.5 98 THR B CA 1
ATOM 3060 C C . THR B 1 98 ? 7.703 -22.906 7.344 1 84.5 98 THR B C 1
ATOM 3062 O O . THR B 1 98 ? 7.125 -22.438 6.363 1 84.5 98 THR B O 1
ATOM 3065 N N . PRO B 1 99 ? 7.172 -23.094 8.539 1 91.5 99 PRO B N 1
ATOM 3066 C CA . PRO B 1 99 ? 5.84 -22.516 8.758 1 91.5 99 PRO B CA 1
ATOM 3067 C C . PRO B 1 99 ? 5.781 -21.016 8.484 1 91.5 99 PRO B C 1
ATOM 3069 O O . PRO B 1 99 ? 6.801 -20.328 8.586 1 91.5 99 PRO B O 1
ATOM 3072 N N . TRP B 1 100 ? 4.668 -20.641 8.109 1 95.31 100 TRP B N 1
ATOM 3073 C CA . TRP B 1 100 ? 4.457 -19.219 7.844 1 95.31 100 TRP B CA 1
ATOM 3074 C C . TRP B 1 100 ? 4.75 -18.391 9.086 1 95.31 100 TRP B C 1
ATOM 3076 O O . TRP B 1 100 ? 4.27 -18.688 10.18 1 95.31 100 TRP B O 1
ATOM 3086 N N . ASP B 1 101 ? 5.52 -17.344 8.984 1 95.56 101 ASP B N 1
ATOM 3087 C CA . ASP B 1 101 ? 5.98 -16.547 10.117 1 95.56 101 ASP B CA 1
ATOM 3088 C C . ASP B 1 101 ? 5.016 -15.406 10.43 1 95.56 101 ASP B C 1
ATOM 3090 O O . ASP B 1 101 ? 5.258 -14.609 11.336 1 95.56 101 ASP B O 1
ATOM 3094 N N . GLY B 1 102 ? 3.941 -15.305 9.68 1 96.81 102 GLY B N 1
ATOM 3095 C CA . GLY B 1 102 ? 2.926 -14.297 9.953 1 96.81 102 GLY B CA 1
ATOM 3096 C C . GLY B 1 102 ? 3.141 -13.016 9.18 1 96.81 102 GLY B C 1
ATOM 3097 O O . GLY B 1 102 ? 2.318 -12.094 9.25 1 96.81 102 GLY B O 1
ATOM 3098 N N . TYR B 1 103 ? 4.23 -12.953 8.398 1 97.62 103 TYR B N 1
ATOM 3099 C CA . TYR B 1 103 ? 4.535 -11.719 7.68 1 97.62 103 TYR B CA 1
ATOM 3100 C C . TYR B 1 103 ? 3.857 -11.703 6.312 1 97.62 103 TYR B C 1
ATOM 3102 O O . TYR B 1 103 ? 3.949 -12.672 5.555 1 97.62 103 TYR B O 1
ATOM 3110 N N . TRP B 1 104 ? 3.189 -10.633 6.117 1 98.56 104 TRP B N 1
ATOM 3111 C CA . TRP B 1 104 ? 2.762 -10.273 4.77 1 98.56 104 TRP B CA 1
ATOM 3112 C C . TRP B 1 104 ? 3.834 -9.453 4.059 1 98.56 104 TRP B C 1
ATOM 3114 O O . TRP B 1 104 ? 4.453 -8.57 4.66 1 98.56 104 TRP B O 1
ATOM 3124 N N . HIS B 1 105 ? 4.062 -9.82 2.863 1 98.69 105 HIS B N 1
ATOM 3125 C CA . HIS B 1 105 ? 4.988 -9.078 2.018 1 98.69 105 HIS B CA 1
ATOM 3126 C C . HIS B 1 105 ? 4.246 -8.242 0.981 1 98.69 105 HIS B C 1
ATOM 3128 O O . HIS B 1 105 ? 3.525 -8.789 0.141 1 98.69 105 HIS B O 1
ATOM 3134 N N . LEU B 1 106 ? 4.379 -6.91 1.111 1 98.06 106 LEU B N 1
ATOM 3135 C CA . LEU B 1 106 ? 3.623 -6.027 0.228 1 98.06 106 LEU B CA 1
ATOM 3136 C C . LEU B 1 106 ? 4.547 -5.332 -0.767 1 98.06 106 LEU B C 1
ATOM 3138 O O . LEU B 1 106 ? 5.711 -5.062 -0.457 1 98.06 106 LEU B O 1
ATOM 3142 N N . ALA B 1 107 ? 4.059 -5.133 -1.959 1 96.88 107 ALA B N 1
ATOM 3143 C CA . ALA B 1 107 ? 4.715 -4.363 -3.014 1 96.88 107 ALA B CA 1
ATOM 3144 C C . ALA B 1 107 ? 3.715 -3.471 -3.744 1 96.88 107 ALA B C 1
ATOM 3146 O O . ALA B 1 107 ? 2.625 -3.918 -4.109 1 96.88 107 ALA B O 1
ATOM 3147 N N . GLY B 1 108 ? 4.035 -2.195 -3.799 1 94.06 108 GLY B N 1
ATOM 3148 C CA . GLY B 1 108 ? 3.238 -1.253 -4.566 1 94.06 108 GLY B CA 1
ATOM 3149 C C . GLY B 1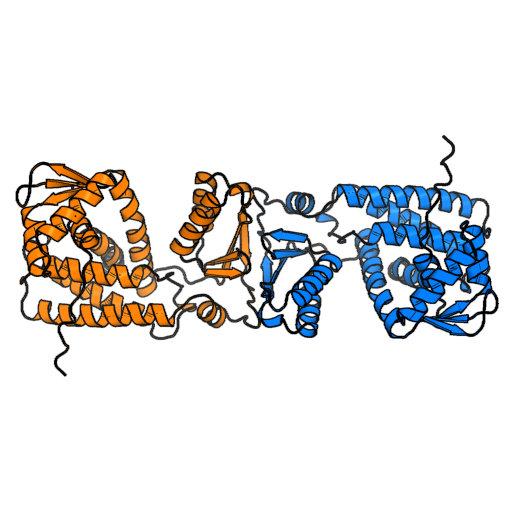 108 ? 4.031 -0.542 -5.648 1 94.06 108 GLY B C 1
ATOM 3150 O O . GLY B 1 108 ? 5.246 -0.37 -5.52 1 94.06 108 GLY B O 1
ATOM 3151 N N . PHE B 1 109 ? 3.426 -0.206 -6.711 1 90.5 109 PHE B N 1
ATOM 3152 C CA . PHE B 1 109 ? 4.141 0.563 -7.723 1 90.5 109 PHE B CA 1
ATOM 3153 C C . PHE B 1 109 ? 3.209 1.553 -8.414 1 90.5 109 PHE B C 1
ATOM 3155 O O . PHE B 1 109 ? 2.027 1.264 -8.609 1 90.5 109 PHE B O 1
ATOM 3162 N N . ALA B 1 110 ? 3.676 2.766 -8.469 1 84.56 110 ALA B N 1
ATOM 3163 C CA . ALA B 1 110 ? 3.051 3.883 -9.18 1 84.56 110 ALA B CA 1
ATOM 3164 C C . ALA B 1 110 ? 3.795 4.199 -10.469 1 84.56 110 ALA B C 1
ATOM 3166 O O . ALA B 1 110 ? 4.48 5.219 -10.57 1 84.56 110 ALA B O 1
ATOM 3167 N N . ILE B 1 111 ? 3.611 3.4 -11.445 1 87.5 111 ILE B N 1
ATOM 3168 C CA . ILE B 1 111 ? 4.281 3.582 -12.727 1 87.5 111 ILE B CA 1
ATOM 3169 C C . ILE B 1 111 ? 3.445 4.5 -13.617 1 87.5 111 ILE B C 1
ATOM 3171 O O . ILE B 1 111 ? 2.252 4.266 -13.82 1 87.5 111 ILE B O 1
ATOM 3175 N N . PRO B 1 112 ? 4.02 5.535 -14.062 1 87.81 112 PRO B N 1
ATOM 3176 C CA . PRO B 1 112 ? 3.275 6.523 -14.852 1 87.81 112 PRO B CA 1
ATOM 3177 C C . PRO B 1 112 ? 2.682 5.934 -16.125 1 87.81 112 PRO B C 1
ATOM 3179 O O . PRO B 1 112 ? 3.104 4.863 -16.578 1 87.81 112 PRO B O 1
ATOM 3182 N N . GLU B 1 113 ? 1.735 6.672 -16.641 1 85.12 113 GLU B N 1
ATOM 3183 C CA . GLU B 1 113 ? 1.042 6.25 -17.859 1 85.12 113 GLU B CA 1
ATOM 3184 C C . GLU B 1 113 ? 2.004 6.152 -19.031 1 85.12 113 GLU B C 1
ATOM 3186 O O . GLU B 1 113 ? 1.82 5.316 -19.922 1 85.12 113 GLU B O 1
ATOM 3191 N N . SER B 1 114 ? 3.023 6.961 -19 1 87.81 114 SER B N 1
ATOM 3192 C CA . SER B 1 114 ? 4.031 6.938 -20.062 1 87.81 114 SER B CA 1
ATOM 3193 C C . SER B 1 114 ? 4.758 5.598 -20.094 1 87.81 114 SER B C 1
ATOM 3195 O O . SER B 1 114 ? 5.359 5.246 -21.109 1 87.81 114 SER B O 1
ATOM 3197 N N . SER B 1 115 ? 4.648 4.801 -19.031 1 91.38 115 SER B N 1
ATOM 3198 C CA . SER B 1 115 ? 5.281 3.488 -18.938 1 91.38 115 SER B CA 1
ATOM 3199 C C . SER B 1 115 ? 4.254 2.395 -18.672 1 91.38 115 SER B C 1
ATOM 3201 O O . SER B 1 115 ? 4.504 1.473 -17.906 1 91.38 115 SER B O 1
ATOM 3203 N N . ARG B 1 116 ? 3.18 2.537 -19.344 1 91.06 116 ARG B N 1
ATOM 3204 C CA . ARG B 1 116 ? 2.049 1.639 -19.125 1 91.06 116 ARG B CA 1
ATOM 3205 C C . ARG B 1 116 ? 2.436 0.194 -19.438 1 91.06 116 ARG B C 1
ATOM 3207 O O . ARG B 1 116 ? 1.993 -0.729 -18.75 1 91.06 116 ARG B O 1
ATOM 3214 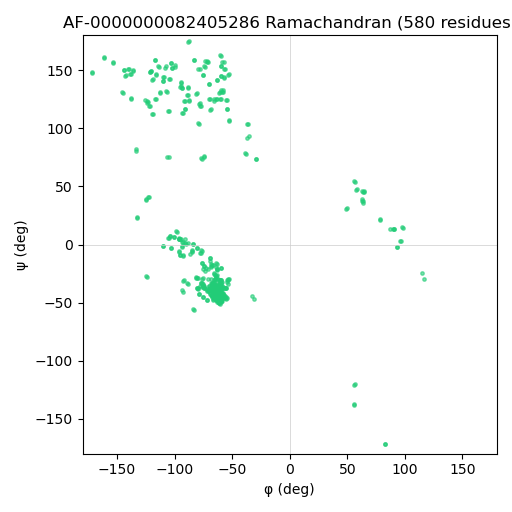N N . LYS B 1 117 ? 3.256 -0.034 -20.469 1 93.56 117 LYS B N 1
ATOM 3215 C CA . LYS B 1 117 ? 3.678 -1.386 -20.828 1 93.56 117 LYS B CA 1
ATOM 3216 C C . LYS B 1 117 ? 4.449 -2.039 -19.688 1 93.56 117 LYS B C 1
ATOM 3218 O O . LYS B 1 117 ? 4.234 -3.211 -19.375 1 93.56 117 LYS B O 1
ATOM 3223 N N . ALA B 1 118 ? 5.301 -1.241 -19.094 1 94.38 118 ALA B N 1
ATOM 3224 C CA . ALA B 1 118 ? 6.082 -1.742 -17.969 1 94.38 118 ALA B CA 1
ATOM 3225 C C . ALA B 1 118 ? 5.184 -2.039 -16.766 1 94.38 118 ALA B C 1
ATOM 3227 O O . ALA B 1 118 ? 5.383 -3.035 -16.062 1 94.38 118 ALA B O 1
ATOM 3228 N N . ARG B 1 119 ? 4.242 -1.188 -16.578 1 93.69 119 ARG B N 1
ATOM 3229 C CA . ARG B 1 119 ? 3.293 -1.397 -15.492 1 93.69 119 ARG B CA 1
ATOM 3230 C C . ARG B 1 119 ? 2.541 -2.711 -15.664 1 93.69 119 ARG B C 1
ATOM 3232 O O . ARG B 1 119 ? 2.445 -3.508 -14.727 1 93.69 119 ARG B O 1
ATOM 3239 N N . ASP B 1 120 ? 2.045 -2.961 -16.844 1 94.56 120 ASP B N 1
ATOM 3240 C CA . ASP B 1 120 ? 1.283 -4.172 -17.125 1 94.56 120 ASP B CA 1
ATOM 3241 C C . ASP B 1 120 ? 2.16 -5.418 -16.984 1 94.56 120 ASP B C 1
ATOM 3243 O O . ASP B 1 120 ? 1.717 -6.441 -16.469 1 94.56 120 ASP B O 1
ATOM 3247 N N . ALA B 1 121 ? 3.375 -5.324 -17.422 1 94.69 121 ALA B N 1
ATOM 3248 C CA . ALA B 1 121 ? 4.316 -6.438 -17.328 1 94.69 121 ALA B CA 1
ATOM 3249 C C . ALA B 1 121 ? 4.621 -6.762 -15.859 1 94.69 121 ALA B C 1
ATOM 3251 O O . ALA B 1 121 ? 4.676 -7.93 -15.477 1 94.69 121 ALA B O 1
ATOM 3252 N N . LEU B 1 122 ? 4.816 -5.742 -15.086 1 94.81 122 LEU B N 1
ATOM 3253 C CA . LEU B 1 122 ? 5.113 -5.953 -13.672 1 94.81 122 LEU B CA 1
ATOM 3254 C C . LEU B 1 122 ? 3.91 -6.555 -12.953 1 94.81 122 LEU B C 1
ATOM 3256 O O . LEU B 1 122 ? 4.066 -7.461 -12.125 1 94.81 122 LEU B O 1
ATOM 3260 N N . ARG B 1 123 ? 2.762 -6.027 -13.297 1 94.88 123 ARG B N 1
ATOM 3261 C CA . ARG B 1 123 ? 1.542 -6.582 -12.719 1 94.88 123 ARG B CA 1
ATOM 3262 C C . ARG B 1 123 ? 1.415 -8.07 -13.039 1 94.88 123 ARG B C 1
ATOM 3264 O O . ARG B 1 123 ? 1.111 -8.875 -12.156 1 94.88 123 ARG B O 1
ATOM 3271 N N . THR B 1 124 ? 1.667 -8.414 -14.227 1 93.81 124 THR B N 1
ATOM 3272 C CA . THR B 1 124 ? 1.604 -9.805 -14.656 1 93.81 124 THR B CA 1
ATOM 3273 C C . THR B 1 124 ? 2.584 -10.664 -13.859 1 93.81 124 THR B C 1
ATOM 3275 O O . THR B 1 124 ? 2.238 -11.766 -13.414 1 93.81 124 THR B O 1
ATOM 3278 N N . ARG B 1 125 ? 3.754 -10.133 -13.68 1 93 125 ARG B N 1
ATOM 3279 C CA . ARG B 1 125 ? 4.777 -10.859 -12.938 1 93 125 ARG B CA 1
ATOM 3280 C C . ARG B 1 125 ? 4.375 -11.023 -11.477 1 93 125 ARG B C 1
ATOM 3282 O O . ARG B 1 125 ? 4.566 -12.086 -10.891 1 93 125 ARG B O 1
ATOM 3289 N N . VAL B 1 126 ? 3.816 -10.031 -10.898 1 95.38 126 VAL B N 1
ATOM 3290 C CA . VAL B 1 126 ? 3.402 -10.039 -9.5 1 95.38 126 VAL B CA 1
ATOM 3291 C C . VAL B 1 126 ? 2.311 -11.086 -9.289 1 95.38 126 VAL B C 1
ATOM 3293 O O . VAL B 1 126 ? 2.365 -11.867 -8.336 1 95.38 126 VAL B O 1
ATOM 3296 N N . VAL B 1 127 ? 1.402 -11.125 -10.188 1 94.19 127 VAL B N 1
ATOM 3297 C CA . VAL B 1 127 ? 0.306 -12.086 -10.102 1 94.19 127 VAL B CA 1
ATOM 3298 C C . VAL B 1 127 ? 0.837 -13.5 -10.328 1 94.19 127 VAL B C 1
ATOM 3300 O O . VAL B 1 127 ? 0.447 -14.43 -9.625 1 94.19 127 VAL B O 1
ATOM 3303 N N . TYR B 1 128 ? 1.768 -13.594 -11.25 1 91.38 128 TYR B N 1
ATOM 3304 C CA . TYR B 1 128 ? 2.406 -14.875 -11.523 1 91.38 128 TYR B CA 1
ATOM 3305 C C . TYR B 1 128 ? 3.109 -15.414 -10.281 1 91.38 128 TYR B C 1
ATOM 3307 O O . TYR B 1 128 ? 3.107 -16.625 -10.031 1 91.38 128 TYR B O 1
ATOM 3315 N N . LEU B 1 129 ? 3.609 -14.516 -9.492 1 93.44 129 LEU B N 1
ATOM 3316 C CA . LEU B 1 129 ? 4.336 -14.891 -8.281 1 93.44 129 LEU B CA 1
ATOM 3317 C C . LEU B 1 129 ? 3.371 -15.148 -7.129 1 93.44 129 LEU B C 1
ATOM 3319 O O . LEU B 1 129 ? 3.801 -15.445 -6.012 1 93.44 129 LEU B O 1
ATOM 3323 N N . GLY B 1 130 ? 2.107 -15.008 -7.414 1 94.88 130 GLY B N 1
ATOM 3324 C CA . GLY B 1 130 ? 1.102 -15.328 -6.414 1 94.88 130 GLY B CA 1
ATOM 3325 C C . GLY B 1 130 ? 0.595 -14.117 -5.66 1 94.88 130 GLY B C 1
ATOM 3326 O O . GLY B 1 130 ? -0.054 -14.25 -4.621 1 94.88 130 GLY B O 1
ATOM 3327 N N . GLY B 1 131 ? 0.857 -12.969 -6.152 1 97.5 131 GLY B N 1
ATOM 3328 C CA . GLY B 1 131 ? 0.406 -11.75 -5.496 1 97.5 131 GLY B CA 1
ATOM 3329 C C . GLY B 1 131 ? -1.074 -11.484 -5.691 1 97.5 131 GLY B C 1
ATOM 3330 O O . GLY B 1 131 ? -1.634 -11.797 -6.742 1 97.5 131 GLY B O 1
ATOM 3331 N N . ALA B 1 132 ? -1.659 -10.922 -4.668 1 97.56 132 ALA B N 1
ATOM 3332 C CA . ALA B 1 132 ? -3.049 -10.477 -4.754 1 97.56 132 ALA B CA 1
ATOM 3333 C C . ALA B 1 132 ? -3.152 -8.961 -4.594 1 97.56 132 ALA B C 1
ATOM 3335 O O . ALA B 1 132 ? -2.391 -8.359 -3.832 1 97.56 132 ALA B O 1
ATOM 3336 N N . LEU B 1 133 ? -4.102 -8.445 -5.285 1 95.31 133 LEU B N 1
ATOM 3337 C CA . LEU B 1 133 ? -4.336 -7.004 -5.203 1 95.31 133 LEU B CA 1
ATOM 3338 C C . LEU B 1 133 ? -5.078 -6.645 -3.922 1 95.31 133 LEU B C 1
ATOM 3340 O O . LEU B 1 133 ? -6.152 -7.184 -3.646 1 95.31 133 LEU B O 1
ATOM 3344 N N . VAL B 1 134 ? -4.426 -5.805 -3.072 1 94.5 134 VAL B N 1
ATOM 3345 C CA . VAL B 1 134 ? -5.102 -5.281 -1.891 1 94.5 134 VAL B CA 1
ATOM 3346 C C . VAL B 1 134 ? -5.918 -4.047 -2.27 1 94.5 134 VAL B C 1
ATOM 3348 O O . VAL B 1 134 ? -7.125 -3.99 -2.006 1 94.5 134 VAL B O 1
ATOM 3351 N N . GLN B 1 135 ? -5.172 -2.982 -2.92 1 86.81 135 GLN B N 1
ATOM 3352 C CA . GLN B 1 135 ? -5.816 -1.765 -3.402 1 86.81 135 GLN B CA 1
ATOM 3353 C C . GLN B 1 135 ? -4.84 -0.913 -4.211 1 86.81 135 GLN B C 1
ATOM 3355 O O . GLN B 1 135 ? -3.648 -0.865 -3.904 1 86.81 135 GLN B O 1
ATOM 3360 N N . GLY B 1 136 ? -5.438 -0.205 -5.199 1 78.94 136 GLY B N 1
ATOM 3361 C CA . GLY B 1 136 ? -4.746 0.886 -5.867 1 78.94 136 GLY B CA 1
ATOM 3362 C C . GLY B 1 136 ? -3.35 0.514 -6.332 1 78.94 136 GLY B C 1
ATOM 3363 O O . GLY B 1 136 ? -2.414 1.306 -6.199 1 78.94 136 GLY B O 1
ATOM 3364 N N . GLY B 1 137 ? -2.992 -0.666 -6.699 1 87.94 137 GLY B N 1
ATOM 3365 C CA . GLY B 1 137 ? -1.662 -1.056 -7.137 1 87.94 137 GLY B CA 1
ATOM 3366 C C . GLY B 1 137 ? -0.822 -1.663 -6.031 1 87.94 137 GLY B C 1
ATOM 3367 O O . GLY B 1 137 ? 0.375 -1.897 -6.211 1 87.94 137 GLY B O 1
ATOM 3368 N N . LEU B 1 138 ? -1.371 -1.807 -4.934 1 94.69 138 LEU B N 1
ATOM 3369 C CA . LEU B 1 138 ? -0.724 -2.479 -3.812 1 94.69 138 LEU B CA 1
ATOM 3370 C C . LEU B 1 138 ? -1.05 -3.969 -3.811 1 94.69 138 LEU B C 1
ATOM 3372 O O . LEU B 1 138 ? -2.221 -4.352 -3.814 1 94.69 138 LEU B O 1
ATOM 3376 N N . TYR B 1 139 ? 0.015 -4.742 -3.83 1 96.94 139 TYR B N 1
ATOM 3377 C CA . TYR B 1 139 ? -0.14 -6.191 -3.854 1 96.94 139 TYR B CA 1
ATOM 3378 C C . TYR B 1 139 ? 0.45 -6.824 -2.598 1 96.94 139 TYR B C 1
ATOM 3380 O O . TYR B 1 139 ? 1.288 -6.219 -1.927 1 96.94 139 TYR B O 1
ATOM 3388 N N . VAL B 1 140 ? -0 -8.016 -2.309 1 98.31 140 VAL B N 1
ATOM 3389 C CA . VAL B 1 140 ? 0.448 -8.695 -1.095 1 98.31 140 VAL B CA 1
ATOM 3390 C C . VAL B 1 140 ? 0.713 -10.164 -1.391 1 98.31 140 VAL B C 1
ATOM 3392 O O . VAL B 1 140 ? 0.112 -10.742 -2.301 1 98.31 140 VAL B O 1
ATOM 3395 N N . SER B 1 141 ? 1.631 -10.727 -0.766 1 98.25 141 SER B N 1
ATOM 3396 C CA . SER B 1 141 ? 1.977 -12.148 -0.79 1 98.25 141 SER B CA 1
ATOM 3397 C C . SER B 1 141 ? 2.412 -12.633 0.588 1 98.25 141 SER B C 1
ATOM 3399 O O . SER B 1 141 ? 2.988 -11.875 1.367 1 98.25 141 SER B O 1
ATOM 3401 N N . PRO B 1 142 ? 2.102 -13.852 0.927 1 97.62 142 PRO B N 1
ATOM 3402 C CA . PRO B 1 142 ? 2.654 -14.406 2.164 1 97.62 142 PRO B CA 1
ATOM 3403 C C . PRO B 1 142 ? 4.09 -14.898 2 1 97.62 142 PRO B C 1
ATOM 3405 O O . PRO B 1 142 ? 4.711 -15.344 2.971 1 97.62 142 PRO B O 1
ATOM 3408 N N . HIS B 1 143 ? 4.641 -14.812 0.743 1 95.88 143 HIS B N 1
ATOM 3409 C CA . HIS B 1 143 ? 5.988 -15.289 0.459 1 95.88 143 HIS B CA 1
ATOM 3410 C C . HIS B 1 143 ? 6.98 -14.133 0.367 1 95.88 143 HIS B C 1
ATOM 3412 O O . HIS B 1 143 ? 6.602 -13.016 0.007 1 95.88 143 HIS B O 1
ATOM 3418 N N . ALA B 1 144 ? 8.258 -14.438 0.691 1 95.88 144 ALA B N 1
ATOM 3419 C CA . ALA B 1 144 ? 9.328 -13.453 0.564 1 95.88 144 ALA B CA 1
ATOM 3420 C C . ALA B 1 144 ? 9.711 -13.242 -0.899 1 95.88 144 ALA B C 1
ATOM 3422 O O . ALA B 1 144 ? 10.812 -13.602 -1.318 1 95.88 144 ALA B O 1
ATOM 3423 N N . TRP B 1 145 ? 8.867 -12.523 -1.617 1 95.5 145 TRP B N 1
ATOM 3424 C CA . TRP B 1 145 ? 8.984 -12.414 -3.068 1 95.5 145 TRP B CA 1
ATOM 3425 C C . TRP B 1 145 ? 9.812 -11.195 -3.463 1 95.5 145 TRP B C 1
ATOM 3427 O O . TRP B 1 145 ? 10 -10.93 -4.652 1 95.5 145 TRP B O 1
ATOM 3437 N N . GLU B 1 146 ? 10.344 -10.422 -2.537 1 95.25 146 GLU B N 1
ATOM 3438 C CA . GLU B 1 146 ? 10.969 -9.125 -2.791 1 95.25 146 GLU B CA 1
ATOM 3439 C C . GLU B 1 146 ? 12.07 -9.234 -3.832 1 95.25 146 GLU B C 1
ATOM 3441 O O . GLU B 1 146 ? 12.141 -8.43 -4.762 1 95.25 146 GLU B O 1
ATOM 3446 N N . PRO B 1 147 ? 12.969 -10.258 -3.713 1 94.31 147 PRO B N 1
ATOM 3447 C CA . PRO B 1 147 ? 14.039 -10.328 -4.711 1 94.31 147 PRO B CA 1
ATOM 3448 C C . PRO B 1 147 ? 13.508 -10.516 -6.133 1 94.31 147 PRO B C 1
ATOM 3450 O O . PRO B 1 147 ? 14.047 -9.938 -7.078 1 94.31 147 PRO B O 1
ATOM 3453 N N . TYR B 1 148 ? 12.43 -11.266 -6.289 1 93.69 148 TYR B N 1
ATOM 3454 C CA . TYR B 1 148 ? 11.852 -11.531 -7.602 1 93.69 148 TYR B CA 1
ATOM 3455 C C . TYR B 1 148 ? 11.195 -10.281 -8.172 1 93.69 148 TYR B C 1
ATOM 3457 O O . TYR B 1 148 ? 11.328 -9.984 -9.359 1 93.69 148 TYR B O 1
ATOM 3465 N N . ILE B 1 149 ? 10.516 -9.531 -7.301 1 95.5 149 ILE B N 1
ATOM 3466 C CA . ILE B 1 149 ? 9.844 -8.305 -7.73 1 95.5 149 ILE B CA 1
ATOM 3467 C C . ILE B 1 149 ? 10.891 -7.258 -8.117 1 95.5 149 ILE B C 1
ATOM 3469 O O . ILE B 1 149 ? 10.742 -6.574 -9.141 1 95.5 149 ILE B O 1
ATOM 3473 N N . ARG B 1 150 ? 11.883 -7.16 -7.332 1 94.75 150 ARG B N 1
ATOM 3474 C CA . ARG B 1 150 ? 12.945 -6.199 -7.613 1 94.75 150 ARG B CA 1
ATOM 3475 C C . ARG B 1 150 ? 13.633 -6.512 -8.938 1 94.75 150 ARG B C 1
ATOM 3477 O O . ARG B 1 150 ? 13.922 -5.605 -9.719 1 94.75 150 ARG B O 1
ATOM 3484 N N . ASP B 1 151 ? 13.914 -7.781 -9.164 1 94.62 151 ASP B N 1
ATOM 3485 C CA . ASP B 1 151 ? 14.531 -8.195 -10.422 1 94.62 151 ASP B CA 1
ATOM 3486 C C . ASP B 1 151 ? 13.648 -7.848 -11.609 1 94.62 151 ASP B C 1
ATOM 3488 O O . ASP B 1 151 ? 14.133 -7.348 -12.625 1 94.62 151 ASP B O 1
ATOM 3492 N N . ALA B 1 152 ? 12.398 -8.086 -11.469 1 94.69 152 ALA B N 1
ATOM 3493 C CA . ALA B 1 152 ? 11.453 -7.777 -12.539 1 94.69 152 ALA B CA 1
ATOM 3494 C C . ALA B 1 152 ? 11.398 -6.273 -12.805 1 94.69 152 ALA B C 1
ATOM 3496 O O . ALA B 1 152 ? 11.398 -5.836 -13.961 1 94.69 152 ALA B O 1
ATOM 3497 N N . ALA B 1 153 ? 11.344 -5.512 -11.75 1 95.75 153 ALA B N 1
ATOM 3498 C CA . ALA B 1 153 ? 11.297 -4.055 -11.891 1 95.75 153 ALA B CA 1
ATOM 3499 C C . ALA B 1 153 ? 12.578 -3.523 -12.531 1 95.75 153 ALA B C 1
ATOM 3501 O O . ALA B 1 153 ? 12.531 -2.586 -13.328 1 95.75 153 ALA B O 1
ATOM 3502 N N . ALA B 1 154 ? 13.703 -4.102 -12.133 1 95.19 154 ALA B N 1
ATOM 3503 C CA . ALA B 1 154 ? 14.984 -3.695 -12.695 1 95.19 154 ALA B CA 1
ATOM 3504 C C . ALA B 1 154 ? 15.039 -3.984 -14.195 1 95.19 154 ALA B C 1
ATOM 3506 O O . ALA B 1 154 ? 15.516 -3.152 -14.977 1 95.19 154 ALA B O 1
ATOM 3507 N N . GLU B 1 155 ? 14.562 -5.141 -14.594 1 94.5 155 GLU B N 1
ATOM 3508 C CA . GLU B 1 155 ? 14.531 -5.52 -16 1 94.5 155 GLU B CA 1
ATOM 3509 C C . GLU B 1 155 ? 13.68 -4.547 -16.812 1 94.5 155 GLU B C 1
ATOM 3511 O O . GLU B 1 155 ? 13.969 -4.293 -17.984 1 94.5 155 GLU B O 1
ATOM 3516 N N . LEU B 1 156 ? 12.68 -3.973 -16.188 1 95.06 156 LEU B N 1
ATOM 3517 C CA . LEU B 1 156 ? 11.75 -3.078 -16.859 1 95.06 156 LEU B CA 1
ATOM 3518 C C . LEU B 1 156 ? 12.148 -1.62 -16.656 1 95.06 156 LEU B C 1
ATOM 3520 O O . LEU B 1 156 ? 11.492 -0.712 -17.156 1 95.06 156 LEU B O 1
ATOM 3524 N N . ASP B 1 157 ? 13.141 -1.354 -15.852 1 94.56 157 ASP B N 1
ATOM 3525 C CA . ASP B 1 157 ? 13.664 -0.025 -15.562 1 94.56 157 ASP B CA 1
ATOM 3526 C C . ASP B 1 157 ? 12.625 0.833 -14.844 1 94.56 157 ASP B C 1
ATOM 3528 O O . ASP B 1 157 ? 12.398 1.988 -15.219 1 94.56 157 ASP B O 1
ATOM 3532 N N . VAL B 1 158 ? 11.953 0.248 -13.836 1 95.31 158 VAL B N 1
ATOM 3533 C CA . VAL B 1 158 ? 10.93 1.001 -13.125 1 95.31 158 VAL B CA 1
ATOM 3534 C C . VAL B 1 158 ? 11.117 0.841 -11.617 1 95.31 158 VAL B C 1
ATOM 3536 O O . VAL B 1 158 ? 10.164 0.977 -10.844 1 95.31 158 VAL B O 1
ATOM 3539 N N . GLU B 1 159 ? 12.32 0.52 -11.18 1 94.38 159 GLU B N 1
ATOM 3540 C CA . GLU B 1 159 ? 12.609 0.265 -9.773 1 94.38 159 GLU B CA 1
ATOM 3541 C C . GLU B 1 159 ? 12.305 1.489 -8.914 1 94.38 159 GLU B C 1
ATOM 3543 O O . GLU B 1 159 ? 11.914 1.358 -7.754 1 94.38 159 GLU B O 1
ATOM 3548 N N . GLN B 1 160 ? 12.461 2.633 -9.523 1 93.06 160 GLN B N 1
ATOM 3549 C CA . GLN B 1 160 ? 12.273 3.875 -8.781 1 93.06 160 GLN B CA 1
ATOM 3550 C C . GLN B 1 160 ? 10.805 4.086 -8.422 1 93.06 160 GLN B C 1
ATOM 3552 O O . GLN B 1 160 ? 10.477 4.926 -7.582 1 93.06 160 GLN B O 1
ATOM 3557 N N . HIS B 1 161 ? 9.914 3.295 -9 1 94.19 161 HIS B N 1
ATOM 3558 C CA . HIS B 1 161 ? 8.484 3.457 -8.781 1 94.19 161 HIS B CA 1
ATOM 3559 C C . HIS B 1 161 ? 7.938 2.365 -7.871 1 94.19 161 HIS B C 1
ATOM 3561 O O . HIS B 1 161 ? 6.73 2.293 -7.637 1 94.19 161 HIS B O 1
ATOM 3567 N N . LEU B 1 162 ? 8.859 1.556 -7.359 1 95 162 LEU B N 1
ATOM 3568 C CA . LEU B 1 162 ? 8.453 0.429 -6.523 1 95 162 LEU B CA 1
ATOM 3569 C C . LEU B 1 162 ? 8.508 0.801 -5.047 1 95 162 LEU B C 1
ATOM 3571 O O . LEU B 1 162 ? 9.438 1.482 -4.605 1 95 162 LEU B O 1
ATOM 3575 N N . SER B 1 163 ? 7.535 0.448 -4.312 1 96 163 SER B N 1
ATOM 3576 C CA . SER B 1 163 ? 7.562 0.448 -2.852 1 96 163 SER B CA 1
ATOM 3577 C C . SER B 1 163 ? 7.34 -0.955 -2.297 1 96 163 SER B C 1
ATOM 3579 O O . SER B 1 163 ? 6.578 -1.739 -2.861 1 96 163 SER B O 1
ATOM 3581 N N . SER B 1 164 ? 8.016 -1.304 -1.23 1 97.31 164 SER B N 1
ATOM 3582 C CA . SER B 1 164 ? 7.852 -2.621 -0.627 1 97.31 164 SER B CA 1
ATOM 3583 C C . SER B 1 164 ? 7.949 -2.551 0.893 1 97.31 164 SER B C 1
ATOM 3585 O O . SER B 1 164 ? 8.578 -1.642 1.438 1 97.31 164 SER B O 1
ATOM 3587 N N . LEU B 1 165 ? 7.281 -3.412 1.558 1 98.19 165 LEU B N 1
ATOM 3588 C CA . LEU B 1 165 ? 7.273 -3.516 3.014 1 98.19 165 LEU B CA 1
ATOM 3589 C C . LEU B 1 165 ? 6.762 -4.883 3.459 1 98.19 165 LEU B C 1
ATOM 3591 O O . LEU B 1 165 ? 6.191 -5.625 2.658 1 98.19 165 LEU B O 1
ATOM 3595 N N . THR B 1 166 ? 7.059 -5.246 4.672 1 98.56 166 THR B N 1
ATOM 3596 C CA . THR B 1 166 ? 6.488 -6.43 5.305 1 98.56 166 THR B CA 1
ATOM 3597 C C . THR B 1 166 ? 5.73 -6.055 6.574 1 98.56 166 THR B C 1
ATOM 3599 O O . THR B 1 166 ? 6.016 -5.027 7.191 1 98.56 166 THR B O 1
ATOM 3602 N N . THR B 1 167 ? 4.73 -6.789 6.875 1 98.5 167 THR B N 1
ATOM 3603 C CA . THR B 1 167 ? 3.959 -6.488 8.078 1 98.5 167 THR B CA 1
ATOM 3604 C C . THR B 1 167 ? 3.291 -7.75 8.617 1 98.5 167 THR B C 1
ATOM 3606 O O . THR B 1 167 ? 3.061 -8.703 7.875 1 98.5 167 THR B O 1
ATOM 3609 N N . ARG B 1 168 ? 2.971 -7.75 9.883 1 97.75 168 ARG B N 1
ATOM 3610 C CA . ARG B 1 168 ? 2.199 -8.82 10.508 1 97.75 168 ARG B CA 1
ATOM 3611 C C . ARG B 1 168 ? 0.804 -8.336 10.891 1 97.75 168 ARG B C 1
ATOM 3613 O O . ARG B 1 168 ? -0.012 -9.117 11.391 1 97.75 168 ARG B O 1
ATOM 3620 N N . ASP B 1 169 ? 0.556 -7.074 10.617 1 97.88 169 ASP B N 1
ATOM 3621 C CA . ASP B 1 169 ? -0.704 -6.523 11.109 1 97.88 169 ASP B CA 1
ATOM 3622 C C . ASP B 1 169 ? -1.516 -5.906 9.969 1 97.88 169 ASP B C 1
ATOM 3624 O O . ASP B 1 169 ? -2.125 -4.848 10.141 1 97.88 169 ASP B O 1
ATOM 3628 N N . LEU B 1 170 ? -1.479 -6.559 8.859 1 98.12 170 LEU B N 1
ATOM 3629 C CA . LEU B 1 170 ? -2.266 -6.105 7.719 1 98.12 170 LEU B CA 1
ATOM 3630 C C . LEU B 1 170 ? -3.758 -6.18 8.023 1 98.12 170 LEU B C 1
ATOM 3632 O O . LEU B 1 170 ? -4.25 -7.207 8.492 1 98.12 170 LEU B O 1
ATOM 3636 N N . LYS B 1 171 ? -4.43 -5.105 7.871 1 97.62 171 LYS B N 1
ATOM 3637 C CA . LYS B 1 171 ? -5.887 -5.059 7.906 1 97.62 171 LYS B CA 1
ATOM 3638 C C . LYS B 1 171 ? -6.457 -4.703 6.535 1 97.62 171 LYS B C 1
ATOM 3640 O O . LYS B 1 171 ? -5.961 -3.795 5.863 1 97.62 171 LYS B O 1
ATOM 3645 N N . VAL B 1 172 ? -7.391 -5.418 6.059 1 96.25 172 VAL B N 1
ATOM 3646 C CA . VAL B 1 172 ? -8.109 -5.168 4.812 1 96.25 172 VAL B CA 1
ATOM 3647 C C . VAL B 1 172 ? -9.602 -4.969 5.109 1 96.25 172 VAL B C 1
ATOM 3649 O O . VAL B 1 172 ? -10.305 -5.922 5.449 1 96.25 172 VAL B O 1
ATOM 3652 N N . GLY B 1 173 ? -10.031 -3.744 4.895 1 93 173 GLY B N 1
ATOM 3653 C CA . GLY B 1 173 ? -11.359 -3.436 5.402 1 93 173 GLY B CA 1
ATOM 3654 C C . GLY B 1 173 ? -11.5 -3.676 6.891 1 93 173 GLY B C 1
ATOM 3655 O O . GLY B 1 173 ? -10.719 -3.152 7.688 1 93 173 GLY B O 1
ATOM 3656 N N . MET B 1 174 ? -12.414 -4.547 7.227 1 91.5 174 MET B N 1
ATOM 3657 C CA . MET B 1 174 ? -12.656 -4.852 8.633 1 91.5 174 MET B CA 1
ATOM 3658 C C . MET B 1 174 ? -11.977 -6.164 9.023 1 91.5 174 MET B C 1
ATOM 3660 O O . MET B 1 174 ? -12.102 -6.609 10.172 1 91.5 174 MET B O 1
ATOM 3664 N N . LEU B 1 175 ? -11.219 -6.707 8.125 1 96.31 175 LEU B N 1
ATOM 3665 C CA . LEU B 1 175 ? -10.609 -8.008 8.359 1 96.31 175 LEU B CA 1
ATOM 3666 C C . LEU B 1 175 ? -9.203 -7.852 8.945 1 96.31 175 LEU B C 1
ATOM 3668 O O . LEU B 1 175 ? -8.414 -7.047 8.445 1 96.31 175 LEU B O 1
ATOM 3672 N N . GLU B 1 176 ? -8.945 -8.633 9.953 1 96.38 176 GLU B N 1
ATOM 3673 C CA . GLU B 1 176 ? -7.625 -8.648 10.578 1 96.38 176 GLU B CA 1
ATOM 3674 C C . GLU B 1 176 ? -7.043 -10.055 10.602 1 96.38 176 GLU B C 1
ATOM 3676 O O . GLU B 1 176 ? -5.824 -10.227 10.641 1 96.38 176 GLU B O 1
ATOM 3681 N N . ASP B 1 177 ? -7.938 -11.008 10.617 1 97.44 177 ASP B N 1
ATOM 3682 C CA . ASP B 1 177 ? -7.512 -12.406 10.633 1 97.44 177 ASP B CA 1
ATOM 3683 C C . ASP B 1 177 ? -6.891 -12.805 9.305 1 97.44 177 ASP B C 1
ATOM 3685 O O . ASP B 1 177 ? -7.512 -12.656 8.25 1 97.44 177 ASP B O 1
ATOM 3689 N N . PRO B 1 178 ? -5.664 -13.328 9.367 1 97.56 178 PRO B N 1
ATOM 3690 C CA . PRO B 1 178 ? -4.961 -13.641 8.125 1 97.56 178 PRO B CA 1
ATOM 3691 C C . PRO B 1 178 ? -5.727 -14.625 7.242 1 97.56 178 PRO B C 1
ATOM 3693 O O . PRO B 1 178 ? -5.691 -14.516 6.012 1 97.56 178 PRO B O 1
ATOM 3696 N N . VAL B 1 179 ? -6.406 -15.578 7.824 1 96.5 179 VAL B N 1
ATOM 3697 C CA . VAL B 1 179 ? -7.152 -16.562 7.059 1 96.5 179 VAL B CA 1
ATOM 3698 C C . VAL B 1 179 ? -8.297 -15.891 6.316 1 96.5 179 VAL B C 1
ATOM 3700 O O . VAL B 1 179 ? -8.531 -16.156 5.133 1 96.5 179 VAL B O 1
ATOM 3703 N N . GLU B 1 180 ? -8.992 -15.016 6.996 1 96.75 180 GLU B N 1
ATOM 3704 C CA . GLU B 1 180 ? -10.102 -14.281 6.387 1 96.75 180 GLU B CA 1
ATOM 3705 C C . GLU B 1 180 ? -9.602 -13.336 5.305 1 96.75 180 GLU B C 1
ATOM 3707 O O . GLU B 1 180 ? -10.25 -13.172 4.266 1 96.75 180 GLU B O 1
ATOM 3712 N N . ILE B 1 181 ? -8.445 -12.703 5.582 1 97.5 181 ILE B N 1
ATOM 3713 C CA . ILE B 1 181 ? -7.844 -11.805 4.594 1 97.5 181 ILE B CA 1
ATOM 3714 C C . ILE B 1 181 ? -7.48 -12.594 3.34 1 97.5 181 ILE B C 1
ATOM 3716 O O . ILE B 1 181 ? -7.777 -12.164 2.223 1 97.5 181 ILE B O 1
ATOM 3720 N N . ALA B 1 182 ? -6.891 -13.773 3.504 1 97.62 182 ALA B N 1
ATOM 3721 C CA . ALA B 1 182 ? -6.527 -14.617 2.369 1 97.62 182 ALA B CA 1
ATOM 3722 C C . ALA B 1 182 ? -7.758 -15.008 1.56 1 97.62 182 ALA B C 1
ATOM 3724 O O . ALA B 1 182 ? -7.754 -14.922 0.329 1 97.62 182 ALA B O 1
ATOM 3725 N N . ALA B 1 183 ? -8.828 -15.367 2.227 1 95.56 183 ALA B N 1
ATOM 3726 C CA . ALA B 1 183 ? -10.055 -15.789 1.561 1 95.56 183 ALA B CA 1
ATOM 3727 C C . ALA B 1 183 ? -10.672 -14.641 0.762 1 95.56 183 ALA B C 1
ATOM 3729 O O . ALA B 1 183 ? -11.312 -14.867 -0.264 1 95.56 183 ALA B O 1
ATOM 3730 N N . GLN B 1 184 ? -10.406 -13.484 1.271 1 95.25 184 GLN B N 1
ATOM 3731 C CA . GLN B 1 184 ? -10.945 -12.312 0.593 1 95.25 184 GLN B CA 1
ATOM 3732 C C . GLN B 1 184 ? -10.102 -11.945 -0.623 1 95.25 184 GLN B C 1
ATOM 3734 O O . GLN B 1 184 ? -10.633 -11.516 -1.65 1 95.25 184 GLN B O 1
ATOM 3739 N N . LEU B 1 185 ? -8.836 -12.086 -0.526 1 96.81 185 LEU B N 1
ATOM 3740 C CA . LEU B 1 185 ? -7.926 -11.523 -1.523 1 96.81 185 LEU B CA 1
ATOM 3741 C C . LEU B 1 185 ? -7.691 -12.516 -2.658 1 96.81 185 LEU B C 1
ATOM 3743 O O . LEU B 1 185 ? -7.441 -12.117 -3.797 1 96.81 185 LEU B O 1
ATOM 3747 N N . TRP B 1 186 ? -7.688 -13.789 -2.393 1 97.56 186 TRP B N 1
ATOM 3748 C CA . TRP B 1 186 ? -7.473 -14.812 -3.414 1 97.56 186 TRP B CA 1
ATOM 3749 C C . TRP B 1 186 ? -8.758 -15.594 -3.674 1 97.56 186 TRP B C 1
ATOM 3751 O O . TRP B 1 186 ? -9.516 -15.883 -2.744 1 97.56 186 TRP B O 1
ATOM 3761 N N . PRO B 1 187 ? -9.039 -15.938 -4.922 1 96 187 PRO B N 1
ATOM 3762 C CA . PRO B 1 187 ? -10.234 -16.719 -5.262 1 96 187 PRO B CA 1
ATOM 3763 C C . PRO B 1 187 ? -10.102 -18.188 -4.922 1 96 187 PRO B C 1
ATOM 3765 O O . PRO B 1 187 ? -10.078 -19.031 -5.824 1 96 187 PRO B O 1
ATOM 3768 N N . LEU B 1 188 ? -10.164 -18.5 -3.666 1 95.94 188 LEU B N 1
ATOM 3769 C CA . LEU B 1 188 ? -9.852 -19.828 -3.191 1 95.94 188 LEU B CA 1
ATOM 3770 C C . LEU B 1 188 ? -10.883 -20.844 -3.686 1 95.94 188 LEU B C 1
ATOM 3772 O O . LEU B 1 188 ? -10.547 -21.984 -3.98 1 95.94 188 LEU B O 1
ATOM 3776 N N . ASP B 1 189 ? -12.133 -20.438 -3.816 1 95.5 189 ASP B N 1
ATOM 3777 C CA . ASP B 1 189 ? -13.172 -21.344 -4.297 1 95.5 189 ASP B CA 1
ATOM 3778 C C . ASP B 1 189 ? -12.922 -21.734 -5.75 1 95.5 189 ASP B C 1
ATOM 3780 O O . ASP B 1 189 ? -13.07 -22.906 -6.109 1 95.5 189 ASP B O 1
ATOM 3784 N N . GLN B 1 190 ? -12.562 -20.766 -6.512 1 96.44 190 GLN B N 1
ATOM 3785 C CA . GLN B 1 190 ? -12.258 -21.047 -7.91 1 96.44 190 GLN B CA 1
ATOM 3786 C C . GLN B 1 190 ? -11.039 -21.953 -8.047 1 96.44 190 GLN B C 1
ATOM 3788 O O . GLN B 1 190 ? -11.016 -22.844 -8.891 1 96.44 190 GLN B O 1
ATOM 3793 N N . ILE B 1 191 ? -10.055 -21.703 -7.258 1 96.88 191 ILE B N 1
ATOM 3794 C CA . ILE B 1 191 ? -8.852 -22.531 -7.258 1 96.88 191 ILE B CA 1
ATOM 3795 C C . ILE B 1 191 ? -9.219 -23.953 -6.84 1 96.88 191 ILE B C 1
ATOM 3797 O O . ILE B 1 191 ? -8.758 -24.922 -7.457 1 96.88 191 ILE B O 1
ATOM 3801 N N . ALA B 1 192 ? -10.055 -24.094 -5.852 1 96.88 192 ALA B N 1
ATOM 3802 C CA . ALA B 1 192 ? -10.516 -25.391 -5.383 1 96.88 192 ALA B CA 1
ATOM 3803 C C . ALA B 1 192 ? -11.242 -26.156 -6.492 1 96.88 192 ALA B C 1
ATOM 3805 O O . ALA B 1 192 ? -11.07 -27.359 -6.633 1 96.88 192 ALA B O 1
ATOM 3806 N N . ASP B 1 193 ? -12.008 -25.422 -7.246 1 96.94 193 ASP B N 1
ATOM 3807 C CA . ASP B 1 193 ? -12.711 -26.047 -8.367 1 96.94 193 ASP B CA 1
ATOM 3808 C C . ASP B 1 193 ? -11.734 -26.672 -9.352 1 96.94 193 ASP B C 1
ATOM 3810 O O . ASP B 1 193 ? -11.984 -27.766 -9.875 1 96.94 193 ASP B O 1
ATOM 3814 N N . GLY B 1 194 ? -10.695 -25.922 -9.641 1 96.69 194 GLY B N 1
ATOM 3815 C CA . GLY B 1 194 ? -9.664 -26.469 -10.508 1 96.69 194 GLY B CA 1
ATOM 3816 C C . GLY B 1 194 ? -9.039 -27.734 -9.961 1 96.69 194 GLY B C 1
ATOM 3817 O O . GLY B 1 194 ? -8.82 -28.703 -10.695 1 96.69 194 GLY B O 1
ATOM 3818 N N . TYR B 1 195 ? -8.836 -27.812 -8.734 1 97.56 195 TYR B N 1
ATOM 3819 C CA . TYR B 1 195 ? -8.234 -28.984 -8.109 1 97.56 195 TYR B CA 1
ATOM 3820 C C . TYR B 1 195 ? -9.227 -30.125 -8.031 1 97.56 195 TYR B C 1
ATOM 3822 O O . TYR B 1 195 ? -8.836 -31.297 -8.094 1 97.56 195 TYR B O 1
ATOM 3830 N N . GLU B 1 196 ? -10.484 -29.812 -7.836 1 97.44 196 GLU B N 1
ATOM 3831 C CA . GLU B 1 196 ? -11.5 -30.859 -7.887 1 97.44 196 GLU B CA 1
ATOM 3832 C C . GLU B 1 196 ? -11.477 -31.594 -9.227 1 97.44 196 GLU B C 1
ATOM 3834 O O . GLU B 1 196 ? -11.57 -32.812 -9.281 1 97.44 196 GLU B O 1
ATOM 3839 N N . ARG B 1 197 ? -11.398 -30.828 -10.25 1 96.56 197 ARG B N 1
ATOM 3840 C CA . ARG B 1 197 ? -11.297 -31.406 -11.586 1 96.56 197 ARG B CA 1
ATOM 3841 C C . ARG B 1 197 ? -10.039 -32.25 -11.719 1 96.56 197 ARG B C 1
ATOM 3843 O O . ARG B 1 197 ? -10.07 -33.344 -12.281 1 96.56 197 ARG B O 1
ATOM 3850 N N . LEU B 1 198 ? -8.938 -31.703 -11.273 1 96.75 198 LEU B N 1
ATOM 3851 C CA . LEU B 1 198 ? -7.691 -32.469 -11.297 1 96.75 198 LEU B CA 1
ATOM 3852 C C . LEU B 1 198 ? -7.84 -33.781 -10.516 1 96.75 198 LEU B C 1
ATOM 3854 O O . LEU B 1 198 ? -7.375 -34.812 -10.969 1 96.75 198 LEU B O 1
ATOM 3858 N N . LEU B 1 199 ? -8.43 -33.688 -9.344 1 97 199 LEU B N 1
ATOM 3859 C CA . LEU B 1 199 ? -8.633 -34.875 -8.516 1 97 199 LEU B CA 1
ATOM 3860 C C . LEU B 1 199 ? -9.43 -35.906 -9.266 1 97 199 LEU B C 1
ATOM 3862 O O . LEU B 1 199 ? -9.086 -37.094 -9.234 1 97 199 LEU B O 1
ATOM 3866 N N . ASP B 1 200 ? -10.453 -35.5 -9.938 1 96.94 200 ASP B N 1
ATOM 3867 C CA . ASP B 1 200 ? -11.281 -36.438 -10.719 1 96.94 200 ASP B CA 1
ATOM 3868 C C . ASP B 1 200 ? -10.461 -37.094 -11.812 1 96.94 200 ASP B C 1
ATOM 3870 O O . ASP B 1 200 ? -10.5 -38.344 -11.953 1 96.94 200 ASP B O 1
ATOM 3874 N N . VAL B 1 201 ? -9.773 -36.312 -12.539 1 95.25 201 VAL B N 1
ATOM 3875 C CA . VAL B 1 201 ? -8.969 -36.812 -13.641 1 95.25 201 VAL B CA 1
ATOM 3876 C C . VAL B 1 201 ? -7.895 -37.781 -13.102 1 95.25 201 VAL B C 1
ATOM 3878 O O . VAL B 1 201 ? -7.723 -38.875 -13.617 1 95.25 201 VAL B O 1
ATOM 3881 N N . ALA B 1 202 ? -7.168 -37.375 -12.109 1 95.38 202 ALA B N 1
ATOM 3882 C CA . ALA B 1 202 ? -6.078 -38.156 -11.539 1 95.38 202 ALA B CA 1
ATOM 3883 C C . ALA B 1 202 ? -6.59 -39.469 -10.961 1 95.38 202 ALA B C 1
ATOM 3885 O O . ALA B 1 202 ? -5.941 -40.5 -11.102 1 95.38 202 ALA B O 1
ATOM 3886 N N . THR B 1 203 ? -7.73 -39.406 -10.305 1 95.81 203 THR B N 1
ATOM 3887 C CA . THR B 1 203 ? -8.312 -40.625 -9.734 1 95.81 203 THR B CA 1
ATOM 3888 C C . THR B 1 203 ? -8.672 -41.625 -10.828 1 95.81 203 THR B C 1
ATOM 3890 O O . THR B 1 203 ? -8.398 -42.812 -10.695 1 95.81 203 THR B O 1
ATOM 3893 N N . ALA B 1 204 ? -9.266 -41.156 -11.844 1 94.12 204 ALA B N 1
ATOM 3894 C CA . ALA B 1 204 ? -9.617 -42.031 -12.969 1 94.12 204 ALA B CA 1
ATOM 3895 C C . ALA B 1 204 ? -8.375 -42.656 -13.594 1 94.12 204 ALA B C 1
ATOM 3897 O O . ALA B 1 204 ? -8.367 -43.844 -13.93 1 94.12 204 ALA B O 1
ATOM 3898 N N . ARG B 1 205 ? -7.371 -41.812 -13.789 1 92.62 205 ARG B N 1
ATOM 3899 C CA . ARG B 1 205 ? -6.133 -42.312 -14.383 1 92.62 205 ARG B CA 1
ATOM 3900 C C . ARG B 1 205 ? -5.434 -43.281 -13.445 1 92.62 205 ARG B C 1
ATOM 3902 O O . ARG B 1 205 ? -4.84 -44.281 -13.898 1 92.62 205 ARG B O 1
ATOM 3909 N N . LEU B 1 206 ? -5.469 -43 -12.203 1 92.5 206 LEU B N 1
ATOM 3910 C CA . LEU B 1 206 ? -4.863 -43.906 -11.227 1 92.5 206 LEU B CA 1
ATOM 3911 C C . LEU B 1 206 ? -5.492 -45.281 -11.297 1 92.5 206 LEU B C 1
ATOM 3913 O O . LEU B 1 206 ? -4.781 -46.281 -11.305 1 92.5 206 LEU B O 1
ATOM 3917 N N . ARG B 1 207 ? -6.785 -45.312 -11.406 1 91.94 207 ARG B N 1
ATOM 3918 C CA . ARG B 1 207 ? -7.496 -46.594 -11.523 1 91.94 207 ARG B CA 1
ATOM 3919 C C . ARG B 1 207 ? -7.082 -47.344 -12.781 1 91.94 207 ARG B C 1
ATOM 3921 O O . ARG B 1 207 ? -6.863 -48.531 -12.75 1 91.94 207 ARG B O 1
ATOM 3928 N N . LYS B 1 208 ? -6.98 -46.625 -13.852 1 89.69 208 LYS B N 1
ATOM 3929 C CA . LYS B 1 208 ? -6.578 -47.25 -15.109 1 89.69 208 LYS B CA 1
ATOM 3930 C C . LYS B 1 208 ? -5.156 -47.781 -15.031 1 89.69 208 LYS B C 1
ATOM 3932 O O . LYS B 1 208 ? -4.875 -48.875 -15.539 1 89.69 208 LYS B O 1
ATOM 3937 N N . LEU B 1 209 ? -4.277 -47.031 -14.406 1 88.62 209 LEU B N 1
ATOM 3938 C CA . LEU B 1 209 ? -2.879 -47.438 -14.281 1 88.62 209 LEU B CA 1
ATOM 3939 C C . LEU B 1 209 ? -2.744 -48.688 -13.406 1 88.62 209 LEU B C 1
ATOM 3941 O O . LEU B 1 209 ? -1.871 -49.5 -13.648 1 88.62 209 LEU B O 1
ATOM 3945 N N . GLN B 1 210 ? -3.588 -48.812 -12.484 1 88.44 210 GLN B N 1
ATOM 3946 C CA . GLN B 1 210 ? -3.549 -49.969 -11.578 1 88.44 210 GLN B CA 1
ATOM 3947 C C . GLN B 1 210 ? -4.082 -51.219 -12.258 1 88.44 210 GLN B C 1
ATOM 3949 O O . GLN B 1 210 ? -3.605 -52.344 -11.984 1 88.44 210 GLN B O 1
ATOM 3954 N N . ASN B 1 211 ? -4.984 -51.031 -13.195 1 86.19 211 ASN B N 1
ATOM 3955 C CA . ASN B 1 211 ? -5.633 -52.188 -13.836 1 86.19 211 ASN B CA 1
ATOM 3956 C C . ASN B 1 211 ? -4.906 -52.594 -15.117 1 86.19 211 ASN B C 1
ATOM 3958 O O . ASN B 1 211 ? -4.914 -53.75 -15.492 1 86.19 211 ASN B O 1
ATOM 3962 N N . SER B 1 212 ? -4.434 -51.719 -15.93 1 78.94 212 SER B N 1
ATOM 3963 C CA . SER B 1 212 ? -3.77 -51.969 -17.203 1 78.94 212 SER B CA 1
ATOM 3964 C C . SER B 1 212 ? -2.502 -51.156 -17.344 1 78.94 212 SER B C 1
ATOM 3966 O O . SER B 1 212 ? -2.467 -50.188 -18.109 1 78.94 212 SER B O 1
ATOM 3968 N N . PRO B 1 213 ? -1.385 -51.75 -16.656 1 63.88 213 PRO B N 1
ATOM 3969 C CA . PRO B 1 213 ? -0.134 -51 -16.703 1 63.88 213 PRO B CA 1
ATOM 3970 C C . PRO B 1 213 ? 0.451 -50.906 -18.109 1 63.88 213 PRO B C 1
ATOM 3972 O O . PRO B 1 213 ? 0.312 -51.844 -18.906 1 63.88 213 PRO B O 1
ATOM 3975 N N . GLY B 1 214 ? 0.732 -49.781 -18.625 1 62.53 214 GLY B N 1
ATOM 3976 C CA . GLY B 1 214 ? 1.452 -49.656 -19.875 1 62.53 214 GLY B CA 1
ATOM 3977 C C . GLY B 1 214 ? 0.622 -49 -20.984 1 62.53 214 GLY B C 1
ATOM 3978 O O . GLY B 1 214 ? 1.165 -48.531 -21.984 1 62.53 214 GLY B O 1
ATOM 3979 N N . THR B 1 215 ? -0.745 -49.25 -20.828 1 64.06 215 THR B N 1
ATOM 3980 C CA . THR B 1 215 ? -1.512 -48.75 -21.969 1 64.06 215 THR B CA 1
ATOM 3981 C C . THR B 1 215 ? -1.506 -47.219 -22 1 64.06 215 THR B C 1
ATOM 3983 O O . THR B 1 215 ? -1.867 -46.562 -21.016 1 64.06 215 THR B O 1
ATOM 3986 N N . ASP B 1 216 ? -0.936 -46.625 -23.016 1 80.25 216 ASP B N 1
ATOM 3987 C CA . ASP B 1 216 ? -0.891 -45.25 -23.5 1 80.25 216 ASP B CA 1
ATOM 3988 C C . ASP B 1 216 ? -0.315 -44.344 -22.422 1 80.25 216 ASP B C 1
ATOM 3990 O O . ASP B 1 216 ? -0.921 -43.312 -22.094 1 80.25 216 ASP B O 1
ATOM 3994 N N . ALA B 1 217 ? 0.782 -44.75 -21.844 1 82.56 217 ALA B N 1
ATOM 3995 C CA . ALA B 1 217 ? 1.461 -44.031 -20.766 1 82.56 217 ALA B CA 1
ATOM 3996 C C . ALA B 1 217 ? 1.794 -42.625 -21.188 1 82.56 217 ALA B C 1
ATOM 3998 O O . ALA B 1 217 ? 1.674 -41.688 -20.375 1 82.56 217 ALA B O 1
ATOM 3999 N N . VAL B 1 218 ? 2.154 -42.469 -22.375 1 83.5 218 VAL B N 1
ATOM 4000 C CA . VAL B 1 218 ? 2.531 -41.125 -22.859 1 83.5 218 VAL B CA 1
ATOM 4001 C C . VAL B 1 218 ? 1.312 -40.219 -22.859 1 83.5 218 VAL B C 1
ATOM 4003 O O . VAL B 1 218 ? 1.373 -39.094 -22.359 1 83.5 218 VAL B O 1
ATOM 4006 N N . THR B 1 219 ? 0.225 -40.719 -23.375 1 84.44 219 THR B N 1
ATOM 4007 C CA . THR B 1 219 ? -1.004 -39.938 -23.438 1 84.44 219 THR B CA 1
ATOM 4008 C C . THR B 1 219 ? -1.486 -39.562 -22.031 1 84.44 219 THR B C 1
ATOM 4010 O O . THR B 1 219 ? -1.856 -38.406 -21.766 1 84.44 219 THR B O 1
ATOM 4013 N N . MET B 1 220 ? -1.464 -40.5 -21.156 1 87.06 220 MET B N 1
ATOM 4014 C CA . MET B 1 220 ? -1.894 -40.25 -19.781 1 87.06 220 MET B CA 1
ATOM 4015 C C . MET B 1 220 ? -1.003 -39.219 -19.109 1 87.06 220 MET B C 1
ATOM 4017 O O . MET B 1 220 ? -1.491 -38.375 -18.359 1 87.06 220 MET B O 1
ATOM 4021 N N . THR B 1 221 ? 0.286 -39.375 -19.359 1 86.06 221 THR B N 1
ATOM 4022 C CA . THR B 1 221 ? 1.231 -38.406 -18.812 1 86.06 221 THR B CA 1
ATOM 4023 C C . THR B 1 221 ? 0.897 -36.969 -19.266 1 86.06 221 THR B C 1
ATOM 4025 O O . THR B 1 221 ? 0.87 -36.062 -18.453 1 86.06 221 THR B O 1
ATOM 4028 N N . ILE B 1 222 ? 0.591 -36.812 -20.5 1 87.06 222 ILE B N 1
ATOM 4029 C CA . ILE B 1 222 ? 0.3 -35.5 -21.078 1 87.06 222 ILE B CA 1
ATOM 4030 C C . ILE B 1 222 ? -1.018 -35 -20.516 1 87.06 222 ILE B C 1
ATOM 4032 O O . ILE B 1 222 ? -1.13 -33.812 -20.188 1 87.06 222 ILE B O 1
ATOM 4036 N N . GLU B 1 223 ? -2.008 -35.844 -20.406 1 89.56 223 GLU B N 1
ATOM 4037 C CA . GLU B 1 223 ? -3.301 -35.469 -19.844 1 89.56 223 GLU B CA 1
ATOM 4038 C C . GLU B 1 223 ? -3.16 -34.969 -18.406 1 89.56 223 GLU B C 1
ATOM 4040 O O . GLU B 1 223 ? -3.695 -33.938 -18.047 1 89.56 223 GLU B O 1
ATOM 4045 N N . LEU B 1 224 ? -2.422 -35.75 -17.641 1 89.88 224 LEU B N 1
ATOM 4046 C CA . LEU B 1 224 ? -2.215 -35.406 -16.234 1 89.88 224 LEU B CA 1
ATOM 4047 C C . LEU B 1 224 ? -1.425 -34.094 -16.109 1 89.88 224 LEU B C 1
ATOM 4049 O O . LEU B 1 224 ? -1.76 -33.25 -15.281 1 89.88 224 LEU B O 1
ATOM 4053 N N . ALA B 1 225 ? -0.415 -33.969 -16.906 1 86.94 225 ALA B N 1
ATOM 4054 C CA . ALA B 1 225 ? 0.405 -32.781 -16.875 1 86.94 225 ALA B CA 1
ATOM 4055 C C . ALA B 1 225 ? -0.418 -31.547 -17.234 1 86.94 225 ALA B C 1
ATOM 4057 O O . ALA B 1 225 ? -0.28 -30.484 -16.625 1 86.94 225 ALA B O 1
ATOM 4058 N N . ALA B 1 226 ? -1.246 -31.703 -18.234 1 88.06 226 ALA B N 1
ATOM 4059 C CA . ALA B 1 226 ? -2.08 -30.594 -18.672 1 88.06 226 ALA B CA 1
ATOM 4060 C C . ALA B 1 226 ? -3.057 -30.172 -17.594 1 88.06 226 ALA B C 1
ATOM 4062 O O . ALA B 1 226 ? -3.184 -28.984 -17.297 1 88.06 226 ALA B O 1
ATOM 4063 N N . GLU B 1 227 ? -3.725 -31.109 -17.016 1 92.06 227 GLU B N 1
ATOM 4064 C CA . GLU B 1 227 ? -4.703 -30.781 -15.984 1 92.06 227 GLU B CA 1
ATOM 4065 C C . GLU B 1 227 ? -4.027 -30.266 -14.727 1 92.06 227 GLU B C 1
ATOM 4067 O O . GLU B 1 227 ? -4.559 -29.375 -14.055 1 92.06 227 GLU B O 1
ATOM 4072 N N . PHE B 1 228 ? -2.887 -30.875 -14.453 1 91.62 228 PHE B N 1
ATOM 4073 C CA . PHE B 1 228 ? -2.102 -30.438 -13.305 1 91.62 228 PHE B CA 1
ATOM 4074 C C . PHE B 1 228 ? -1.689 -28.969 -13.461 1 91.62 228 PHE B C 1
ATOM 4076 O O . PHE B 1 228 ? -1.863 -28.172 -12.547 1 91.62 228 PHE B O 1
ATOM 4083 N N . THR B 1 229 ? -1.199 -28.641 -14.602 1 87.5 229 THR B N 1
ATOM 4084 C CA . THR B 1 229 ? -0.78 -27.281 -14.906 1 87.5 229 THR B CA 1
ATOM 4085 C C . THR B 1 229 ? -1.966 -26.328 -14.836 1 87.5 229 THR B C 1
ATOM 4087 O O . THR B 1 229 ? -1.849 -25.219 -14.305 1 87.5 229 THR B O 1
ATOM 4090 N N . ARG B 1 230 ? -3.055 -26.719 -15.344 1 90.81 230 ARG B N 1
ATOM 4091 C CA . ARG B 1 230 ? -4.258 -25.891 -15.328 1 90.81 230 ARG B CA 1
ATOM 4092 C C . ARG B 1 230 ? -4.695 -25.578 -13.906 1 90.81 230 ARG B C 1
ATOM 4094 O O . ARG B 1 230 ? -5.117 -24.469 -13.609 1 90.81 230 ARG B O 1
ATOM 4101 N N . ALA B 1 231 ? -4.594 -26.531 -13.062 1 93.81 231 ALA B N 1
ATOM 4102 C CA . ALA B 1 231 ? -5.004 -26.359 -11.672 1 93.81 231 ALA B CA 1
ATOM 4103 C C . ALA B 1 231 ? -3.986 -25.531 -10.898 1 93.81 231 ALA B C 1
ATOM 4105 O O . ALA B 1 231 ? -4.359 -24.688 -10.07 1 93.81 231 ALA B O 1
ATOM 4106 N N . MET B 1 232 ? -2.688 -25.719 -11.227 1 92 232 MET B N 1
ATOM 4107 C CA . MET B 1 232 ? -1.601 -25.125 -10.461 1 92 232 MET B CA 1
ATOM 4108 C C . MET B 1 232 ? -1.382 -23.672 -10.875 1 92 232 MET B C 1
ATOM 4110 O O . MET B 1 232 ? -0.982 -22.844 -10.062 1 92 232 MET B O 1
ATOM 4114 N N . GLU B 1 233 ? -1.683 -23.375 -12.047 1 89.69 233 GLU B N 1
ATOM 4115 C CA . GLU B 1 233 ? -1.326 -22.078 -12.633 1 89.69 233 GLU B CA 1
ATOM 4116 C C . GLU B 1 233 ? -1.924 -20.922 -11.828 1 89.69 233 GLU B C 1
ATOM 4118 O O . GLU B 1 233 ? -1.217 -19.984 -11.469 1 89.69 233 GLU B O 1
ATOM 4123 N N . PRO B 1 234 ? -3.193 -21 -11.453 1 93.25 234 PRO B N 1
ATOM 4124 C CA . PRO B 1 234 ? -3.77 -19.859 -10.719 1 93.25 234 PRO B CA 1
ATOM 4125 C C . PRO B 1 234 ? -3.498 -19.922 -9.219 1 93.25 234 PRO B C 1
ATOM 4127 O O . PRO B 1 234 ? -3.854 -19 -8.484 1 93.25 234 PRO B O 1
ATOM 4130 N N . ASP B 1 235 ? -2.898 -21 -8.742 1 95.5 235 ASP B N 1
ATOM 4131 C CA . ASP B 1 235 ? -2.699 -21.203 -7.312 1 95.5 235 ASP B CA 1
ATOM 4132 C C . ASP B 1 235 ? -1.521 -20.375 -6.797 1 95.5 235 ASP B C 1
ATOM 4134 O O . ASP B 1 235 ? -0.381 -20.594 -7.219 1 95.5 235 ASP B O 1
ATOM 4138 N N . PRO B 1 236 ? -1.766 -19.516 -5.836 1 96 236 PRO B N 1
ATOM 4139 C CA . PRO B 1 236 ? -0.681 -18.719 -5.262 1 96 236 PRO B CA 1
ATOM 4140 C C . PRO B 1 236 ? 0.189 -19.5 -4.289 1 96 236 PRO B C 1
ATOM 4142 O O . PRO B 1 236 ? 1.242 -19.031 -3.865 1 96 236 PRO B O 1
ATOM 4145 N N . LEU B 1 237 ? -0.197 -20.734 -4.027 1 95.44 237 LEU B N 1
ATOM 4146 C CA . LEU B 1 237 ? 0.505 -21.609 -3.09 1 95.44 237 LEU B CA 1
ATOM 4147 C C . LEU B 1 237 ? 0.609 -20.953 -1.716 1 95.44 237 LEU B C 1
ATOM 4149 O O . LEU B 1 237 ? 1.7 -20.859 -1.147 1 95.44 237 LEU B O 1
ATOM 4153 N N . LEU B 1 238 ? -0.568 -20.547 -1.166 1 97.38 238 LEU B N 1
ATOM 4154 C CA . LEU B 1 238 ? -0.61 -20 0.18 1 97.38 238 LEU B CA 1
ATOM 4155 C C . LEU B 1 238 ? -0.107 -21 1.205 1 97.38 238 LEU B C 1
ATOM 4157 O O . LEU B 1 238 ? -0.298 -22.203 1.04 1 97.38 238 LEU B O 1
ATOM 4161 N N . PRO B 1 239 ? 0.545 -20.531 2.211 1 96.25 239 PRO B N 1
ATOM 4162 C CA . PRO B 1 239 ? 0.875 -21.438 3.312 1 96.25 239 PRO B CA 1
ATOM 4163 C C . PRO B 1 239 ? -0.35 -22.172 3.861 1 96.25 239 PRO B C 1
ATOM 4165 O O . PRO B 1 239 ? -1.438 -21.594 3.926 1 96.25 239 PRO B O 1
ATOM 4168 N N . PRO B 1 240 ? -0.099 -23.406 4.281 1 94.44 240 PRO B N 1
ATOM 4169 C CA . PRO B 1 240 ? -1.217 -24.188 4.805 1 94.44 240 PRO B CA 1
ATOM 4170 C C . PRO B 1 240 ? -1.976 -23.469 5.918 1 94.44 240 PRO B C 1
ATOM 4172 O O . PRO B 1 240 ? -3.188 -23.656 6.059 1 94.44 240 PRO B O 1
ATOM 4175 N N . GLU B 1 241 ? -1.345 -22.625 6.715 1 95.25 241 GLU B N 1
ATOM 4176 C CA . GLU B 1 241 ? -1.943 -21.891 7.828 1 95.25 241 GLU B CA 1
ATOM 4177 C C . GLU B 1 241 ? -3.021 -20.938 7.336 1 95.25 241 GLU B C 1
ATOM 4179 O O . GLU B 1 241 ? -3.891 -20.516 8.109 1 95.25 241 GLU B O 1
ATOM 4184 N N . LEU B 1 242 ? -2.973 -20.562 6.035 1 97.06 242 LEU B N 1
ATOM 4185 C CA . LEU B 1 242 ? -3.891 -19.562 5.496 1 97.06 242 LEU B CA 1
ATOM 4186 C C . LEU B 1 242 ? -5 -20.234 4.688 1 97.06 242 LEU B C 1
ATOM 4188 O O . LEU B 1 242 ? -5.895 -19.547 4.176 1 97.06 242 LEU B O 1
ATOM 4192 N N . LEU B 1 243 ? -4.902 -21.547 4.578 1 95.88 243 LEU B N 1
ATOM 4193 C CA . LEU B 1 243 ? -5.863 -22.297 3.773 1 95.88 243 LEU B CA 1
ATOM 4194 C C . LEU B 1 243 ? -6.93 -22.938 4.656 1 95.88 243 LEU B C 1
ATOM 4196 O O . LEU B 1 243 ? -6.707 -23.156 5.852 1 95.88 243 LEU B O 1
ATOM 4200 N N . PRO B 1 244 ? -8.125 -23.172 4.047 1 92.44 244 PRO B N 1
ATOM 4201 C CA . PRO B 1 244 ? -9.109 -23.953 4.789 1 92.44 244 PRO B CA 1
ATOM 4202 C C . PRO B 1 244 ? -8.594 -25.344 5.176 1 92.44 244 PRO B C 1
ATOM 4204 O O . PRO B 1 244 ? -7.668 -25.859 4.539 1 92.44 244 PRO B O 1
ATOM 4207 N N . THR B 1 245 ? -9.258 -25.797 6.203 1 90.5 245 THR B N 1
ATOM 4208 C CA . THR B 1 245 ? -8.922 -27.172 6.594 1 90.5 245 THR B CA 1
ATOM 4209 C C . THR B 1 245 ? -9.273 -28.156 5.48 1 90.5 245 THR B C 1
ATOM 4211 O O . THR B 1 245 ? -10.281 -27.984 4.797 1 90.5 245 THR B O 1
ATOM 4214 N N . ASN B 1 246 ? -8.461 -29.188 5.242 1 90.88 246 ASN B N 1
ATOM 4215 C CA . ASN B 1 246 ? -8.664 -30.219 4.227 1 90.88 246 ASN B CA 1
ATOM 4216 C C . ASN B 1 246 ? -8.648 -29.625 2.818 1 90.88 246 ASN B C 1
ATOM 4218 O O . ASN B 1 246 ? -9.555 -29.875 2.023 1 90.88 246 ASN B O 1
ATOM 4222 N N . TRP B 1 247 ? -7.723 -28.844 2.607 1 94.12 247 TRP B N 1
ATOM 4223 C CA . TRP B 1 247 ? -7.57 -28.188 1.313 1 94.12 247 TRP B CA 1
ATOM 4224 C C . TRP B 1 247 ? -7.512 -29.219 0.187 1 94.12 247 TRP B C 1
ATOM 4226 O O . TRP B 1 247 ? -6.68 -30.125 0.209 1 94.12 247 TRP B O 1
ATOM 4236 N N . ILE B 1 248 ? -8.375 -29.094 -0.775 1 96.62 248 ILE B N 1
ATOM 4237 C CA . ILE B 1 248 ? -8.57 -30.047 -1.861 1 96.62 248 ILE B CA 1
ATOM 4238 C C . ILE B 1 248 ? -7.309 -30.125 -2.719 1 96.62 248 ILE B C 1
ATOM 4240 O O . ILE B 1 248 ? -7.012 -31.156 -3.312 1 96.62 248 ILE B O 1
ATOM 4244 N N . GLY B 1 249 ? -6.527 -29.047 -2.748 1 96.75 249 GLY B N 1
ATOM 4245 C CA . GLY B 1 249 ? -5.293 -29.047 -3.52 1 96.75 249 GLY B CA 1
ATOM 4246 C C . GLY B 1 249 ? -4.301 -30.094 -3.053 1 96.75 249 GLY B C 1
ATOM 4247 O O . GLY B 1 249 ? -3.658 -30.766 -3.869 1 96.75 249 GLY B O 1
ATOM 4248 N N . THR B 1 250 ? -4.234 -30.297 -1.79 1 94.94 250 THR B N 1
ATOM 4249 C CA . THR B 1 250 ? -3.34 -31.281 -1.209 1 94.94 250 THR B CA 1
ATOM 4250 C C . THR B 1 250 ? -3.736 -32.688 -1.648 1 94.94 250 THR B C 1
ATOM 4252 O O . THR B 1 250 ? -2.883 -33.5 -2.045 1 94.94 250 THR B O 1
ATOM 4255 N N . ARG B 1 251 ? -4.957 -32.969 -1.608 1 95.19 251 ARG B N 1
ATOM 4256 C CA . ARG B 1 251 ? -5.453 -34.281 -1.994 1 95.19 251 ARG B CA 1
ATOM 4257 C C . ARG B 1 251 ? -5.23 -34.562 -3.48 1 95.19 251 ARG B C 1
ATOM 4259 O O . ARG B 1 251 ? -4.766 -35.625 -3.865 1 95.19 251 ARG B O 1
ATOM 4266 N N . ALA B 1 252 ? -5.57 -33.562 -4.238 1 97.38 252 ALA B N 1
ATOM 4267 C CA . ALA B 1 252 ? -5.402 -33.688 -5.684 1 97.38 252 ALA B CA 1
ATOM 4268 C C . ALA B 1 252 ? -3.941 -33.938 -6.047 1 97.38 252 ALA B C 1
ATOM 4270 O O . ALA B 1 252 ? -3.635 -34.812 -6.871 1 97.38 252 ALA B O 1
ATOM 4271 N N . ARG B 1 253 ? -3.072 -33.188 -5.426 1 95.56 253 ARG B N 1
ATOM 4272 C CA . ARG B 1 253 ? -1.646 -33.344 -5.703 1 95.56 253 ARG B CA 1
ATOM 4273 C C . ARG B 1 253 ? -1.131 -34.688 -5.223 1 95.56 253 ARG B C 1
ATOM 4275 O O . ARG B 1 253 ? -0.257 -35.281 -5.855 1 95.56 253 ARG B O 1
ATOM 4282 N N . SER B 1 254 ? -1.681 -35.188 -4.16 1 94.81 254 SER B N 1
ATOM 4283 C CA . SER B 1 254 ? -1.3 -36.5 -3.643 1 94.81 254 SER B CA 1
ATOM 4284 C C . SER B 1 254 ? -1.654 -37.594 -4.633 1 94.81 254 SER B C 1
ATOM 4286 O O . SER B 1 254 ? -0.834 -38.469 -4.91 1 94.81 254 SER B O 1
ATOM 4288 N N . ILE B 1 255 ? -2.861 -37.562 -5.156 1 95.88 255 ILE B N 1
ATOM 4289 C CA . ILE B 1 255 ? -3.295 -38.594 -6.102 1 95.88 255 ILE B CA 1
ATOM 4290 C C . ILE B 1 255 ? -2.498 -38.469 -7.398 1 95.88 255 ILE B C 1
ATOM 4292 O O . ILE B 1 255 ? -2.135 -39.469 -8.008 1 95.88 255 ILE B O 1
ATOM 4296 N N . THR B 1 256 ? -2.221 -37.25 -7.777 1 94.38 256 THR B N 1
ATOM 4297 C CA . THR B 1 256 ? -1.408 -37.031 -8.969 1 94.38 256 THR B CA 1
ATOM 4298 C C . THR B 1 256 ? -0.014 -37.625 -8.789 1 94.38 256 THR B C 1
ATOM 4300 O O . THR B 1 256 ? 0.521 -38.25 -9.703 1 94.38 256 THR B O 1
ATOM 4303 N N . ALA B 1 257 ? 0.528 -37.438 -7.664 1 92.44 257 ALA B N 1
ATOM 4304 C CA . ALA B 1 257 ? 1.843 -38 -7.363 1 92.44 257 ALA B CA 1
ATOM 4305 C C . ALA B 1 257 ? 1.822 -39.5 -7.453 1 92.44 257 ALA B C 1
ATOM 4307 O O . ALA B 1 257 ? 2.789 -40.125 -7.906 1 92.44 257 ALA B O 1
ATOM 4308 N N . GLN B 1 258 ? 0.78 -40.094 -7.02 1 92.69 258 GLN B N 1
ATOM 4309 C CA . GLN B 1 258 ? 0.645 -41.562 -7.125 1 92.69 258 GLN B CA 1
ATOM 4310 C C . GLN B 1 258 ? 0.622 -42 -8.586 1 92.69 258 GLN B C 1
ATOM 4312 O O . GLN B 1 258 ? 1.235 -43 -8.938 1 92.69 258 GLN B O 1
ATOM 4317 N N . CYS B 1 259 ? -0.091 -41.25 -9.375 1 91.31 259 CYS B N 1
ATOM 4318 C CA . CYS B 1 259 ? -0.107 -41.562 -10.805 1 91.31 259 CYS B CA 1
ATOM 4319 C C . CYS B 1 259 ? 1.296 -41.5 -11.391 1 91.31 259 CYS B C 1
ATOM 4321 O O . CYS B 1 259 ? 1.701 -42.375 -12.156 1 91.31 259 CYS B O 1
ATOM 4323 N N . TRP B 1 260 ? 1.963 -40.406 -10.992 1 88.25 260 TRP B N 1
ATOM 4324 C CA . TRP B 1 260 ? 3.311 -40.219 -11.508 1 88.25 260 TRP B CA 1
ATOM 4325 C C . TRP B 1 260 ? 4.234 -41.344 -11.102 1 88.25 260 TRP B C 1
ATOM 4327 O O . TRP B 1 260 ? 5.074 -41.781 -11.891 1 88.25 260 TRP B O 1
ATOM 4337 N N . THR B 1 261 ? 4.098 -41.781 -9.945 1 87.31 261 THR B N 1
ATOM 4338 C CA . THR B 1 261 ? 4.898 -42.906 -9.438 1 87.31 261 THR B CA 1
ATOM 4339 C C . THR B 1 261 ? 4.648 -44.156 -10.258 1 87.31 261 THR B C 1
ATOM 4341 O O . THR B 1 261 ? 5.59 -44.875 -10.625 1 87.31 261 THR B O 1
ATOM 4344 N N . LEU B 1 262 ? 3.422 -44.438 -10.555 1 88.06 262 LEU B N 1
ATOM 4345 C CA . LEU B 1 262 ? 3.074 -45.625 -11.336 1 88.06 262 LEU B CA 1
ATOM 4346 C C . LEU B 1 262 ? 3.555 -45.5 -12.781 1 88.06 262 LEU B C 1
ATOM 4348 O O . LEU B 1 262 ? 4.023 -46.469 -13.375 1 88.06 262 LEU B O 1
ATOM 4352 N N . LEU B 1 263 ? 3.447 -44.312 -13.281 1 86.62 263 LEU B N 1
ATOM 4353 C CA . LEU B 1 263 ? 3.904 -44.062 -14.648 1 86.62 263 LEU B CA 1
ATOM 4354 C C . LEU B 1 263 ? 5.41 -44.25 -14.758 1 86.62 263 LEU B C 1
ATOM 4356 O O . LEU B 1 263 ? 5.906 -44.688 -15.797 1 86.62 263 LEU B O 1
ATOM 4360 N N . ALA B 1 264 ? 6.129 -43.906 -13.734 1 82.94 264 ALA B N 1
ATOM 4361 C CA . ALA B 1 264 ? 7.582 -44.062 -13.719 1 82.94 264 ALA B CA 1
ATOM 4362 C C . ALA B 1 264 ? 7.977 -45.531 -13.742 1 82.94 264 ALA B C 1
ATOM 4364 O O . ALA B 1 264 ? 9.117 -45.875 -14.07 1 82.94 264 ALA B O 1
ATOM 4365 N N . GLN B 1 265 ? 7.035 -46.375 -13.406 1 83.06 265 GLN B N 1
ATOM 4366 C CA . GLN B 1 265 ? 7.328 -47.812 -13.32 1 83.06 265 GLN B CA 1
ATOM 4367 C C . GLN B 1 265 ? 6.957 -48.531 -14.609 1 83.06 265 GLN B C 1
ATOM 4369 O O . GLN B 1 265 ? 7.277 -49.688 -14.789 1 83.06 265 GLN B O 1
ATOM 4374 N N . VAL B 1 266 ? 6.297 -47.781 -15.453 1 78.75 266 VAL B N 1
ATOM 4375 C CA . VAL B 1 266 ? 5.879 -48.438 -16.688 1 78.75 266 VAL B CA 1
ATOM 4376 C C . VAL B 1 266 ? 7.09 -48.625 -17.594 1 78.75 266 VAL B C 1
ATOM 4378 O O . VAL B 1 266 ? 8.078 -47.906 -17.5 1 78.75 266 VAL B O 1
ATOM 4381 N N . ASP B 1 267 ? 6.996 -49.625 -18.422 1 73.44 267 ASP B N 1
ATOM 4382 C CA . ASP B 1 267 ? 8.055 -49.906 -19.391 1 73.44 267 ASP B CA 1
ATOM 4383 C C . ASP B 1 267 ? 8.242 -48.719 -20.344 1 73.44 267 ASP B C 1
ATOM 4385 O O . ASP B 1 267 ? 7.27 -48.188 -20.891 1 73.44 267 ASP B O 1
ATOM 4389 N N . GLY B 1 268 ? 9.461 -48.188 -20.453 1 70.44 268 GLY B N 1
ATOM 4390 C CA . GLY B 1 268 ? 9.75 -47.062 -21.344 1 70.44 268 GLY B CA 1
ATOM 4391 C C . GLY B 1 268 ? 9.586 -45.719 -20.672 1 70.44 268 GLY B C 1
ATOM 4392 O O . GLY B 1 268 ? 9.445 -44.688 -21.359 1 70.44 268 GLY B O 1
ATOM 4393 N N . ALA B 1 269 ? 9.5 -45.812 -19.422 1 69.88 269 ALA B N 1
ATOM 4394 C CA . ALA B 1 269 ? 9.336 -44.594 -18.672 1 69.88 269 ALA B CA 1
ATOM 4395 C C . ALA B 1 269 ? 10.43 -43.562 -19 1 69.88 269 ALA B C 1
ATOM 4397 O O . ALA B 1 269 ? 10.203 -42.375 -18.969 1 69.88 269 ALA B O 1
ATOM 4398 N N . ASP B 1 270 ? 11.523 -44.062 -19.344 1 67.38 270 ASP B N 1
ATOM 4399 C CA . ASP B 1 270 ? 12.648 -43.188 -19.688 1 67.38 270 ASP B CA 1
ATOM 4400 C C . ASP B 1 270 ? 12.328 -42.344 -20.922 1 67.38 270 ASP B C 1
ATOM 4402 O O . ASP B 1 270 ? 12.914 -41.281 -21.125 1 67.38 270 ASP B O 1
ATOM 4406 N N . ASP B 1 271 ? 11.375 -42.844 -21.594 1 68.38 271 ASP B N 1
ATOM 4407 C CA . ASP B 1 271 ? 11.047 -42.188 -22.844 1 68.38 271 ASP B CA 1
ATOM 4408 C C . ASP B 1 271 ? 9.906 -41.188 -22.641 1 68.38 271 ASP B C 1
ATOM 4410 O O . ASP B 1 271 ? 9.453 -40.562 -23.594 1 68.38 271 ASP B O 1
ATOM 4414 N N . LEU B 1 272 ? 9.609 -41.125 -21.375 1 71.94 272 LEU B N 1
ATOM 4415 C CA . LEU B 1 272 ? 8.555 -40.156 -21.094 1 71.94 272 LEU B CA 1
ATOM 4416 C C . LEU B 1 272 ? 9.07 -38.719 -21.266 1 71.94 272 LEU B C 1
ATOM 4418 O O . LEU B 1 272 ? 10.273 -38.5 -21.203 1 71.94 272 LEU B O 1
ATOM 4422 N N . PRO B 1 273 ? 8.148 -37.75 -21.516 1 73.94 273 PRO B N 1
ATOM 4423 C CA . PRO B 1 273 ? 8.516 -36.344 -21.75 1 73.94 273 PRO B CA 1
ATOM 4424 C C . PRO B 1 273 ? 9.258 -35.719 -20.562 1 73.94 273 PRO B C 1
ATOM 4426 O O . PRO B 1 273 ? 9.141 -36.188 -19.438 1 73.94 273 PRO B O 1
ATOM 4429 N N . SER B 1 274 ? 10.078 -34.688 -20.906 1 72.81 274 SER B N 1
ATOM 4430 C CA . SER B 1 274 ? 10.898 -34 -19.906 1 72.81 274 SER B CA 1
ATOM 4431 C C . SER B 1 274 ? 10.055 -33.5 -18.75 1 72.81 274 SER B C 1
ATOM 4433 O O . SER B 1 274 ? 10.492 -33.5 -17.594 1 72.81 274 SER B O 1
ATOM 4435 N N . LEU B 1 275 ? 8.859 -33.125 -19.078 1 72.75 275 LEU B N 1
ATOM 4436 C CA . LEU B 1 275 ? 7.953 -32.625 -18.047 1 72.75 275 LEU B CA 1
ATOM 4437 C C . LEU B 1 275 ? 7.723 -33.656 -16.969 1 72.75 275 LEU B C 1
ATOM 4439 O O . LEU B 1 275 ? 7.613 -33.312 -15.781 1 72.75 275 LEU B O 1
ATOM 4443 N N . PHE B 1 276 ? 7.672 -34.875 -17.391 1 74.12 276 PHE B N 1
ATOM 4444 C CA . PHE B 1 276 ? 7.516 -35.969 -16.438 1 74.12 276 PHE B CA 1
ATOM 4445 C C . PHE B 1 276 ? 8.695 -36 -15.469 1 74.12 276 PHE B C 1
ATOM 4447 O O . PHE B 1 276 ? 8.5 -36.094 -14.25 1 74.12 276 PHE B O 1
ATOM 4454 N N . HIS B 1 277 ? 9.82 -35.844 -15.992 1 73.5 277 HIS B N 1
ATOM 4455 C CA . HIS B 1 277 ? 11.023 -35.906 -15.164 1 73.5 277 HIS B CA 1
ATOM 4456 C C . HIS B 1 277 ? 11.148 -34.688 -14.25 1 73.5 277 HIS B C 1
ATOM 4458 O O . HIS B 1 277 ? 11.539 -34.812 -13.094 1 73.5 277 HIS B O 1
ATOM 4464 N N . LEU B 1 278 ? 10.781 -33.625 -14.781 1 75 278 LEU B N 1
ATOM 4465 C CA . LEU B 1 278 ? 10.828 -32.406 -13.992 1 75 278 LEU B CA 1
ATOM 4466 C C . LEU B 1 278 ? 9.852 -32.469 -12.82 1 75 278 LEU B C 1
ATOM 4468 O O . LEU B 1 278 ? 10.219 -32.125 -11.688 1 75 278 LEU B O 1
ATOM 4472 N N . TYR B 1 279 ? 8.727 -32.969 -13.133 1 78.12 279 TYR B N 1
ATOM 4473 C CA . TYR B 1 279 ? 7.723 -33.062 -12.078 1 78.12 279 TYR B CA 1
ATOM 4474 C C . TYR B 1 279 ? 8.062 -34.188 -11.109 1 78.12 279 TYR B C 1
ATOM 4476 O O . TYR B 1 279 ? 7.863 -34.062 -9.898 1 78.12 279 TYR B O 1
ATOM 4484 N N . SER B 1 280 ? 8.578 -35.25 -11.711 1 78.38 280 SER B N 1
ATOM 4485 C CA . SER B 1 280 ? 8.992 -36.375 -10.859 1 78.38 280 SER B CA 1
ATOM 4486 C C . SER B 1 280 ? 10.062 -35.938 -9.867 1 78.38 280 SER B C 1
ATOM 4488 O O . SER B 1 280 ? 10.008 -36.281 -8.688 1 78.38 280 SER B O 1
ATOM 4490 N N . ASP B 1 281 ? 10.984 -35.156 -10.344 1 77.12 281 ASP B N 1
ATOM 4491 C CA . ASP B 1 281 ? 12.047 -34.656 -9.484 1 77.12 281 ASP B CA 1
ATOM 4492 C C . ASP B 1 281 ? 11.484 -33.719 -8.414 1 77.12 281 ASP B C 1
ATOM 4494 O O . ASP B 1 281 ? 11.906 -33.781 -7.258 1 77.12 281 ASP B O 1
ATOM 4498 N N . ALA B 1 282 ? 10.555 -32.938 -8.836 1 79.25 282 ALA B N 1
ATOM 4499 C CA . ALA B 1 282 ? 9.953 -31.984 -7.922 1 79.25 282 ALA B CA 1
ATOM 4500 C C . ALA B 1 282 ? 9.094 -32.688 -6.871 1 79.25 282 ALA B C 1
ATOM 4502 O O . ALA B 1 282 ? 9.07 -32.281 -5.707 1 79.25 282 ALA B O 1
ATOM 4503 N N . ILE B 1 283 ? 8.461 -33.75 -7.324 1 79.56 283 ILE B N 1
ATOM 4504 C CA . ILE B 1 283 ? 7.551 -34.5 -6.453 1 79.56 283 ILE B CA 1
ATOM 4505 C C . ILE B 1 283 ? 8.352 -35.406 -5.527 1 79.56 283 ILE B C 1
ATOM 4507 O O . ILE B 1 283 ? 8.016 -35.562 -4.348 1 79.56 283 ILE B O 1
ATOM 4511 N N . GLY B 1 284 ? 9.492 -36.156 -6.062 1 69 284 GLY B N 1
ATOM 4512 C CA . GLY B 1 284 ? 10.273 -37.156 -5.363 1 69 284 GLY B CA 1
ATOM 4513 C C . GLY B 1 284 ? 11.328 -36.562 -4.445 1 69 284 GLY B C 1
ATOM 4514 O O . GLY B 1 284 ? 11.867 -37.281 -3.584 1 69 284 GLY B O 1
ATOM 4515 N N . ASP B 1 285 ? 12.023 -35.469 -4.758 1 57.25 285 ASP B N 1
ATOM 4516 C CA . ASP B 1 285 ? 13.117 -34.969 -3.943 1 57.25 285 ASP B CA 1
ATOM 4517 C C . ASP B 1 285 ? 12.891 -35.25 -2.463 1 57.25 285 ASP B C 1
ATOM 4519 O O . ASP B 1 285 ? 13.836 -35.562 -1.732 1 57.25 285 ASP B O 1
ATOM 4523 N N . ASP B 1 286 ? 11.797 -35.125 -1.683 1 49 286 ASP B N 1
ATOM 4524 C CA . ASP B 1 286 ? 11.852 -35.312 -0.236 1 49 286 ASP B CA 1
ATOM 4525 C C . ASP B 1 286 ? 11.68 -36.781 0.137 1 49 286 ASP B C 1
ATOM 4527 O O . ASP B 1 286 ? 11.641 -37.125 1.319 1 49 286 ASP B O 1
ATOM 4531 N N . GLN B 1 287 ? 11.375 -37.719 -0.646 1 43.09 287 GLN B N 1
ATOM 4532 C CA . GLN B 1 287 ? 11.242 -39.094 -0.122 1 43.09 287 GLN B CA 1
ATOM 4533 C C . GLN B 1 287 ? 12.594 -39.656 0.313 1 43.09 287 GLN B C 1
ATOM 4535 O O . GLN B 1 287 ? 12.664 -40.5 1.191 1 43.09 287 GLN B O 1
ATOM 4540 N N . ASP B 1 288 ? 13.727 -39.406 -0.134 1 36.47 288 ASP B N 1
ATOM 4541 C CA . ASP B 1 288 ? 15 -39.906 0.366 1 36.47 288 ASP B CA 1
ATOM 4542 C C . ASP B 1 288 ? 15.367 -39.25 1.694 1 36.47 288 ASP B C 1
ATOM 4544 O O . ASP B 1 288 ? 16.312 -39.688 2.363 1 36.47 288 ASP B O 1
ATOM 4548 N N . ALA B 1 289 ? 14.945 -38.219 2.133 1 41.69 289 ALA B N 1
ATOM 4549 C CA . ALA B 1 289 ? 15.383 -37.812 3.461 1 41.69 289 ALA B CA 1
ATOM 4550 C C . ALA B 1 289 ? 14.789 -38.688 4.543 1 41.69 289 ALA B C 1
ATOM 4552 O O . ALA B 1 289 ? 15.258 -38.719 5.684 1 41.69 289 ALA B O 1
ATOM 4553 N N . SER B 1 290 ? 13.648 -39.25 4.422 1 31.59 290 SER B N 1
ATOM 4554 C CA . SER B 1 290 ? 13.188 -40.156 5.465 1 31.59 290 SER B CA 1
ATOM 4555 C C . SER B 1 290 ? 13.805 -41.562 5.301 1 31.59 290 SER B C 1
ATOM 4557 O O . SER B 1 290 ? 13.609 -42.438 6.145 1 31.59 290 SER B O 1
ATOM 4559 N N . VAL B 1 291 ? 14.172 -42 4.078 1 32.09 291 VAL B N 1
ATOM 4560 C CA . VAL B 1 291 ? 14.852 -43.312 4.125 1 32.09 291 VAL B CA 1
ATOM 4561 C C . VAL B 1 291 ? 16.281 -43.125 4.625 1 32.09 291 VAL B C 1
ATOM 4563 O O . VAL B 1 291 ? 17 -44.094 4.828 1 32.09 291 VAL B O 1
ATOM 4566 N N . ARG B 1 292 ? 16.766 -41.781 4.59 1 26.33 292 ARG B N 1
ATOM 4567 C CA . ARG B 1 292 ? 18.031 -41.781 5.32 1 26.33 292 ARG B CA 1
ATOM 4568 C C . ARG B 1 292 ? 17.812 -41.406 6.781 1 26.33 292 ARG B C 1
ATOM 4570 O O . ARG B 1 292 ? 16.953 -40.562 7.09 1 26.33 292 ARG B O 1
#

pLDDT: mean 87.97, std 12.97, range [26.33, 98.69]

Sequence (584 aa):
MAMTDRDVDVPTRILIEGLLRTDGTVDGRTLYATADALDKTDQQVRLCIKRLVTEGKFTQEGRGRQATLRATPKALREMEPDVEFVRLAYQQDRDTVTPWDGYWHLAGFAIPESSRKARDALRTRVVYLGGALVQGGLYVSPHAWEPYIRDAAAELDVEQHLSSLTTRDLKVGMLEDPVEIAAQLWPLDQIADGYERLLDVATARLRKLQNSPGTDAVTMTIELAAEFTRAMEPDPLLPPELLPTNWIGTRARSITAQCWTLLAQVDGADDLPSLFHLYSDAIGDDQDASVRMAMTDRDVDVPTRILIEGLLRTDGTVDGRTLYATADALDKTDQQVRLCIKRLVTEGKFTQEGRGRQATLRATPKALREMEPDVEFVRLAYQQDRDTVTPWDGYWHLAGFAIPESSRKARDALRTRVVYLGGALVQGGLYVSPHAWEPYIRDAAAELDVEQHLSSLTTRDLKVGMLEDPVEIAAQLWPLDQIADGYERLLDVATARLRKLQNSPGTDAVTMTIELAAEFTRAMEPDPLLPPELLPTNWIGTRARSITAQCWTLLAQVDGADDLPSLFHLYSDAIGDDQDASVR

Secondary structure (DSSP, 8-state):
-----------HHHHHHHT--TTSEEEHHHHHHHHHHTT--HHHHHHHHHHHHHTTSEEEESSGGG-EEEE-HHHHHHHSHHHHHHHHHHHHHTT-SPPP-S-EEEEEE---GGGHHHHHHHHHHHHHTT-EEEETTEEEESS--HHHHHHHHHHTT-GGGEEEEEES--EETTB--HHHHHHHHS-HHHHHHHHHHHHHHHHHHHHHHHHSTTTTHHHHHHHHHHHHHHHHTT-----GGGSPTT-HHHHHHHHHHHHHHHHHTSTTGGGS-HHHHHHHHHHHTTTHHHH-/-----------HHHHHHHT--TTSEEEHHHHHHHHHHTT--HHHHHHHHHHHHHTTSEEEES-GGG-EEEE-HHHHHHHSHHHHHHHHHHHHHTT-SPPP-S-EEEEEE---GGGHHHHHHHHHHHHHTT-EEEETTEEEESS--HHHHHHHHHHTT-GGGEEEEEES--EETTB--HHHHHHHHS-HHHHHHHHHHHHHHHHHHHHHHHHSTTTTHHHHHHHHHHHHHHHHTT-----GGGSPTT-HHHHHHHHHHHHHHHHHTSTTGGGS-HHHHHHHHHHHTTHHHHH-

Foldseek 3Di:
DPLPLPQFDFQLLLLQQQLQAPQQKHQQQVSVVLCVVSVHDLVSNVVSLVVCVVVVQWDWDDDHRRIMIGGDPVNVVVVPPVLVLLLLLLCLLVVVDDAQPLKKKKKFFDDDPVLVVLLVQLVVQCQQLLWFDLDDRMTIDSDPCVVVSCVSCVVSVRNVRMDIDMDNQDDRVNDGDLLVVCVVGAVLVVLLVLLVVLQSNLVVLLVVCVVDPAPPLQSSSSSNLRSVCVSSRNHSSHRPVNDDDPRSNSVSVVSSLSSLVSSCVGPCSSSHHPSSVSSPCSNCVPPVVVVD/DPLPLPQFDFQLLLLQQQLQAPQQKHQQQVSVVLCVVSVHDLVSNVVSLVVCVVVVQWDWDDDHRRIMIGGDPVNVVVVPVVLVLLLLLLCLLVVVDDAQPLKKKKKFFDDDPVLVVLLVQLVVQCQQLLWFDLDDRMTIDSDPCVVVSCVSCVVSVRNVGMDIDMDNQDDRVNDGDLLVVCVVGAVLVVLLVLLVVLQSNLVVLLVVCVVDPAPPLQSSSSSNLRSVCVSSRNHNSHRPVNDDPPRSNSVSVVSSLSSLVSSCPGPCSSSHHPSSVSSPCSNCVPPVVVVD

Radius of gyration: 35.04 Å; Cα contacts (8 Å, |Δi|>4): 791; chains: 2; bounding box: 46×101×82 Å

Organism: Rhodococcus erythropolis (NCBI:txid1833)

InterPro domains:
  IPR011965 Phenylacetic acid degradation operon negative regulatory protein PaaX [PIRSF020623] (24-264)
  IPR013225 Transcriptional repressor PaaX-like, C-terminal [PF08223] (186-263)
  IPR036388 Winged helix-like DNA-binding domain superfamily [G3DSA:1.10.10.10] (12-84)
  IPR048846 Transcriptional repressor PaaX-like, central Cas2-like domain [PF20803] (98-170)